Protein AF-A0A7C4N577-F1 (afdb_monomer)

pLDDT: mean 90.83, std 8.99, range [32.03, 98.81]

Foldseek 3Di:
DKEWEAEAAQLVLVLVLLPLLQDDGQEYEYEYNNHNALDPDVVLLVLLLVLLVVQVVVCVVVVNPVDFSLVSLVVLCVDPDRDPVSNVSSVVNVVSLVSSVVSLQVSLVSSLVSVVLNPNHQYAYEYEQQHFDCCPHSCVVRYQQLDWDDDPQWIEHERYYFPDDDRSHRPVGHDPQQQAPPDDLVRHPVNVSCVVRQGQEYEYAFAEFPALQQDPPVGRRGGPSVVVSPLPGNHAEYEYEDRQLSADWDDDNRYIYGYFDHCHWDQDPVRDIQDHQWIKMWDDDNSDTAKMFTWGDDPSDIATQWIWGQDPNDTDIDGLNPPVNVCSNVRHDDRVVQDDDDFDPLLVLLVVLLSVLSSNADPQLVVVLVLVLVLCVVCCVVFPLKKKWWDFCSFSRNDDQQDATEIEIEGADPDPAPPANCPPPSVVVSVVSSCVSCVVSHHYDHPGYAHVVVLQVCLVVLPLVDPSVLVLLVRVSNTRMHPCSSVVVSVVSCSVPVVSSRSSSVVCPVVQLVVLLDPVNLVSVVVSCVSCVVVVHDDDPVSVVSSCVSSVPPPPPDD

Nearest PDB structures (foldseek):
  1qhw-assembly1_A  TM=4.907E-01  e=1.071E-03  Rattus norvegicus
  7ov3-assembly1_A  TM=4.972E-01  e=1.819E-03  Sus scrofa
  7vfn-assembly1_A  TM=1.354E-01  e=1.047E+00  Staphylococcus aureus subsp. aureus USA300
  7ec7-assembly2_B  TM=1.349E-01  e=1.228E+00  Staphylococcus aureus subsp. aureus USA300
  7vfk-assembly1_A  TM=1.350E-01  e=2.085E+00  Staphylococcus aureus subsp. aureus USA300

Solvent-accessible surface area (backbone atoms only — not comparable to full-atom values): 30042 Å² total; per-residue (Å²): 90,36,34,35,40,34,18,29,26,38,49,40,57,69,58,53,47,42,50,64,62,75,49,86,48,53,31,37,38,53,27,11,19,55,41,66,64,42,50,97,47,66,69,61,38,51,54,45,27,53,49,50,53,54,49,41,51,51,34,51,76,71,67,45,76,90,53,50,61,64,58,48,44,59,54,49,71,69,44,96,78,61,50,74,65,59,49,53,52,43,54,50,45,53,52,47,51,58,48,26,54,54,41,42,43,50,54,40,39,52,51,38,55,56,55,63,51,48,78,90,33,49,62,38,31,31,38,8,60,60,17,49,48,42,79,81,38,65,40,36,96,27,43,21,52,86,30,72,48,78,54,92,92,40,34,39,30,24,44,36,11,37,82,64,89,50,85,57,48,67,68,88,49,34,42,80,45,58,49,37,85,90,57,54,59,94,73,14,49,55,48,51,49,44,70,72,69,62,38,31,30,40,39,30,13,53,19,31,41,82,45,53,16,54,42,90,92,84,40,68,73,23,26,55,50,55,33,55,47,43,73,75,43,86,24,53,36,39,39,29,20,79,40,53,86,22,48,51,76,49,78,53,96,76,24,37,35,40,19,44,27,31,29,10,59,43,74,45,98,85,70,48,73,43,76,40,26,22,24,33,41,39,36,32,61,86,95,40,80,64,40,37,36,38,31,36,49,57,95,87,37,70,44,54,29,30,39,37,38,72,54,99,89,39,81,44,78,43,78,66,29,61,70,64,44,53,26,58,76,70,74,47,69,64,72,83,73,49,76,88,78,81,69,61,70,73,49,50,54,46,47,58,53,38,56,58,42,38,47,59,50,29,69,55,16,51,55,51,52,53,48,50,50,52,49,46,69,68,42,43,89,80,38,68,57,57,28,36,31,32,35,72,40,48,45,32,14,61,29,48,95,87,48,56,46,39,30,33,41,33,34,56,64,94,59,96,63,56,100,53,37,73,74,22,64,69,48,47,50,52,52,46,53,50,51,65,73,42,68,78,77,55,57,69,47,80,79,46,48,45,49,49,58,58,33,52,50,32,60,76,69,65,41,64,81,39,65,68,42,36,50,50,55,54,46,67,65,73,43,39,70,40,55,42,68,65,50,47,65,58,54,52,58,40,54,76,38,59,67,61,44,49,52,29,55,58,69,41,48,65,58,50,59,56,55,43,60,32,71,68,53,51,50,49,53,56,50,53,56,51,53,39,47,74,73,71,46,77,82,52,71,71,57,52,51,48,51,36,61,65,45,66,54,84,83,76,87,82,126

Mean predicted aligned error: 6.65 Å

Secondary structure (DSSP, 8-state):
-EEEEEE--TT-HHHHHHHHHH---SEEEEES---S-SSSSHHHHHHHHHHHHHHHHHHHHTT-TTS-HHHHHHHHTT-TT--HHHHHHHHHHHHHHHHHHHHHHHHHHHHHHHHHT-TTSEEEEE--SS-B-GGGSTTGGGB-BT-EEEETTEEEEEE---SS--TTS-GGGBPP-TT-TT--TTT-HHHHHHHHH--SEEEESSPBTTSS-EETTTEE-SBHHHHHHHHHTT--EEE--S-TTS-EEEEETTEEEEE---SS-EE-TTSPEEP--EEEEEEEETTEEEEEEEEEEETTEEEEEEEEEEETTEEEEEES-HHHHHHHHHT--SGGGSPP-PPPHHHHHHHHHHHHHHTT--HHHHHHHHHHHHHHHHHTTTSTT-EEEE-HHHHTT---TT--EEEEEEE---S---S-GGGSHHHHHHHHHHHHHHTTSS-EEEEEEEEHHHHHHHHHTT-TT-HHHHHHHHHHHHSEEESHHHHHHHHHHHHT-HHHHHHHHHHTHHHHHHHHT-HHHHHHHHHHHHHHHHTTPPPPHHHHHHHHHHHT--TTS--

Radius of gyration: 26.26 Å; Cα contacts (8 Å, |Δi|>4): 1015; chains: 1; bounding box: 70×49×74 Å

Sequence (559 aa):
MRIIYCTDVHGAFERVRELLYETIADVYIVSGDLIDIPFYNMDSAIRYYELQMYFDTMRKQMGRDDVTVEDFVDELMEMPHITEEDAELGAKYQQYTIRARRVMQQKYKVLANIFSFKPQSYIFTLPGNYDMDLKYTSLHDRDLHLHWYQVDDQVIAGYGGADVFTAGIPQKYVVPYKAGIGIDDRKNEMYNFFKAVRPGIIVTHQPAHGVLDWLAPVGPTGSPALRTYCDNNPVLLCLTGHIHGSWGIKEVEHTLYVNPSPFGDITTVHHDVLEGGFFYQIELEGNTITHILYRKLYNERVYDLAEYLKKDGEWVETIIDEGRYDAKKKLVNVDMNILPYSHIPEIELFKEIKNFFRMFQTEESELRVEKMEEIVRRIEPMVEDIAMDVLGSVNVGLSQPSSDIDMVLYLRCGAQCPDNLLSCNCCKDAATMIRNALQDEYKFEVLDCIDLNEVEKNINEKNYESETLQRFVAYRSICRPINYRVIAPLEDMLNQDIEFRKEVEGSIRSYFRIFVTTSQHVRSFKKYENRLKTIGIRLPDSIRRKILQYLQSEEDKEI

Structure (mmCIF, N/CA/C/O backbone):
data_AF-A0A7C4N577-F1
#
_entry.id   AF-A0A7C4N577-F1
#
loop_
_atom_site.group_PDB
_atom_site.id
_atom_site.type_symbol
_atom_site.label_atom_id
_atom_site.label_alt_id
_atom_site.label_comp_id
_atom_site.label_asym_id
_atom_site.label_entity_id
_atom_site.label_seq_id
_atom_site.pdbx_PDB_ins_code
_atom_site.Cartn_x
_atom_site.Cartn_y
_atom_site.Cartn_z
_atom_site.occupancy
_atom_site.B_iso_or_equiv
_atom_site.auth_seq_id
_atom_site.auth_comp_id
_atom_site.auth_asym_id
_atom_site.auth_atom_id
_atom_site.pdbx_PDB_model_num
ATOM 1 N N . MET A 1 1 ? -14.797 -11.510 0.026 1.00 94.12 1 MET A N 1
ATOM 2 C CA . MET A 1 1 ? -13.375 -11.351 -0.320 1.00 94.12 1 MET A CA 1
ATOM 3 C C . MET A 1 1 ? -12.995 -9.883 -0.210 1.00 94.12 1 MET A C 1
ATOM 5 O O . MET A 1 1 ? -13.586 -9.057 -0.897 1.00 94.12 1 MET A O 1
ATOM 9 N N . ARG A 1 2 ? -12.014 -9.562 0.629 1.00 96.44 2 ARG A N 1
ATOM 10 C CA . ARG A 1 2 ? -11.409 -8.239 0.789 1.00 96.44 2 ARG A CA 1
ATOM 11 C C . ARG A 1 2 ? -10.058 -8.208 0.080 1.00 96.44 2 ARG A C 1
ATOM 13 O O . ARG A 1 2 ? -9.190 -9.032 0.365 1.00 96.44 2 ARG A O 1
ATOM 20 N N . ILE A 1 3 ? -9.872 -7.248 -0.822 1.00 98.44 3 ILE A N 1
ATOM 21 C CA . ILE A 1 3 ? -8.627 -7.033 -1.567 1.00 98.44 3 ILE A CA 1
ATOM 22 C C . 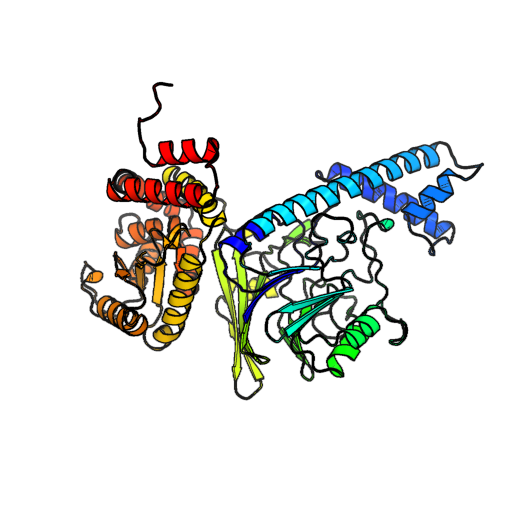ILE A 1 3 ? -7.985 -5.724 -1.116 1.00 98.44 3 ILE A C 1
ATOM 24 O O . ILE A 1 3 ? -8.650 -4.690 -1.070 1.00 98.44 3 ILE A O 1
ATOM 28 N N . ILE A 1 4 ? -6.683 -5.749 -0.847 1.00 98.69 4 ILE A N 1
ATOM 29 C CA . ILE A 1 4 ? -5.860 -4.545 -0.719 1.00 98.69 4 ILE A CA 1
ATOM 30 C C . ILE A 1 4 ? -4.952 -4.438 -1.935 1.00 98.69 4 ILE A C 1
ATOM 32 O O . ILE A 1 4 ? -4.163 -5.341 -2.215 1.00 98.69 4 ILE A O 1
ATOM 36 N N . TYR A 1 5 ? -5.076 -3.323 -2.652 1.00 98.81 5 TYR A N 1
ATOM 37 C CA . TYR A 1 5 ? -4.319 -3.045 -3.863 1.00 98.81 5 TYR A CA 1
ATOM 38 C C . TYR A 1 5 ? -3.447 -1.805 -3.698 1.00 98.81 5 TYR A C 1
ATOM 40 O O . TYR A 1 5 ? -3.955 -0.707 -3.457 1.00 98.81 5 TYR A O 1
ATOM 48 N N . CYS A 1 6 ? -2.139 -1.975 -3.876 1.00 98.56 6 CYS A N 1
ATOM 49 C CA . CYS A 1 6 ? -1.195 -0.875 -3.994 1.00 98.56 6 CYS A CA 1
ATOM 50 C C . CYS A 1 6 ? -0.251 -1.098 -5.178 1.00 98.56 6 CYS A C 1
ATOM 52 O O . CYS A 1 6 ? 0.034 -2.237 -5.562 1.00 98.56 6 CYS A O 1
ATOM 54 N N . THR A 1 7 ? 0.222 0.001 -5.766 1.00 98.44 7 THR A N 1
ATOM 55 C CA . THR A 1 7 ? 1.140 -0.047 -6.902 1.00 98.44 7 THR A CA 1
ATOM 56 C C . THR A 1 7 ? 2.172 1.070 -6.861 1.00 98.44 7 THR A C 1
ATOM 58 O O . THR A 1 7 ? 1.987 2.051 -6.137 1.00 98.44 7 THR A O 1
ATOM 61 N N . ASP A 1 8 ? 3.245 0.921 -7.635 1.00 97.69 8 ASP A N 1
ATOM 62 C CA . ASP A 1 8 ? 4.366 1.862 -7.708 1.00 97.69 8 ASP A CA 1
ATOM 63 C C . ASP A 1 8 ? 5.042 1.987 -6.340 1.00 97.69 8 ASP A C 1
ATOM 65 O O . ASP A 1 8 ? 5.010 3.033 -5.689 1.00 97.69 8 ASP A O 1
ATOM 69 N N . VAL A 1 9 ? 5.586 0.868 -5.855 1.00 98.00 9 VAL A N 1
ATOM 70 C CA . VAL A 1 9 ? 6.157 0.757 -4.500 1.00 98.00 9 VAL A CA 1
ATOM 71 C C . VAL A 1 9 ? 7.452 1.552 -4.361 1.00 98.00 9 VAL A C 1
ATOM 73 O O . VAL A 1 9 ? 7.759 2.003 -3.260 1.00 98.00 9 VAL A O 1
ATOM 76 N N . HIS A 1 10 ? 8.222 1.699 -5.441 1.00 96.25 10 HIS A N 1
ATOM 77 C CA . HIS A 1 10 ? 9.493 2.426 -5.511 1.00 96.25 10 HIS A CA 1
ATOM 78 C C . HIS A 1 10 ? 10.400 2.134 -4.308 1.00 96.25 10 HIS A C 1
ATOM 80 O O . HIS A 1 10 ? 10.887 3.030 -3.623 1.00 96.25 10 HIS A O 1
ATOM 86 N N . GLY A 1 11 ? 10.586 0.850 -3.985 1.00 95.62 11 GLY A N 1
ATOM 87 C CA . GLY A 1 11 ? 11.471 0.419 -2.900 1.00 95.62 11 GLY A CA 1
ATOM 88 C C . GLY A 1 11 ? 10.981 0.718 -1.475 1.00 95.62 11 GLY A C 1
ATOM 89 O O . GLY A 1 11 ? 11.723 0.443 -0.529 1.00 95.62 11 GLY A O 1
ATOM 90 N N . ALA A 1 12 ? 9.749 1.207 -1.281 1.00 96.38 12 ALA A N 1
ATOM 91 C CA . ALA A 1 12 ? 9.142 1.489 0.027 1.00 96.38 12 ALA A CA 1
ATOM 92 C C . ALA A 1 12 ? 8.748 0.211 0.803 1.00 96.38 12 ALA A C 1
ATOM 94 O O . ALA A 1 12 ? 7.628 0.056 1.285 1.00 96.38 12 ALA A O 1
ATOM 95 N N . PHE A 1 13 ? 9.681 -0.733 0.941 1.00 96.38 13 PHE A N 1
ATOM 96 C CA . PHE A 1 13 ? 9.465 -2.041 1.565 1.00 96.38 13 PHE A CA 1
ATOM 97 C C . PHE A 1 13 ? 9.044 -1.946 3.026 1.00 96.38 13 PHE A C 1
ATOM 99 O O . PHE A 1 13 ? 8.235 -2.748 3.485 1.00 96.38 13 PHE A O 1
ATOM 106 N N . GLU A 1 14 ? 9.559 -0.952 3.745 1.00 93.88 14 GLU A N 1
ATOM 107 C CA . GLU A 1 14 ? 9.154 -0.689 5.122 1.00 93.88 14 GLU A CA 1
ATOM 108 C C . GLU A 1 14 ? 7.663 -0.329 5.196 1.00 93.88 14 GLU A C 1
ATOM 110 O O . GLU A 1 14 ? 6.912 -0.921 5.963 1.00 93.88 14 GLU A O 1
ATOM 115 N N . ARG A 1 15 ? 7.192 0.515 4.276 1.00 95.56 15 ARG A N 1
ATOM 116 C CA . ARG A 1 15 ? 5.775 0.863 4.151 1.00 95.56 15 ARG A CA 1
ATOM 117 C C . ARG A 1 15 ? 4.916 -0.331 3.726 1.00 95.56 15 ARG A C 1
ATOM 119 O O . ARG A 1 15 ? 3.792 -0.473 4.191 1.00 95.56 15 ARG A O 1
ATOM 126 N N . VAL A 1 16 ? 5.434 -1.231 2.883 1.00 97.06 16 VAL A N 1
ATOM 127 C CA . VAL A 1 16 ? 4.739 -2.494 2.557 1.00 97.06 16 VAL A CA 1
ATOM 128 C C . VAL A 1 16 ? 4.599 -3.370 3.805 1.00 97.06 16 VAL A C 1
ATOM 130 O O . VAL A 1 16 ? 3.539 -3.945 4.040 1.00 97.06 16 VAL A O 1
ATOM 133 N N . ARG A 1 17 ? 5.646 -3.454 4.634 1.00 94.38 17 ARG A N 1
ATOM 134 C CA . ARG A 1 17 ? 5.602 -4.165 5.917 1.00 94.38 17 ARG A CA 1
ATOM 135 C C . ARG A 1 17 ? 4.537 -3.565 6.839 1.00 94.38 17 ARG A C 1
ATOM 137 O O . ARG A 1 17 ? 3.714 -4.310 7.364 1.00 94.38 17 ARG A O 1
ATOM 144 N N . GLU A 1 18 ? 4.519 -2.242 6.983 1.00 92.94 18 GLU A N 1
ATOM 145 C CA . GLU A 1 18 ? 3.496 -1.517 7.746 1.00 92.94 18 GLU A CA 1
ATOM 146 C C . GLU A 1 18 ? 2.084 -1.787 7.205 1.00 92.94 18 GLU A C 1
ATOM 148 O O . GLU A 1 18 ? 1.187 -2.098 7.983 1.00 92.94 18 GLU A O 1
ATOM 153 N N . LEU A 1 19 ? 1.883 -1.773 5.881 1.00 95.56 19 LEU A N 1
ATOM 154 C CA . LEU A 1 19 ? 0.588 -2.063 5.256 1.00 95.56 19 LEU A CA 1
ATOM 155 C C . LEU A 1 19 ? 0.060 -3.436 5.671 1.00 95.56 19 LEU A C 1
ATOM 157 O O . LEU A 1 19 ? -1.094 -3.550 6.076 1.00 95.56 19 LEU A O 1
ATOM 161 N N . LEU A 1 20 ? 0.899 -4.472 5.616 1.00 93.06 20 LEU A N 1
ATOM 162 C CA . LEU A 1 20 ? 0.510 -5.836 5.993 1.00 93.06 20 LEU A CA 1
ATOM 163 C C . LEU A 1 20 ? 0.176 -5.977 7.484 1.00 93.06 20 LEU A C 1
ATOM 165 O O . LEU A 1 20 ? -0.598 -6.866 7.853 1.00 93.06 20 LEU A O 1
ATOM 169 N N . TYR A 1 21 ? 0.764 -5.133 8.335 1.00 87.56 21 TYR A N 1
ATOM 170 C CA . TYR A 1 21 ? 0.513 -5.136 9.776 1.00 87.56 21 TYR A CA 1
ATOM 171 C C . TYR A 1 21 ? -0.741 -4.356 1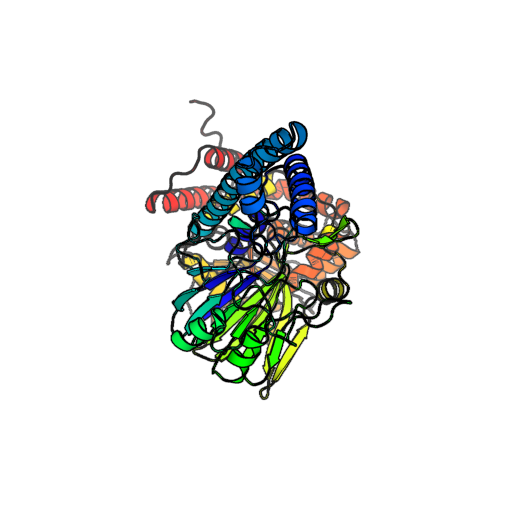0.139 1.00 87.56 21 TYR A C 1
ATOM 173 O O . TYR A 1 21 ? -1.532 -4.825 10.960 1.00 87.56 21 TYR A O 1
ATOM 181 N N . GLU A 1 22 ? -0.925 -3.178 9.546 1.00 88.56 22 GLU A N 1
ATOM 182 C CA . GLU A 1 22 ? -2.032 -2.276 9.862 1.00 88.56 22 GLU A CA 1
ATOM 183 C C . GLU A 1 22 ? -3.348 -2.671 9.202 1.00 88.56 22 GLU A C 1
ATOM 185 O O . GLU A 1 22 ? -4.405 -2.206 9.622 1.00 88.56 22 GLU A O 1
ATOM 190 N N . THR A 1 23 ? -3.310 -3.579 8.229 1.00 92.06 23 THR A N 1
ATOM 191 C CA . THR A 1 23 ? -4.500 -4.002 7.494 1.00 92.06 23 THR A CA 1
ATOM 192 C C . THR A 1 23 ? -4.727 -5.510 7.542 1.00 92.06 23 THR A C 1
ATOM 194 O O . THR A 1 23 ? -3.836 -6.310 7.849 1.00 92.06 23 THR A O 1
ATOM 197 N N . ILE A 1 24 ? -5.958 -5.902 7.231 1.00 91.44 24 ILE A N 1
ATOM 198 C CA . ILE A 1 24 ? -6.390 -7.292 7.093 1.00 91.44 24 ILE A CA 1
ATOM 199 C C . ILE A 1 24 ? -7.107 -7.392 5.752 1.00 91.44 24 ILE A C 1
ATOM 201 O O . ILE A 1 24 ? -7.933 -6.529 5.447 1.00 91.44 24 ILE A O 1
ATOM 205 N N . ALA A 1 25 ? -6.755 -8.399 4.957 1.00 94.69 25 ALA A N 1
ATOM 206 C CA . ALA A 1 25 ? -7.378 -8.712 3.680 1.00 94.69 25 ALA A CA 1
ATOM 207 C C . ALA A 1 25 ? -7.147 -10.184 3.321 1.00 94.69 25 ALA A C 1
ATOM 209 O O . ALA A 1 25 ? -6.128 -10.770 3.701 1.00 94.69 25 ALA A O 1
ATOM 210 N N . ASP A 1 26 ? -8.064 -10.746 2.538 1.00 95.12 26 ASP A N 1
ATOM 211 C CA . ASP A 1 26 ? -7.927 -12.088 1.967 1.00 95.12 26 ASP A CA 1
ATOM 212 C C . ASP A 1 26 ? -6.834 -12.098 0.890 1.00 95.12 26 ASP A C 1
ATOM 214 O O . ASP A 1 26 ? -6.045 -13.041 0.785 1.00 95.12 26 ASP A O 1
ATOM 218 N N . VAL A 1 27 ? -6.767 -11.015 0.103 1.00 97.94 27 VAL A N 1
ATOM 219 C CA . VAL A 1 27 ? -5.822 -10.854 -1.004 1.00 97.94 27 VAL A CA 1
ATOM 220 C C . VAL A 1 27 ? -5.108 -9.508 -0.920 1.00 97.94 27 VAL A C 1
ATOM 222 O O . VAL A 1 27 ? -5.731 -8.450 -0.881 1.00 97.94 27 VAL A O 1
ATOM 225 N N . TYR A 1 28 ? -3.783 -9.544 -0.980 1.00 98.69 28 TYR A N 1
ATOM 226 C CA . TYR A 1 28 ? -2.929 -8.389 -1.223 1.00 98.69 28 TYR A CA 1
ATOM 227 C C . TYR A 1 28 ? -2.371 -8.468 -2.636 1.00 98.69 28 TYR A C 1
ATOM 229 O O . TYR A 1 28 ? -1.785 -9.478 -3.028 1.00 98.69 28 TYR A O 1
ATOM 237 N N . ILE A 1 29 ? -2.512 -7.385 -3.388 1.00 98.75 29 ILE A N 1
ATOM 238 C CA . ILE A 1 29 ? -1.894 -7.226 -4.700 1.00 98.75 29 ILE A CA 1
ATOM 239 C C . ILE A 1 29 ? -0.937 -6.041 -4.589 1.00 98.75 29 ILE A C 1
ATOM 241 O O . ILE A 1 29 ? -1.368 -4.896 -4.464 1.00 98.75 29 ILE A O 1
ATOM 245 N N . VAL A 1 30 ? 0.361 -6.344 -4.596 1.00 98.56 30 VAL A N 1
ATOM 246 C CA . VAL A 1 30 ? 1.453 -5.365 -4.530 1.00 98.56 30 VAL A CA 1
ATOM 247 C C . VAL A 1 30 ? 2.127 -5.352 -5.898 1.00 98.56 30 VAL A C 1
ATOM 249 O O . VAL A 1 30 ? 2.959 -6.211 -6.193 1.00 98.56 30 VAL A O 1
ATOM 252 N N . SER A 1 31 ? 1.714 -4.444 -6.777 1.00 97.50 31 SER A N 1
ATOM 253 C CA . SER A 1 31 ? 2.177 -4.403 -8.171 1.00 97.50 31 SER A CA 1
ATOM 254 C C . SER A 1 31 ? 3.110 -3.237 -8.443 1.00 97.50 31 SER A C 1
ATOM 256 O O . SER A 1 31 ? 3.164 -2.307 -7.657 1.00 97.50 31 SER A O 1
ATOM 258 N N . GLY A 1 32 ? 3.773 -3.263 -9.595 1.00 95.50 32 GLY A N 1
ATOM 259 C CA . GLY A 1 32 ? 4.323 -2.083 -10.247 1.00 95.50 32 GLY A CA 1
ATOM 260 C C . GLY A 1 32 ? 5.507 -1.454 -9.525 1.00 95.50 32 GLY A C 1
ATOM 261 O O . GLY A 1 32 ? 5.433 -1.093 -8.352 1.00 95.50 32 GLY A O 1
ATOM 262 N N . ASP A 1 33 ? 6.601 -1.301 -10.260 1.00 97.12 33 ASP A N 1
ATOM 263 C CA . ASP A 1 33 ? 7.827 -0.636 -9.829 1.00 97.12 33 ASP A CA 1
ATOM 264 C C . ASP A 1 33 ? 8.180 -0.966 -8.374 1.00 97.12 33 ASP A C 1
ATOM 266 O O . ASP A 1 33 ? 8.235 -0.104 -7.499 1.00 97.12 33 ASP A O 1
ATOM 270 N N . LEU A 1 34 ? 8.340 -2.264 -8.091 1.00 98.00 34 LEU A N 1
ATOM 271 C CA . LEU A 1 34 ? 8.547 -2.771 -6.737 1.00 98.00 34 LEU A CA 1
ATOM 272 C C . LEU A 1 34 ? 9.828 -2.185 -6.131 1.00 98.00 34 LEU A C 1
ATOM 274 O O . LEU A 1 34 ? 9.890 -1.916 -4.930 1.00 98.00 34 LEU A O 1
ATOM 278 N N . ILE A 1 35 ? 10.852 -1.974 -6.960 1.00 95.75 35 ILE A N 1
ATOM 279 C CA . ILE A 1 35 ? 12.110 -1.321 -6.588 1.00 95.75 35 ILE A CA 1
ATOM 280 C C . ILE A 1 35 ? 12.240 0.078 -7.204 1.00 95.75 35 ILE A C 1
ATOM 282 O O . ILE A 1 35 ? 11.669 0.371 -8.243 1.00 95.75 35 ILE A O 1
ATOM 286 N N . ASP A 1 36 ? 13.069 0.909 -6.580 1.00 91.88 36 ASP A N 1
ATOM 287 C CA . ASP A 1 36 ? 13.424 2.274 -6.993 1.00 91.88 36 ASP A CA 1
ATOM 288 C C . ASP A 1 36 ? 14.653 2.336 -7.917 1.00 91.88 36 ASP A C 1
ATOM 290 O O . ASP A 1 36 ? 14.644 2.947 -8.980 1.00 91.88 36 ASP A O 1
ATOM 294 N N . ILE A 1 37 ? 15.750 1.707 -7.496 1.00 93.06 37 ILE A N 1
ATOM 295 C CA . ILE A 1 37 ? 17.031 1.671 -8.204 1.00 93.06 37 ILE A CA 1
ATOM 296 C C . ILE A 1 37 ? 17.685 0.296 -8.033 1.00 93.06 37 ILE A C 1
ATOM 298 O O . ILE A 1 37 ? 17.518 -0.359 -6.996 1.00 93.06 37 ILE A O 1
ATOM 302 N N . PRO A 1 38 ? 18.528 -0.160 -8.971 1.00 94.75 38 PRO A N 1
ATOM 303 C CA . PRO A 1 38 ? 19.138 -1.481 -8.900 1.00 94.75 38 PRO A CA 1
ATOM 304 C C . PRO A 1 38 ? 20.448 -1.472 -8.090 1.00 94.75 38 PRO A C 1
ATOM 306 O O . PRO A 1 38 ? 21.300 -2.341 -8.250 1.00 94.75 38 PRO A O 1
ATOM 309 N N . PHE A 1 39 ? 20.629 -0.495 -7.195 1.00 95.31 39 PHE A N 1
ATOM 310 C CA . PHE A 1 39 ? 21.806 -0.340 -6.338 1.00 95.31 39 PHE A CA 1
ATOM 311 C C . PHE A 1 39 ? 21.405 0.072 -4.911 1.00 95.31 39 PHE A C 1
ATOM 313 O O . PHE A 1 39 ? 20.271 0.464 -4.657 1.00 95.31 39 PHE A O 1
ATOM 320 N N . TYR A 1 40 ? 22.341 -0.039 -3.962 1.00 90.12 40 TYR A N 1
ATOM 321 C CA . TYR A 1 40 ? 22.143 0.399 -2.568 1.00 90.12 40 TYR A CA 1
ATOM 322 C C . TYR A 1 40 ? 22.567 1.850 -2.313 1.00 90.12 40 TYR A C 1
ATOM 324 O O . TYR A 1 40 ? 22.341 2.370 -1.229 1.00 90.12 40 TYR A O 1
ATOM 332 N N . ASN A 1 41 ? 23.252 2.481 -3.267 1.00 89.75 41 ASN A N 1
ATOM 333 C CA . ASN A 1 41 ? 23.686 3.868 -3.154 1.00 89.75 41 ASN A CA 1
ATOM 334 C C . ASN A 1 41 ? 23.514 4.587 -4.487 1.00 89.75 41 ASN A C 1
ATOM 336 O O . ASN A 1 41 ? 23.637 3.972 -5.553 1.00 89.75 41 ASN A O 1
ATOM 340 N N . MET A 1 42 ? 23.267 5.891 -4.389 1.00 89.12 42 MET A N 1
ATOM 341 C CA . MET A 1 42 ? 22.981 6.738 -5.537 1.00 89.12 42 MET A CA 1
ATOM 342 C C . MET A 1 42 ? 24.189 6.877 -6.468 1.00 89.12 42 MET A C 1
ATOM 344 O O . MET A 1 42 ? 24.024 6.805 -7.678 1.00 89.12 42 MET A O 1
ATOM 348 N N . ASP A 1 43 ? 25.413 6.951 -5.934 1.00 93.25 43 ASP A N 1
ATOM 349 C CA . ASP A 1 43 ? 26.634 7.074 -6.746 1.00 93.25 43 ASP A CA 1
ATOM 350 C C . ASP A 1 43 ? 26.799 5.924 -7.747 1.00 93.25 43 ASP A C 1
ATOM 352 O O . ASP A 1 43 ? 27.188 6.128 -8.895 1.00 93.25 43 ASP A O 1
ATOM 356 N N . SER A 1 44 ? 26.507 4.690 -7.324 1.00 94.75 44 SER A N 1
ATOM 357 C CA . SER A 1 44 ? 26.574 3.524 -8.211 1.00 94.75 44 SER A CA 1
ATOM 358 C C . SER A 1 44 ? 25.473 3.562 -9.266 1.00 94.75 44 SER A C 1
ATOM 360 O O . SER A 1 44 ? 25.730 3.174 -10.402 1.00 94.75 44 SER A O 1
ATOM 362 N N . ALA A 1 45 ? 24.278 4.037 -8.901 1.00 93.56 45 ALA A N 1
ATOM 363 C CA . ALA A 1 45 ? 23.169 4.199 -9.834 1.00 93.56 45 ALA A CA 1
ATOM 364 C C . ALA A 1 45 ? 23.465 5.279 -10.884 1.00 93.56 45 ALA A C 1
ATOM 366 O O . ALA A 1 45 ? 23.281 5.020 -12.069 1.00 93.56 45 ALA A O 1
ATOM 367 N N . ILE A 1 46 ? 24.015 6.429 -10.476 1.00 94.75 46 ILE A N 1
ATOM 368 C CA . ILE A 1 46 ? 24.433 7.512 -11.380 1.00 94.75 46 ILE A CA 1
ATOM 369 C C . ILE A 1 46 ? 25.505 7.012 -12.349 1.00 94.75 46 ILE A C 1
ATOM 371 O O . ILE A 1 46 ? 25.332 7.124 -13.557 1.00 94.75 46 ILE A O 1
ATOM 375 N N . ARG A 1 47 ? 26.575 6.380 -11.847 1.00 96.69 47 ARG A N 1
ATOM 376 C CA . ARG A 1 47 ? 27.646 5.848 -12.710 1.00 96.69 47 ARG A CA 1
ATOM 377 C C . ARG A 1 47 ? 27.134 4.810 -13.703 1.00 96.69 47 ARG A C 1
ATOM 379 O O . ARG A 1 47 ? 27.582 4.773 -14.844 1.00 96.69 47 ARG A O 1
ATOM 386 N N . TYR A 1 48 ? 26.217 3.945 -13.271 1.00 97.69 48 TYR A N 1
ATOM 387 C CA . TYR A 1 48 ? 25.603 2.970 -14.164 1.00 97.69 48 TYR A CA 1
ATOM 388 C C . TYR A 1 48 ? 24.749 3.642 -15.241 1.00 97.69 48 TYR A C 1
ATOM 390 O O . TYR A 1 48 ? 24.876 3.294 -16.410 1.00 97.69 48 TYR A O 1
ATOM 398 N N . TYR A 1 49 ? 23.929 4.621 -14.855 1.00 96.62 49 TYR A N 1
ATOM 399 C CA . TYR A 1 49 ? 23.126 5.424 -15.773 1.00 96.62 49 TYR A CA 1
ATOM 400 C C . TYR A 1 49 ? 23.998 6.144 -16.812 1.00 96.62 49 TYR A C 1
ATOM 402 O O . TYR A 1 49 ? 23.716 6.058 -18.003 1.00 96.62 49 TYR A O 1
ATOM 410 N N . GLU A 1 50 ? 25.089 6.791 -16.394 1.00 97.62 50 GLU A N 1
ATOM 411 C CA . GLU A 1 50 ? 26.020 7.485 -17.295 1.00 97.62 50 GLU A CA 1
ATOM 412 C C . GLU A 1 50 ? 26.628 6.530 -18.328 1.00 97.62 50 GLU A C 1
ATOM 414 O O . GLU A 1 50 ? 26.611 6.821 -19.525 1.00 97.62 50 GLU A O 1
ATOM 419 N N . LEU A 1 51 ? 27.100 5.359 -17.884 1.00 98.06 51 LEU A N 1
ATOM 420 C CA . LEU A 1 51 ? 27.614 4.318 -18.779 1.00 98.06 51 LEU A CA 1
ATOM 421 C C . LEU A 1 51 ? 26.522 3.786 -19.717 1.00 98.06 51 LEU A C 1
ATOM 423 O O . LEU A 1 51 ? 26.772 3.609 -20.907 1.00 98.06 51 LEU A O 1
ATOM 427 N N . GLN A 1 52 ? 25.306 3.563 -19.212 1.00 97.75 52 GLN A N 1
ATOM 428 C CA . GLN A 1 52 ? 24.184 3.110 -20.034 1.00 97.75 52 GLN A CA 1
ATOM 429 C C . GLN A 1 52 ? 23.847 4.135 -21.122 1.00 97.75 52 GLN A C 1
ATOM 431 O O . GLN A 1 52 ? 23.633 3.751 -22.266 1.00 97.75 52 GLN A O 1
ATOM 436 N N . MET A 1 53 ? 23.822 5.430 -20.793 1.00 97.56 53 MET A N 1
ATOM 437 C CA . MET A 1 53 ? 23.515 6.497 -21.754 1.00 97.56 53 MET A CA 1
ATOM 438 C C . MET A 1 53 ? 24.632 6.690 -22.778 1.00 97.56 53 MET A C 1
ATOM 440 O O . MET A 1 53 ? 24.352 6.943 -23.953 1.00 97.56 53 MET A O 1
ATOM 444 N N . TYR A 1 54 ? 25.886 6.525 -22.354 1.00 97.50 54 TYR A N 1
ATOM 445 C CA . TYR A 1 54 ? 27.040 6.511 -23.246 1.00 97.50 54 TYR A CA 1
ATOM 446 C C . TYR A 1 54 ? 26.894 5.419 -24.317 1.00 97.50 54 TYR A C 1
ATOM 448 O O . TYR A 1 54 ? 26.909 5.716 -25.516 1.00 97.50 54 TYR A O 1
ATOM 456 N N . PHE A 1 55 ? 26.651 4.173 -23.898 1.00 97.56 55 PHE A N 1
ATOM 457 C CA . PHE A 1 55 ? 26.500 3.055 -24.828 1.00 97.56 55 PHE A CA 1
ATOM 458 C C . PHE A 1 55 ? 25.194 3.093 -25.620 1.00 97.56 55 PHE A C 1
ATOM 460 O O . PHE A 1 55 ? 25.204 2.740 -26.794 1.00 97.56 55 PHE A O 1
ATOM 467 N N . ASP A 1 56 ? 24.089 3.577 -25.050 1.00 96.75 56 ASP A N 1
ATOM 468 C CA . ASP A 1 56 ? 22.837 3.760 -25.793 1.00 96.75 56 ASP A CA 1
ATOM 469 C C . ASP A 1 56 ? 22.987 4.794 -26.919 1.00 96.75 56 ASP A C 1
ATOM 471 O O . ASP A 1 56 ? 22.494 4.590 -28.030 1.00 96.75 56 ASP A O 1
ATOM 475 N N . THR A 1 57 ? 23.727 5.878 -26.668 1.00 96.69 57 THR A N 1
ATOM 476 C CA . THR A 1 57 ? 24.038 6.882 -27.695 1.00 96.69 57 THR A CA 1
ATOM 477 C C . THR A 1 57 ? 24.872 6.273 -28.819 1.00 96.69 57 THR A C 1
ATOM 479 O O . THR A 1 57 ? 24.546 6.459 -29.992 1.00 96.69 57 THR A O 1
ATOM 482 N N . MET A 1 58 ? 25.915 5.511 -28.476 1.00 95.94 58 MET A N 1
ATOM 483 C CA . MET A 1 58 ? 26.761 4.821 -29.454 1.00 95.94 58 MET A CA 1
ATOM 484 C C . MET A 1 58 ? 25.961 3.796 -30.274 1.00 95.94 58 MET A C 1
ATOM 486 O O . MET A 1 58 ? 26.021 3.803 -31.504 1.00 95.94 58 MET A O 1
ATOM 490 N N . ARG A 1 59 ? 25.138 2.980 -29.607 1.00 96.31 59 ARG A N 1
ATOM 491 C CA . ARG A 1 59 ? 24.238 1.993 -30.221 1.00 96.31 59 ARG A CA 1
ATOM 492 C C . ARG A 1 59 ? 23.326 2.633 -31.270 1.00 96.31 59 ARG A C 1
ATOM 494 O O . ARG A 1 59 ? 23.258 2.155 -32.402 1.00 96.31 59 ARG A O 1
ATOM 501 N N . LYS A 1 60 ? 22.688 3.756 -30.922 1.00 95.62 60 LYS A N 1
ATOM 502 C CA . LYS A 1 60 ? 21.833 4.543 -31.829 1.00 95.62 60 LYS A CA 1
ATOM 503 C C . LYS A 1 60 ? 22.610 5.131 -33.005 1.00 95.62 60 LYS A C 1
ATOM 505 O O . LYS A 1 60 ? 22.156 5.054 -34.142 1.00 95.62 60 LYS A O 1
ATOM 510 N N . GLN A 1 61 ? 23.801 5.683 -32.766 1.00 95.94 61 GLN A N 1
ATOM 511 C CA . GLN A 1 61 ? 24.660 6.216 -33.835 1.00 95.94 61 GLN A CA 1
ATOM 512 C C . GLN A 1 61 ? 25.096 5.135 -34.832 1.00 95.94 61 GLN A C 1
ATOM 514 O O . GLN A 1 61 ? 25.256 5.419 -36.019 1.00 95.94 61 GLN A O 1
ATOM 519 N N . MET A 1 62 ? 25.247 3.897 -34.364 1.00 94.56 62 MET A N 1
ATOM 520 C CA . MET A 1 62 ? 25.552 2.731 -35.194 1.00 94.56 62 MET A CA 1
ATOM 521 C C . MET A 1 62 ? 24.305 2.084 -35.823 1.00 94.56 62 MET A C 1
ATOM 523 O O . MET A 1 62 ? 24.440 1.095 -36.542 1.00 94.56 62 MET A O 1
ATOM 527 N N . GLY A 1 63 ? 23.104 2.625 -35.582 1.00 95.00 63 GLY A N 1
ATOM 528 C CA . GLY A 1 63 ? 21.843 2.115 -36.128 1.00 95.00 63 GLY A CA 1
ATOM 529 C C . GLY A 1 63 ? 21.433 0.747 -35.578 1.00 95.00 63 GLY A C 1
ATOM 530 O O . GLY A 1 63 ? 20.773 -0.016 -36.280 1.00 95.00 63 GLY A O 1
ATOM 531 N N . ARG A 1 64 ? 21.852 0.417 -34.350 1.00 94.06 64 ARG A N 1
ATOM 532 C CA . ARG A 1 64 ? 21.611 -0.874 -33.681 1.00 94.06 64 ARG A CA 1
ATOM 533 C C . ARG A 1 64 ? 20.463 -0.805 -32.675 1.00 94.06 64 ARG A C 1
ATOM 535 O O . ARG A 1 64 ? 20.565 -1.287 -31.549 1.00 94.06 64 ARG A O 1
ATOM 542 N N . ASP A 1 65 ? 19.360 -0.175 -33.079 1.00 90.50 65 ASP A N 1
ATOM 543 C CA . ASP A 1 65 ? 18.164 -0.034 -32.241 1.00 90.50 65 ASP A CA 1
ATOM 544 C C . ASP A 1 65 ? 17.451 -1.371 -31.952 1.00 90.50 65 ASP A C 1
ATOM 546 O O . ASP A 1 65 ? 16.608 -1.440 -31.060 1.00 90.50 65 ASP A O 1
ATOM 550 N N . ASP A 1 66 ? 17.814 -2.426 -32.685 1.00 91.19 66 ASP A N 1
ATOM 551 C CA . ASP A 1 66 ? 17.241 -3.772 -32.657 1.00 91.19 66 ASP A CA 1
ATOM 552 C C . ASP A 1 66 ? 17.670 -4.634 -31.457 1.00 91.19 66 ASP A C 1
ATOM 554 O O . ASP A 1 66 ? 16.995 -5.615 -31.141 1.00 91.19 66 ASP A O 1
ATOM 558 N N . VAL A 1 67 ? 18.767 -4.274 -30.786 1.00 93.69 67 VAL A N 1
ATOM 559 C CA . VAL A 1 67 ? 19.316 -4.995 -29.625 1.00 93.69 67 VAL A CA 1
ATOM 560 C C . VAL A 1 67 ? 19.304 -4.127 -28.370 1.00 93.69 67 VAL A C 1
ATOM 562 O O . VAL A 1 67 ? 19.289 -2.898 -28.456 1.00 93.69 67 VAL A O 1
ATOM 565 N N . THR A 1 68 ? 19.331 -4.750 -27.189 1.00 94.44 68 THR A N 1
ATOM 566 C CA . THR A 1 68 ? 19.444 -4.014 -25.919 1.00 94.44 68 THR A CA 1
ATOM 567 C C . THR A 1 68 ? 20.809 -3.330 -25.792 1.00 94.44 68 THR A C 1
ATOM 569 O O . THR A 1 68 ? 21.761 -3.676 -26.496 1.00 94.44 68 THR A O 1
ATOM 572 N N . VAL A 1 69 ? 20.933 -2.355 -24.885 1.00 96.19 69 VAL A N 1
ATOM 573 C CA . VAL A 1 69 ? 22.229 -1.701 -24.611 1.00 96.19 69 VAL A CA 1
ATOM 574 C C . VAL A 1 69 ? 23.250 -2.716 -24.104 1.00 96.19 69 VAL A C 1
ATOM 576 O O . VAL A 1 69 ? 24.409 -2.672 -24.503 1.00 96.19 69 VAL A O 1
ATOM 579 N N . GLU A 1 70 ? 22.830 -3.655 -23.258 1.00 96.62 70 GLU A N 1
ATOM 580 C CA . GLU A 1 70 ? 23.723 -4.686 -22.746 1.00 96.62 70 GLU A CA 1
ATOM 581 C C . GLU A 1 70 ? 24.197 -5.649 -23.836 1.00 96.62 70 GLU A C 1
ATOM 583 O O . GLU A 1 70 ? 25.392 -5.921 -23.897 1.00 96.62 70 GLU A O 1
ATOM 588 N N . ASP A 1 71 ? 23.302 -6.120 -24.709 1.00 96.19 71 ASP A N 1
ATOM 589 C CA . ASP A 1 71 ? 23.692 -7.013 -25.808 1.00 96.19 71 ASP A CA 1
ATOM 590 C C . ASP A 1 71 ? 24.582 -6.279 -26.826 1.00 96.19 71 ASP A C 1
ATOM 592 O O . ASP A 1 71 ? 25.555 -6.844 -27.320 1.00 96.19 71 ASP A O 1
ATOM 596 N N . PHE A 1 72 ? 24.320 -4.989 -27.080 1.00 97.06 72 PHE A N 1
ATOM 597 C CA . PHE A 1 72 ? 25.198 -4.146 -27.895 1.00 97.06 72 PHE A CA 1
ATOM 598 C C . PHE A 1 72 ? 26.610 -4.045 -27.308 1.00 97.06 72 PHE A C 1
ATOM 600 O O . PHE A 1 72 ? 27.581 -4.163 -28.049 1.00 97.06 72 PHE A O 1
ATOM 607 N N . VAL A 1 73 ? 26.743 -3.834 -25.993 1.00 97.06 73 VAL A N 1
ATOM 608 C CA . VAL A 1 73 ? 28.063 -3.785 -25.346 1.00 97.06 73 VAL A CA 1
ATOM 609 C C . VAL A 1 73 ? 28.745 -5.148 -25.399 1.00 97.06 73 VAL A C 1
ATOM 611 O O . VAL A 1 73 ? 29.936 -5.202 -25.690 1.00 97.06 73 VAL A O 1
ATOM 614 N N . ASP A 1 74 ? 28.012 -6.238 -25.168 1.00 96.00 74 ASP A N 1
ATOM 615 C CA . ASP A 1 74 ? 28.558 -7.593 -25.271 1.00 96.00 74 ASP A CA 1
ATOM 616 C C . ASP A 1 74 ? 29.134 -7.845 -26.684 1.00 96.00 74 ASP A C 1
ATOM 618 O O . ASP A 1 74 ? 30.276 -8.284 -26.803 1.00 96.00 74 ASP A O 1
ATOM 622 N N . GLU A 1 75 ? 28.419 -7.461 -27.749 1.00 95.38 75 GLU A N 1
ATOM 623 C CA . GLU A 1 75 ? 28.909 -7.543 -29.137 1.00 95.38 75 GLU A CA 1
ATOM 624 C C . GLU A 1 75 ? 30.072 -6.579 -29.435 1.00 95.38 75 GLU A C 1
ATOM 626 O O . GLU A 1 75 ? 31.031 -6.947 -30.118 1.00 95.38 75 GLU A O 1
ATOM 631 N N . LEU A 1 76 ? 30.010 -5.339 -28.934 1.00 94.38 76 LEU A N 1
ATOM 632 C CA . LEU A 1 76 ? 31.048 -4.320 -29.122 1.00 94.38 76 LEU A CA 1
ATOM 633 C C . LEU A 1 76 ? 32.396 -4.811 -28.581 1.00 94.38 76 LEU A C 1
ATOM 635 O O . LEU A 1 76 ? 33.425 -4.652 -29.239 1.00 94.38 76 LEU A O 1
ATOM 639 N N . MET A 1 77 ? 32.381 -5.458 -27.413 1.00 93.50 77 MET A N 1
ATOM 640 C CA . MET A 1 77 ? 33.567 -6.017 -26.757 1.00 93.50 77 MET A CA 1
ATOM 641 C C . MET A 1 77 ? 34.208 -7.176 -27.540 1.00 93.50 77 MET A C 1
ATOM 643 O O . MET A 1 77 ? 35.374 -7.496 -27.305 1.00 93.50 77 MET A O 1
ATOM 647 N N . GLU A 1 78 ? 33.487 -7.788 -28.482 1.00 92.75 78 GLU A N 1
ATOM 648 C CA . GLU A 1 78 ? 34.003 -8.833 -29.375 1.00 92.75 78 GLU A CA 1
ATOM 649 C C . GLU A 1 78 ? 34.597 -8.268 -30.683 1.00 92.75 78 GLU A C 1
ATOM 651 O O . GLU A 1 78 ? 35.207 -9.007 -31.464 1.00 92.75 78 GLU A O 1
ATOM 656 N N . MET A 1 79 ? 34.466 -6.959 -30.943 1.00 89.75 79 MET A N 1
ATOM 657 C CA . MET A 1 79 ? 34.949 -6.348 -32.183 1.00 89.75 79 MET A CA 1
ATOM 658 C C . MET A 1 79 ? 36.486 -6.212 -32.208 1.00 89.75 79 MET A C 1
ATOM 660 O O . MET A 1 79 ? 37.090 -5.686 -31.274 1.00 89.75 79 MET A O 1
ATOM 664 N N . PRO A 1 80 ? 37.157 -6.566 -33.323 1.00 82.94 80 PRO A N 1
ATOM 665 C CA . PRO A 1 80 ? 38.624 -6.573 -33.415 1.00 82.94 80 PRO A CA 1
ATOM 666 C C . PRO A 1 80 ? 39.288 -5.182 -33.397 1.00 82.94 80 PRO A C 1
ATOM 668 O O . PRO A 1 80 ? 40.513 -5.094 -33.315 1.00 82.94 80 PRO A O 1
ATOM 671 N N . HIS A 1 81 ? 38.512 -4.100 -33.509 1.00 85.56 81 HIS A N 1
ATOM 672 C CA . HIS A 1 81 ? 39.007 -2.720 -33.599 1.00 85.56 81 HIS A CA 1
ATOM 673 C C . HIS A 1 81 ? 38.375 -1.781 -32.558 1.00 85.56 81 HIS A C 1
ATOM 675 O O . HIS A 1 81 ? 38.316 -0.575 -32.790 1.00 85.56 81 HIS A O 1
ATOM 681 N N . ILE A 1 82 ? 37.895 -2.319 -31.432 1.00 91.25 82 ILE A N 1
ATOM 682 C CA . ILE A 1 82 ? 37.419 -1.508 -30.303 1.00 91.25 82 ILE A CA 1
ATOM 683 C C . ILE A 1 82 ? 38.558 -0.634 -29.746 1.00 91.25 82 ILE A C 1
ATOM 685 O O . ILE A 1 82 ? 39.716 -1.062 -29.703 1.00 91.25 82 ILE A O 1
ATOM 689 N N . THR A 1 83 ? 38.252 0.603 -29.346 1.00 93.06 83 THR A N 1
ATOM 690 C CA . THR A 1 83 ? 39.246 1.480 -28.711 1.00 93.06 83 THR A CA 1
ATOM 691 C C . THR A 1 83 ? 39.531 1.031 -27.272 1.00 93.06 83 THR A C 1
ATOM 693 O O . THR A 1 83 ? 38.709 0.368 -26.641 1.00 93.06 83 THR A O 1
ATOM 696 N N . GLU A 1 84 ? 40.704 1.378 -26.729 1.00 93.56 84 GLU A N 1
ATOM 697 C CA . GLU A 1 84 ? 41.059 1.035 -25.340 1.00 93.56 84 GLU A CA 1
ATOM 698 C C . GLU A 1 84 ? 40.096 1.678 -24.325 1.00 93.56 84 GLU A C 1
ATOM 700 O O . GLU A 1 84 ? 39.712 1.040 -23.346 1.00 93.56 84 GLU A O 1
ATOM 705 N N . GLU A 1 85 ? 39.654 2.910 -24.597 1.00 94.62 85 GLU A N 1
ATOM 706 C CA . GLU A 1 85 ? 38.684 3.635 -23.771 1.00 94.62 85 GLU A CA 1
ATOM 707 C C . GLU A 1 85 ? 37.313 2.941 -23.770 1.00 94.62 85 GLU A C 1
ATOM 709 O O . GLU A 1 85 ? 36.779 2.641 -22.699 1.00 94.62 85 GLU A O 1
ATOM 714 N N . ASP A 1 86 ? 36.779 2.606 -24.951 1.00 94.19 86 ASP A N 1
ATOM 715 C CA . ASP A 1 86 ? 35.494 1.903 -25.083 1.00 94.19 86 ASP A CA 1
ATOM 716 C C . ASP A 1 86 ? 35.533 0.536 -24.393 1.00 94.19 86 ASP A C 1
ATOM 718 O O . ASP A 1 86 ? 34.576 0.148 -23.720 1.00 94.19 86 ASP A O 1
ATOM 722 N N . ALA A 1 87 ? 36.657 -0.180 -24.511 1.00 94.81 87 ALA A N 1
ATOM 723 C CA . ALA A 1 87 ? 36.850 -1.470 -23.861 1.00 94.81 87 ALA A CA 1
ATOM 724 C C . ALA A 1 87 ? 36.844 -1.350 -22.326 1.00 94.81 87 ALA A C 1
ATOM 726 O O . ALA A 1 87 ? 36.232 -2.172 -21.635 1.00 94.81 87 ALA A O 1
ATOM 727 N N . GLU A 1 88 ? 37.488 -0.320 -21.766 1.00 97.00 88 GLU A N 1
ATOM 728 C CA . GLU A 1 88 ? 37.497 -0.086 -20.319 1.00 97.00 88 GLU A CA 1
ATOM 729 C C . GLU A 1 88 ? 36.101 0.300 -19.797 1.00 97.00 88 GLU A C 1
ATOM 731 O O . GLU A 1 88 ? 35.648 -0.216 -18.765 1.00 97.00 88 GLU A O 1
ATOM 736 N N . LEU A 1 89 ? 35.395 1.184 -20.510 1.00 97.94 89 LEU A N 1
ATOM 737 C CA . LEU A 1 89 ? 34.024 1.579 -20.177 1.00 97.94 89 LEU A CA 1
ATOM 738 C C . LEU A 1 89 ? 33.052 0.398 -20.303 1.00 97.94 89 LEU A C 1
ATOM 740 O O . LEU A 1 89 ? 32.207 0.211 -19.423 1.00 97.94 89 LEU A O 1
ATOM 744 N N . GLY A 1 90 ? 33.206 -0.434 -21.336 1.00 97.75 90 GLY A N 1
ATOM 745 C CA . GLY A 1 90 ? 32.366 -1.604 -21.590 1.00 97.75 90 GLY A CA 1
ATOM 746 C C . GLY A 1 90 ? 32.523 -2.648 -20.492 1.00 97.75 90 GLY A C 1
ATOM 747 O O . GLY A 1 90 ? 31.535 -3.092 -19.901 1.00 97.75 90 GLY A O 1
ATOM 748 N N . ALA A 1 91 ? 33.767 -2.940 -20.101 1.00 97.50 91 ALA A N 1
ATOM 749 C CA . ALA A 1 91 ? 34.057 -3.826 -18.977 1.00 97.50 91 ALA A CA 1
ATOM 750 C C . ALA A 1 91 ? 33.452 -3.310 -17.656 1.00 97.50 91 ALA A C 1
ATOM 752 O O . ALA A 1 91 ? 32.866 -4.085 -16.891 1.00 97.50 91 ALA A O 1
ATOM 753 N N . LYS A 1 92 ? 33.541 -1.998 -17.380 1.00 97.88 92 LYS A N 1
ATOM 754 C CA . LYS A 1 92 ? 32.887 -1.383 -16.208 1.00 97.88 92 LYS A CA 1
ATOM 755 C C . LYS A 1 92 ? 31.371 -1.546 -16.279 1.00 97.88 92 LYS A C 1
ATOM 757 O O . LYS A 1 92 ? 30.758 -1.960 -15.294 1.00 97.88 92 LYS A O 1
ATOM 762 N N . TYR A 1 93 ? 30.763 -1.263 -17.427 1.00 98.25 93 TYR A N 1
ATOM 763 C CA . TYR A 1 93 ? 29.319 -1.369 -17.616 1.00 98.25 93 TYR A CA 1
ATOM 764 C C . TYR A 1 93 ? 28.805 -2.804 -17.426 1.00 98.25 93 TYR A C 1
ATOM 766 O O . TYR A 1 93 ? 27.830 -3.015 -16.697 1.00 98.25 93 TYR A O 1
ATOM 774 N N . GLN A 1 94 ? 29.501 -3.810 -17.964 1.00 97.75 94 GLN A N 1
ATOM 775 C CA . GLN A 1 94 ? 29.188 -5.226 -17.733 1.00 97.75 94 GLN A CA 1
ATOM 776 C C . GLN A 1 94 ? 29.260 -5.590 -16.240 1.00 97.75 94 GLN A C 1
ATOM 778 O O . GLN A 1 94 ? 28.352 -6.235 -15.702 1.00 97.75 94 GLN A O 1
ATOM 783 N N . GLN A 1 95 ? 30.297 -5.134 -15.525 1.00 97.69 95 GLN A N 1
ATOM 784 C CA . GLN A 1 95 ? 30.425 -5.364 -14.080 1.00 97.69 95 GLN A CA 1
ATOM 785 C C . GLN A 1 95 ? 29.286 -4.718 -13.282 1.00 97.69 95 GLN A C 1
ATOM 787 O O . GLN A 1 95 ? 28.707 -5.364 -12.399 1.00 97.69 95 GLN A O 1
ATOM 792 N N . TYR A 1 96 ? 28.934 -3.467 -13.595 1.00 98.00 96 TYR A N 1
ATOM 793 C CA . TYR A 1 96 ? 27.800 -2.794 -12.965 1.00 98.00 96 TYR A CA 1
ATOM 794 C C . TYR A 1 96 ? 26.478 -3.501 -13.278 1.00 98.00 96 TYR A C 1
ATOM 796 O O . TYR A 1 96 ? 25.684 -3.685 -12.362 1.00 98.00 96 TYR A O 1
ATOM 804 N N . THR A 1 97 ? 26.278 -3.988 -14.503 1.00 97.94 97 THR A N 1
ATOM 805 C CA . THR A 1 97 ? 25.088 -4.755 -14.911 1.00 97.94 97 THR A CA 1
ATOM 806 C C . THR A 1 97 ? 24.936 -6.051 -14.104 1.00 97.94 97 THR A C 1
ATOM 808 O O . THR A 1 97 ? 23.851 -6.376 -13.615 1.00 97.94 97 THR A O 1
ATOM 811 N N . ILE A 1 98 ? 26.027 -6.796 -13.893 1.00 97.00 98 ILE A N 1
ATOM 812 C CA . ILE A 1 98 ? 26.018 -8.005 -13.049 1.00 97.00 98 ILE A CA 1
ATOM 813 C C . ILE A 1 98 ? 25.709 -7.646 -11.590 1.00 97.00 98 ILE A C 1
ATOM 815 O O . ILE A 1 98 ? 24.949 -8.349 -10.915 1.00 97.00 98 ILE A O 1
ATOM 819 N N . ARG A 1 99 ? 26.298 -6.556 -11.085 1.00 97.38 99 ARG A N 1
ATOM 820 C CA . ARG A 1 99 ? 26.049 -6.072 -9.723 1.00 97.38 99 ARG A CA 1
ATOM 821 C C . ARG A 1 99 ? 24.595 -5.637 -9.541 1.00 97.38 99 ARG A C 1
ATOM 823 O O . ARG A 1 99 ? 23.998 -6.029 -8.540 1.00 97.38 99 ARG A O 1
ATOM 830 N N . ALA A 1 100 ? 24.043 -4.900 -10.502 1.00 97.62 100 ALA A N 1
ATOM 831 C CA . ALA A 1 100 ? 22.660 -4.443 -10.535 1.00 97.62 100 ALA A CA 1
ATOM 832 C C . ALA A 1 100 ? 21.700 -5.622 -10.356 1.00 97.62 100 ALA A C 1
ATOM 834 O O . ALA A 1 100 ? 20.950 -5.667 -9.384 1.00 97.62 100 ALA A O 1
ATOM 835 N N . ARG A 1 101 ? 21.840 -6.663 -11.191 1.00 97.69 101 ARG A N 1
ATOM 836 C CA . ARG A 1 101 ? 21.049 -7.901 -11.085 1.00 97.69 101 ARG A CA 1
ATOM 837 C C . ARG A 1 101 ? 21.073 -8.498 -9.680 1.00 97.69 101 ARG A C 1
ATOM 839 O O . ARG A 1 101 ? 20.032 -8.859 -9.138 1.00 97.69 101 ARG A O 1
ATOM 846 N N . ARG A 1 102 ? 22.264 -8.626 -9.084 1.00 97.44 102 ARG A N 1
ATOM 847 C CA . ARG A 1 102 ? 22.413 -9.215 -7.743 1.00 97.44 102 ARG A CA 1
ATOM 848 C C . ARG A 1 102 ? 21.703 -8.377 -6.687 1.00 97.44 102 ARG A C 1
ATOM 850 O O . ARG A 1 102 ? 21.063 -8.948 -5.812 1.00 97.44 102 ARG A O 1
ATOM 857 N N . VAL A 1 103 ? 21.817 -7.051 -6.754 1.00 97.75 103 VAL A N 1
ATOM 858 C CA . VAL A 1 103 ? 21.144 -6.152 -5.808 1.00 97.75 103 VAL A CA 1
ATOM 859 C C . VAL A 1 103 ? 19.629 -6.222 -5.975 1.00 97.75 103 VAL A C 1
ATOM 861 O O . VAL A 1 103 ? 18.943 -6.394 -4.972 1.00 97.75 103 VAL A O 1
ATOM 864 N N . MET A 1 104 ? 19.115 -6.182 -7.208 1.00 97.75 104 MET A N 1
ATOM 865 C CA . MET A 1 104 ? 17.683 -6.355 -7.488 1.00 97.75 104 MET A CA 1
ATOM 866 C C . MET A 1 104 ? 17.163 -7.664 -6.871 1.00 97.75 104 MET A C 1
ATOM 868 O O . MET A 1 104 ? 16.237 -7.646 -6.067 1.00 97.75 104 MET A O 1
ATOM 872 N N . GLN A 1 105 ? 17.834 -8.795 -7.122 1.00 98.00 105 GLN A N 1
ATOM 873 C CA . GLN A 1 105 ? 17.467 -10.091 -6.532 1.00 98.00 105 GLN A CA 1
ATOM 874 C C . GLN A 1 105 ? 17.471 -10.086 -4.994 1.00 98.00 105 GLN A C 1
ATOM 876 O O . GLN A 1 105 ? 16.601 -10.705 -4.382 1.00 98.00 105 GLN A O 1
ATOM 881 N N . GLN A 1 106 ? 18.421 -9.395 -4.353 1.00 97.88 106 GLN A N 1
ATOM 882 C CA . GLN A 1 106 ? 18.413 -9.254 -2.893 1.00 97.88 106 GLN A CA 1
ATOM 883 C C . GLN A 1 106 ? 17.246 -8.393 -2.402 1.00 97.88 106 GLN A C 1
ATOM 885 O O . GLN A 1 106 ? 16.620 -8.758 -1.410 1.00 97.88 106 GLN A O 1
ATOM 890 N N . LYS A 1 107 ? 16.909 -7.301 -3.101 1.00 97.69 107 LYS A N 1
ATOM 891 C CA . LYS A 1 107 ? 15.735 -6.476 -2.781 1.00 97.69 107 LYS A CA 1
ATOM 892 C C . LYS A 1 107 ? 14.442 -7.306 -2.848 1.00 97.69 107 LYS A C 1
ATOM 894 O O . LYS A 1 107 ? 13.692 -7.327 -1.876 1.00 97.69 107 LYS A O 1
ATOM 899 N N . TYR A 1 108 ? 14.240 -8.103 -3.899 1.00 98.31 108 TYR A N 1
ATOM 900 C CA . TYR A 1 108 ? 13.079 -9.005 -3.983 1.00 98.31 108 TYR A CA 1
ATOM 901 C C . TYR A 1 108 ? 13.064 -10.081 -2.896 1.00 98.31 108 TYR A C 1
ATOM 903 O O . TYR A 1 108 ? 11.999 -10.451 -2.411 1.00 98.31 108 TYR A O 1
ATOM 911 N N . LYS A 1 109 ? 14.233 -10.568 -2.462 1.00 97.94 109 LYS A N 1
ATOM 912 C CA . LYS A 1 109 ? 14.325 -11.488 -1.322 1.00 97.94 109 LYS A CA 1
ATOM 913 C C . LYS A 1 109 ? 13.874 -10.833 -0.015 1.00 97.94 109 LYS A C 1
ATOM 915 O O . LYS A 1 109 ? 13.218 -11.488 0.790 1.00 97.94 109 LYS A O 1
ATOM 920 N N . VAL A 1 110 ? 14.204 -9.558 0.203 1.00 96.88 110 VAL A N 1
ATOM 921 C CA . VAL A 1 110 ? 13.702 -8.798 1.358 1.00 96.88 110 VAL A CA 1
ATOM 922 C C . VAL A 1 110 ? 12.179 -8.711 1.306 1.00 96.88 110 VAL A C 1
ATOM 924 O O . VAL A 1 110 ? 11.530 -9.051 2.291 1.00 96.88 110 VAL A O 1
ATOM 927 N N . LEU A 1 111 ? 11.609 -8.359 0.152 1.00 97.06 111 LEU A N 1
ATOM 928 C CA . LEU A 1 111 ? 10.158 -8.278 -0.015 1.00 97.06 111 LEU A CA 1
ATOM 929 C C . LEU A 1 111 ? 9.467 -9.642 0.189 1.00 97.06 111 LEU A C 1
ATOM 931 O O . LEU A 1 111 ? 8.480 -9.734 0.914 1.00 97.06 111 LEU A O 1
ATOM 935 N N . ALA A 1 112 ? 10.043 -10.728 -0.337 1.00 97.06 112 ALA A N 1
ATOM 936 C CA . ALA A 1 112 ? 9.553 -12.090 -0.110 1.00 97.06 112 ALA A CA 1
ATOM 937 C C . ALA A 1 112 ? 9.536 -12.469 1.383 1.00 97.06 112 ALA A C 1
ATOM 939 O O . ALA A 1 112 ? 8.588 -13.097 1.857 1.00 97.06 112 ALA A O 1
ATOM 940 N N . ASN A 1 113 ? 10.558 -12.055 2.142 1.00 94.94 113 ASN A N 1
ATOM 941 C CA . ASN A 1 113 ? 10.589 -12.259 3.590 1.00 94.94 113 ASN A CA 1
ATOM 942 C C . ASN A 1 113 ? 9.488 -11.454 4.293 1.00 94.94 113 ASN A C 1
ATOM 944 O O . ASN A 1 113 ? 8.847 -11.987 5.193 1.00 94.94 113 ASN A O 1
ATOM 948 N N . ILE A 1 114 ? 9.233 -10.210 3.874 1.00 94.44 114 ILE A N 1
ATOM 949 C CA . ILE A 1 114 ? 8.141 -9.386 4.417 1.00 94.44 114 ILE A CA 1
ATOM 950 C C . ILE A 1 114 ? 6.791 -10.089 4.209 1.00 94.44 114 ILE A C 1
ATOM 952 O O . ILE A 1 114 ? 6.017 -10.229 5.153 1.00 94.44 114 ILE A O 1
ATOM 956 N N . PHE A 1 115 ? 6.548 -10.630 3.014 1.00 95.06 115 PHE A N 1
ATOM 957 C CA . PHE A 1 115 ? 5.325 -11.378 2.703 1.00 95.06 115 PHE A CA 1
ATOM 958 C C . PHE A 1 115 ? 5.171 -12.669 3.510 1.00 95.06 115 PHE A C 1
ATOM 960 O O . PHE A 1 115 ? 4.052 -13.083 3.803 1.00 95.06 115 PHE A O 1
ATOM 967 N N . SER A 1 116 ? 6.275 -13.306 3.910 1.00 90.06 116 SER A N 1
ATOM 968 C CA . SER A 1 116 ? 6.226 -14.541 4.705 1.00 90.06 116 SER A CA 1
ATOM 969 C C . SER A 1 116 ? 5.612 -14.361 6.101 1.00 90.06 116 SER A C 1
ATOM 971 O O . SER A 1 116 ? 5.181 -15.345 6.698 1.00 90.06 116 SER A O 1
ATOM 973 N N . PHE A 1 117 ? 5.521 -13.123 6.605 1.00 81.50 117 PHE A N 1
ATOM 974 C CA . PHE A 1 117 ? 4.904 -12.818 7.901 1.00 81.50 117 PHE A CA 1
ATOM 975 C C . PHE A 1 117 ? 3.373 -12.794 7.872 1.00 81.50 117 PHE A C 1
ATOM 977 O O . PHE A 1 117 ? 2.757 -12.745 8.932 1.00 81.50 117 PHE A O 1
ATOM 984 N N . LYS A 1 118 ? 2.744 -12.875 6.693 1.00 85.00 118 LYS A N 1
ATOM 985 C CA . LYS A 1 118 ? 1.282 -12.919 6.569 1.00 85.00 118 LYS A CA 1
ATOM 986 C C . LYS A 1 118 ? 0.825 -14.169 5.801 1.00 85.00 118 LYS A C 1
ATOM 988 O O . LYS A 1 118 ? 0.332 -14.063 4.682 1.00 85.00 118 LYS A O 1
ATOM 993 N N . PRO A 1 119 ? 1.011 -15.375 6.376 1.00 80.50 119 PRO A N 1
ATOM 994 C CA . PRO A 1 119 ? 0.760 -16.639 5.680 1.00 80.50 119 PRO A CA 1
ATOM 995 C C . PRO A 1 119 ? -0.725 -16.945 5.441 1.00 80.50 119 PRO A C 1
ATOM 997 O O . PRO A 1 119 ? -1.019 -17.827 4.643 1.00 80.50 119 PRO A O 1
ATOM 1000 N N . GLN A 1 120 ? -1.637 -16.255 6.134 1.00 84.19 120 GLN A N 1
ATOM 1001 C CA . GLN A 1 120 ? -3.084 -16.475 6.014 1.00 84.19 120 GLN A CA 1
ATOM 1002 C C . GLN A 1 120 ? -3.716 -15.725 4.835 1.00 84.19 120 GLN A C 1
ATOM 1004 O O . GLN A 1 120 ? -4.830 -16.045 4.440 1.00 84.19 120 GLN A O 1
ATOM 1009 N N . SER A 1 121 ? -3.002 -14.759 4.251 1.00 92.19 121 SER A N 1
ATOM 1010 C CA . SER A 1 121 ? -3.479 -13.988 3.103 1.00 92.19 121 SER A CA 1
ATOM 1011 C C . SER A 1 121 ? -2.775 -14.430 1.824 1.00 92.19 121 SER A C 1
ATOM 1013 O O . SER A 1 121 ? -1.570 -14.710 1.813 1.00 92.19 121 SER A O 1
ATOM 1015 N N . TYR A 1 122 ? -3.497 -14.406 0.707 1.00 96.81 122 TYR A N 1
ATOM 1016 C CA . TYR A 1 122 ? -2.864 -14.465 -0.603 1.00 96.81 122 TYR A CA 1
ATOM 1017 C C . TYR A 1 122 ? -2.126 -13.151 -0.846 1.00 96.81 122 TYR A C 1
ATOM 1019 O O . TYR A 1 122 ? -2.686 -12.074 -0.667 1.00 96.81 122 TYR A O 1
ATOM 1027 N N . ILE A 1 123 ? -0.857 -13.225 -1.245 1.00 98.19 123 ILE A N 1
ATOM 1028 C CA . ILE A 1 123 ? -0.077 -12.041 -1.619 1.00 98.19 123 ILE A CA 1
ATOM 1029 C C . ILE A 1 123 ? 0.495 -12.291 -2.997 1.00 98.19 123 ILE A C 1
ATOM 1031 O O . ILE A 1 123 ? 1.325 -13.194 -3.158 1.00 98.19 123 ILE A O 1
ATOM 1035 N N . PHE A 1 124 ? 0.052 -11.476 -3.943 1.00 98.56 124 PHE A N 1
ATOM 1036 C CA . PHE A 1 124 ? 0.469 -11.492 -5.331 1.00 98.56 124 PHE A CA 1
ATOM 1037 C C . PHE A 1 124 ? 1.271 -10.240 -5.672 1.00 98.56 124 PHE A C 1
ATOM 1039 O O . PHE A 1 124 ? 1.057 -9.163 -5.111 1.00 98.56 124 PHE A O 1
ATOM 1046 N N . THR A 1 125 ? 2.182 -10.391 -6.625 1.00 98.25 125 THR A N 1
ATOM 1047 C CA . THR A 1 125 ? 3.034 -9.320 -7.131 1.00 98.25 125 THR A CA 1
ATOM 1048 C C . THR A 1 125 ? 3.034 -9.272 -8.639 1.00 98.25 125 THR A C 1
ATOM 1050 O O . THR A 1 125 ? 2.935 -10.303 -9.296 1.00 98.25 125 THR A O 1
ATOM 1053 N N . LEU A 1 126 ? 3.207 -8.076 -9.185 1.00 98.50 126 LEU A N 1
ATOM 1054 C CA . LEU A 1 126 ? 3.346 -7.871 -10.619 1.00 98.50 126 LEU A CA 1
ATOM 1055 C C . LEU A 1 126 ? 4.525 -6.924 -10.876 1.00 98.50 126 LEU A C 1
ATOM 1057 O O . LEU A 1 126 ? 4.552 -5.863 -10.255 1.00 98.50 126 LEU A O 1
ATOM 1061 N N . PRO A 1 127 ? 5.474 -7.257 -11.767 1.00 98.19 127 PRO A N 1
ATOM 1062 C CA . PRO A 1 127 ? 6.576 -6.358 -12.096 1.00 98.19 127 PRO A CA 1
ATOM 1063 C C . PRO A 1 127 ? 6.096 -5.143 -12.900 1.00 98.19 127 PRO A C 1
ATOM 1065 O O . PRO A 1 127 ? 5.268 -5.282 -13.806 1.00 98.19 127 PRO A O 1
ATOM 1068 N N . GLY A 1 128 ? 6.649 -3.966 -12.604 1.00 97.25 128 GLY A N 1
ATOM 1069 C CA . GLY A 1 128 ? 6.552 -2.778 -13.453 1.00 97.25 128 GLY A CA 1
ATOM 1070 C C . GLY A 1 128 ? 7.730 -2.624 -14.415 1.00 97.25 128 GLY A C 1
ATOM 1071 O O . GLY A 1 128 ? 8.378 -3.601 -14.789 1.00 97.25 128 GLY A O 1
ATOM 1072 N N . ASN A 1 129 ? 8.011 -1.391 -14.837 1.00 95.31 129 ASN A N 1
ATOM 1073 C CA . ASN A 1 129 ? 9.113 -1.070 -15.752 1.00 95.31 129 ASN A CA 1
ATOM 1074 C C . ASN A 1 129 ? 10.459 -0.857 -15.040 1.00 95.31 129 ASN A C 1
ATOM 1076 O O . ASN A 1 129 ? 11.496 -0.795 -15.705 1.00 95.31 129 ASN A O 1
ATOM 1080 N N . TYR A 1 130 ? 10.455 -0.759 -13.710 1.00 95.44 130 TYR A N 1
ATOM 1081 C CA . TYR A 1 130 ? 11.666 -0.771 -12.880 1.00 95.44 130 TYR A CA 1
ATOM 1082 C C . TYR A 1 130 ? 12.110 -2.184 -12.492 1.00 95.44 130 TYR A C 1
ATOM 1084 O O . TYR A 1 130 ? 13.230 -2.389 -12.012 1.00 95.44 130 TYR A O 1
ATOM 1092 N N . ASP A 1 131 ? 11.237 -3.166 -12.699 1.00 97.56 131 ASP A N 1
ATOM 1093 C CA . ASP A 1 131 ? 11.415 -4.501 -12.167 1.00 97.56 131 ASP A CA 1
ATOM 1094 C C . ASP A 1 131 ? 12.025 -5.473 -13.161 1.00 97.56 131 ASP A C 1
ATOM 1096 O O . ASP A 1 131 ? 11.726 -5.466 -14.355 1.00 97.56 131 ASP A O 1
ATOM 1100 N N . MET A 1 132 ? 12.851 -6.379 -12.638 1.00 96.25 132 MET A N 1
ATOM 1101 C CA . MET A 1 132 ? 13.263 -7.538 -13.419 1.00 96.25 132 MET A CA 1
ATOM 1102 C C . MET A 1 132 ? 12.136 -8.570 -13.510 1.00 96.25 132 MET A C 1
ATOM 1104 O O . MET A 1 132 ? 11.220 -8.588 -12.691 1.00 96.25 132 MET A O 1
ATOM 1108 N N . ASP A 1 133 ? 12.259 -9.493 -14.456 1.00 96.62 133 ASP A N 1
ATOM 1109 C CA . ASP A 1 133 ? 11.382 -10.657 -14.558 1.00 96.62 133 ASP A CA 1
ATOM 1110 C C . ASP A 1 133 ? 11.407 -11.491 -13.258 1.00 96.62 133 ASP A C 1
ATOM 1112 O O . ASP A 1 133 ? 12.431 -12.092 -12.886 1.00 96.62 133 ASP A O 1
ATOM 1116 N N . LEU A 1 134 ? 10.271 -11.497 -12.546 1.00 97.56 134 LEU A N 1
ATOM 1117 C CA . LEU A 1 134 ? 10.157 -12.040 -11.192 1.00 97.56 134 LEU A CA 1
ATOM 1118 C C . LEU A 1 134 ? 10.309 -13.560 -11.150 1.00 97.56 134 LEU A C 1
ATOM 1120 O O . LEU A 1 134 ? 10.700 -14.083 -10.100 1.00 97.56 134 LEU A O 1
ATOM 1124 N N . LYS A 1 135 ? 10.138 -14.266 -12.277 1.00 95.75 135 LYS A N 1
ATOM 1125 C CA . LYS A 1 135 ? 10.364 -15.719 -12.363 1.00 95.75 135 LYS A CA 1
ATOM 1126 C C . LYS A 1 135 ? 11.790 -16.139 -11.989 1.00 95.75 135 LYS A C 1
ATOM 1128 O O . LYS A 1 135 ? 12.032 -17.293 -11.650 1.00 95.75 135 LYS A O 1
ATOM 1133 N N . TYR A 1 136 ? 12.748 -15.208 -12.031 1.00 96.12 136 TYR A N 1
ATOM 1134 C CA . TYR A 1 136 ? 14.145 -15.430 -11.637 1.00 96.12 136 TYR A CA 1
ATOM 1135 C C . TYR A 1 136 ? 14.483 -14.894 -10.237 1.00 96.12 136 TYR A C 1
ATOM 1137 O O . TYR A 1 136 ? 15.657 -14.639 -9.925 1.00 96.12 136 TYR A O 1
ATOM 1145 N N . THR A 1 137 ? 13.469 -14.679 -9.399 1.00 97.44 137 THR A N 1
ATOM 1146 C CA . THR A 1 137 ? 13.597 -14.039 -8.086 1.00 97.44 137 THR A CA 1
ATOM 1147 C C . THR A 1 137 ? 12.920 -14.859 -6.986 1.00 97.44 137 THR A C 1
ATOM 1149 O O . THR A 1 137 ? 12.265 -15.871 -7.230 1.00 97.44 137 THR A O 1
ATOM 1152 N N . SER A 1 138 ? 13.056 -14.411 -5.737 1.00 97.38 138 SER A N 1
ATOM 1153 C CA . SER A 1 138 ? 12.346 -15.002 -4.595 1.00 97.38 138 SER A CA 1
ATOM 1154 C C . SER A 1 138 ? 10.836 -14.720 -4.584 1.00 97.38 138 SER A C 1
ATOM 1156 O O . SER A 1 138 ? 10.157 -15.214 -3.693 1.00 97.38 138 SER A O 1
ATOM 1158 N N . LEU A 1 139 ? 10.318 -13.950 -5.548 1.00 97.69 139 LEU A N 1
ATOM 1159 C CA . LEU A 1 139 ? 8.892 -13.647 -5.698 1.00 97.69 139 LEU A CA 1
ATOM 1160 C C . LEU A 1 139 ? 8.186 -14.514 -6.752 1.00 97.69 139 LEU A C 1
ATOM 1162 O O . LEU A 1 139 ? 6.995 -14.329 -6.955 1.00 97.69 139 LEU A O 1
ATOM 1166 N N . HIS A 1 140 ? 8.878 -15.458 -7.402 1.00 96.88 140 HIS A N 1
ATOM 1167 C CA . HIS A 1 140 ? 8.317 -16.264 -8.499 1.00 96.88 140 HIS A CA 1
ATOM 1168 C C . HIS A 1 140 ? 6.998 -16.978 -8.150 1.00 96.88 140 HIS A C 1
ATOM 1170 O O . HIS A 1 140 ? 6.090 -16.984 -8.970 1.00 96.88 140 HIS A O 1
ATOM 1176 N N . ASP A 1 141 ? 6.850 -17.503 -6.929 1.00 95.12 141 ASP A N 1
ATOM 1177 C CA . ASP A 1 141 ? 5.616 -18.171 -6.469 1.00 95.12 141 ASP A CA 1
ATOM 1178 C C . ASP A 1 141 ? 4.419 -17.217 -6.291 1.00 95.12 141 ASP A C 1
ATOM 1180 O O . ASP A 1 141 ? 3.303 -17.648 -6.009 1.00 95.12 141 ASP A O 1
ATOM 1184 N N . ARG A 1 142 ? 4.662 -15.907 -6.382 1.00 96.56 142 ARG A N 1
ATOM 1185 C CA . ARG A 1 142 ? 3.681 -14.833 -6.192 1.00 96.56 142 ARG A CA 1
ATOM 1186 C C . ARG A 1 142 ? 3.532 -13.966 -7.437 1.00 96.56 142 ARG A C 1
ATOM 1188 O O . ARG A 1 142 ? 2.771 -13.003 -7.411 1.00 96.56 142 ARG A O 1
ATOM 1195 N N . ASP A 1 143 ? 4.275 -14.264 -8.497 1.00 98.00 143 ASP A N 1
ATOM 1196 C CA . ASP A 1 143 ? 4.271 -13.485 -9.728 1.00 98.00 143 ASP A CA 1
ATOM 1197 C C . ASP A 1 143 ? 2.940 -13.659 -10.466 1.00 98.00 143 ASP A C 1
ATOM 1199 O O . ASP A 1 143 ? 2.430 -14.774 -10.598 1.00 98.00 143 ASP A O 1
ATOM 1203 N N . LEU A 1 144 ? 2.382 -12.545 -10.932 1.00 98.25 144 LEU A N 1
ATOM 1204 C CA . LEU A 1 144 ? 1.190 -12.482 -11.768 1.00 98.25 144 LEU A CA 1
ATOM 1205 C C . LEU A 1 144 ? 1.513 -12.319 -13.252 1.00 98.25 144 LEU A C 1
ATOM 1207 O O . LEU A 1 144 ? 0.620 -12.546 -14.062 1.00 98.25 144 LEU A O 1
ATOM 1211 N N . HIS A 1 145 ? 2.728 -11.923 -13.649 1.00 98.31 145 HIS A N 1
ATOM 1212 C CA . HIS A 1 145 ? 3.027 -11.711 -15.066 1.00 98.31 145 HIS A CA 1
ATOM 1213 C C . HIS A 1 145 ? 2.943 -13.044 -15.819 1.00 98.31 145 HIS A C 1
ATOM 1215 O O . HIS A 1 145 ? 3.727 -13.957 -15.564 1.00 98.31 145 HIS A O 1
ATOM 1221 N N . LEU A 1 146 ? 1.968 -13.158 -16.731 1.00 97.81 146 LEU A N 1
ATOM 1222 C CA . LEU A 1 146 ? 1.631 -14.397 -17.453 1.00 97.81 146 LEU A CA 1
ATOM 1223 C C . LEU A 1 146 ? 1.222 -15.567 -16.542 1.00 97.81 146 LEU A C 1
ATOM 1225 O O . LEU A 1 146 ? 1.268 -16.730 -16.947 1.00 97.81 146 LEU A O 1
ATOM 1229 N N . HIS A 1 147 ? 0.767 -15.253 -15.333 1.00 98.19 147 HIS A N 1
ATOM 1230 C CA . HIS A 1 147 ? 0.242 -16.207 -14.369 1.00 98.19 147 HIS A CA 1
ATOM 1231 C C . HIS A 1 147 ? -1.165 -15.798 -13.937 1.00 98.19 147 HIS A C 1
ATOM 1233 O O . HIS A 1 147 ? -1.604 -14.656 -14.104 1.00 98.19 147 HIS A O 1
ATOM 1239 N N . TRP A 1 148 ? -1.898 -16.768 -13.407 1.00 98.25 148 TRP A N 1
ATOM 1240 C CA . TRP A 1 148 ? -3.229 -16.561 -12.868 1.00 98.25 148 TRP A CA 1
ATOM 1241 C C . TRP A 1 148 ? -3.443 -17.453 -11.655 1.00 98.25 148 TRP A C 1
ATOM 1243 O O . TRP A 1 148 ? -2.854 -18.530 -11.551 1.00 98.25 148 TRP A O 1
ATOM 1253 N N . TYR A 1 149 ? -4.309 -16.999 -10.760 1.00 97.75 149 TYR A N 1
ATOM 1254 C CA . TYR A 1 149 ? -4.670 -17.702 -9.541 1.00 97.75 149 TYR A CA 1
ATOM 1255 C C . TYR A 1 149 ? -6.184 -17.638 -9.357 1.00 97.75 149 TYR A C 1
ATOM 1257 O O . TYR A 1 149 ? -6.810 -16.607 -9.606 1.00 97.75 149 TYR A O 1
ATOM 1265 N N . GLN A 1 150 ? -6.768 -18.755 -8.932 1.00 96.44 150 GLN A N 1
ATOM 1266 C CA . GLN A 1 150 ? -8.155 -18.804 -8.485 1.00 96.44 150 GLN A CA 1
ATOM 1267 C C . GLN A 1 150 ? -8.183 -18.480 -6.990 1.00 96.44 150 GLN A C 1
ATOM 1269 O O . GLN A 1 150 ? -7.544 -19.186 -6.209 1.00 96.44 150 GLN A O 1
ATOM 1274 N N . VAL A 1 151 ? -8.934 -17.451 -6.603 1.00 94.88 151 VAL A N 1
ATOM 1275 C CA . VAL A 1 151 ? -9.250 -17.149 -5.202 1.00 94.88 151 VAL A CA 1
ATOM 1276 C C . VAL A 1 151 ? -10.762 -17.011 -5.095 1.00 94.88 151 VAL A C 1
ATOM 1278 O O . VAL A 1 151 ? -11.362 -16.200 -5.801 1.00 94.88 151 VAL A O 1
ATOM 1281 N N . ASP A 1 152 ? -11.376 -17.845 -4.258 1.00 90.75 152 ASP A N 1
ATOM 1282 C CA . ASP A 1 152 ? -12.828 -18.019 -4.188 1.00 90.75 152 ASP A CA 1
ATOM 1283 C C . ASP A 1 152 ? -13.437 -18.214 -5.590 1.00 90.75 152 ASP A C 1
ATOM 1285 O O . ASP A 1 152 ? -13.019 -19.110 -6.328 1.00 90.75 152 ASP A O 1
ATOM 1289 N N . ASP A 1 153 ? -14.385 -17.362 -5.984 1.00 89.62 153 ASP A N 1
ATOM 1290 C CA . ASP A 1 153 ? -15.060 -17.396 -7.285 1.00 89.62 153 ASP A CA 1
ATOM 1291 C C . ASP A 1 153 ? -14.350 -16.559 -8.371 1.00 89.62 153 ASP A C 1
ATOM 1293 O O . ASP A 1 153 ? -14.787 -16.550 -9.523 1.00 89.62 153 ASP A O 1
ATOM 1297 N N . GLN A 1 154 ? -13.242 -15.876 -8.049 1.00 95.19 154 GLN A N 1
ATOM 1298 C CA . GLN A 1 154 ? -12.532 -14.995 -8.982 1.00 95.19 154 GLN A CA 1
ATOM 1299 C C . GLN A 1 154 ? -11.244 -15.614 -9.533 1.00 95.19 154 GLN A C 1
ATOM 1301 O O . GLN A 1 154 ? -10.387 -16.110 -8.801 1.00 95.19 154 GLN A O 1
ATOM 1306 N N . VAL A 1 155 ? -11.065 -15.486 -10.850 1.00 97.81 155 VAL A N 1
ATOM 1307 C CA . VAL A 1 155 ? -9.766 -15.673 -11.507 1.00 97.81 155 VAL A CA 1
ATOM 1308 C C . VAL A 1 155 ? -9.051 -14.326 -11.543 1.00 97.81 155 VAL A C 1
ATOM 1310 O O . VAL A 1 155 ? -9.528 -13.390 -12.195 1.00 97.81 155 VAL A O 1
ATOM 1313 N N . ILE A 1 156 ? -7.901 -14.255 -10.878 1.00 98.56 156 ILE A N 1
ATOM 1314 C CA . ILE A 1 156 ? -7.002 -13.099 -10.868 1.00 98.56 156 ILE A CA 1
ATOM 1315 C C . ILE A 1 156 ? -5.836 -13.407 -11.804 1.00 98.56 156 ILE A C 1
ATOM 1317 O O . ILE A 1 156 ? -5.145 -14.404 -11.608 1.00 98.56 156 ILE A O 1
ATOM 1321 N N . ALA A 1 157 ? -5.600 -12.574 -12.815 1.00 98.69 157 ALA A N 1
ATOM 1322 C CA . ALA A 1 157 ? -4.489 -12.747 -13.754 1.00 98.69 157 ALA A CA 1
ATOM 1323 C C . ALA A 1 157 ? -3.782 -11.423 -14.023 1.00 98.69 157 ALA A C 1
ATOM 1325 O O . ALA A 1 157 ? -4.402 -10.362 -13.930 1.00 98.69 157 ALA A O 1
ATOM 1326 N N . GLY A 1 158 ? -2.504 -11.472 -14.404 1.00 98.31 158 GLY A N 1
ATOM 1327 C CA . GLY A 1 158 ? -1.775 -10.243 -14.681 1.00 98.31 158 GLY A CA 1
ATOM 1328 C C . GLY A 1 158 ? -0.793 -10.268 -15.841 1.00 98.31 158 GLY A C 1
ATOM 1329 O O . GLY A 1 158 ? -0.411 -11.303 -16.386 1.00 98.31 158 GLY A O 1
ATOM 1330 N N . TYR A 1 159 ? -0.398 -9.063 -16.238 1.00 98.38 159 TYR A N 1
ATOM 1331 C CA . TYR A 1 159 ? 0.627 -8.837 -17.248 1.00 98.38 159 TYR A CA 1
ATOM 1332 C C . TYR A 1 159 ? 1.456 -7.606 -16.875 1.00 98.38 159 TYR A C 1
ATOM 1334 O O . TYR A 1 159 ? 1.000 -6.468 -16.978 1.00 98.38 159 TYR A O 1
ATOM 1342 N N . GLY A 1 160 ? 2.662 -7.862 -16.366 1.00 97.06 160 GLY A N 1
ATOM 1343 C CA . GLY A 1 160 ? 3.614 -6.839 -15.935 1.00 97.06 160 GLY A CA 1
ATOM 1344 C C . GLY A 1 160 ? 4.456 -6.234 -17.060 1.00 97.06 160 GLY A C 1
ATOM 1345 O O . GLY A 1 160 ? 4.336 -6.623 -18.223 1.00 97.06 160 GLY A O 1
ATOM 1346 N N . GLY A 1 161 ? 5.332 -5.306 -16.676 1.00 95.50 161 GLY A N 1
ATOM 1347 C CA . GLY A 1 161 ? 6.122 -4.467 -17.577 1.00 95.50 161 GLY A CA 1
ATOM 1348 C C . GLY A 1 161 ? 5.336 -3.269 -18.125 1.00 95.50 161 GLY A C 1
ATOM 1349 O O . GLY A 1 161 ? 4.133 -3.132 -17.895 1.00 95.50 161 GLY A O 1
ATOM 1350 N N . ALA A 1 162 ? 6.025 -2.402 -18.865 1.00 93.06 162 ALA A N 1
ATOM 1351 C CA . ALA A 1 162 ? 5.408 -1.334 -19.649 1.00 93.06 162 ALA A CA 1
ATOM 1352 C C . ALA A 1 162 ? 6.227 -1.039 -20.912 1.00 93.06 162 ALA A C 1
ATOM 1354 O O . ALA A 1 162 ? 7.413 -1.364 -20.994 1.00 93.06 162 ALA A O 1
ATOM 1355 N N . ASP A 1 163 ? 5.582 -0.409 -21.888 1.00 89.31 163 ASP A N 1
ATOM 1356 C CA . ASP A 1 163 ? 6.142 -0.004 -23.179 1.00 89.31 163 ASP A CA 1
ATOM 1357 C C . ASP A 1 163 ? 7.004 1.267 -23.051 1.00 89.31 163 ASP A C 1
ATOM 1359 O O . ASP A 1 163 ? 6.707 2.317 -23.622 1.00 89.31 163 ASP A O 1
ATOM 1363 N N . VAL A 1 164 ? 8.043 1.208 -22.214 1.00 89.75 164 VAL A N 1
ATOM 1364 C CA . VAL A 1 164 ? 8.924 2.345 -21.929 1.00 89.75 164 VAL A CA 1
ATOM 1365 C C . VAL A 1 164 ? 10.352 1.890 -21.652 1.00 89.75 164 VAL A C 1
ATOM 1367 O O . VAL A 1 164 ? 10.597 0.868 -21.011 1.00 89.75 164 VAL A O 1
ATOM 1370 N N . PHE A 1 165 ? 11.319 2.685 -22.109 1.00 89.25 165 PHE A N 1
ATOM 1371 C CA . PHE A 1 165 ? 12.709 2.527 -21.704 1.00 89.25 165 PHE A CA 1
ATOM 1372 C C . PHE A 1 165 ? 12.959 3.221 -20.356 1.00 89.25 165 PHE A C 1
ATOM 1374 O O . PHE A 1 165 ? 12.896 4.448 -20.264 1.00 89.25 165 PHE A O 1
ATOM 1381 N N . THR A 1 166 ? 13.292 2.438 -19.326 1.00 91.62 166 THR A N 1
ATOM 1382 C CA . THR A 1 166 ? 13.645 2.944 -17.990 1.00 91.62 166 THR A CA 1
ATOM 1383 C C . THR A 1 166 ? 15.160 3.076 -17.847 1.00 91.62 166 THR A C 1
ATOM 1385 O O . THR A 1 166 ? 15.873 2.096 -17.623 1.00 91.62 166 THR A O 1
ATOM 1388 N N . ALA A 1 167 ? 15.673 4.298 -17.964 1.00 90.81 167 ALA A N 1
ATOM 1389 C CA . ALA A 1 167 ? 17.098 4.548 -17.801 1.00 90.81 167 ALA A CA 1
ATOM 1390 C C . ALA A 1 167 ? 17.576 4.261 -16.364 1.00 90.81 167 ALA A C 1
ATOM 1392 O O . ALA A 1 167 ? 16.866 4.492 -15.389 1.00 90.81 167 ALA A O 1
ATOM 1393 N N . GLY A 1 168 ? 18.801 3.754 -16.232 1.00 93.69 168 GLY A N 1
ATOM 1394 C CA . GLY A 1 168 ? 19.379 3.308 -14.964 1.00 93.69 168 GLY A CA 1
ATOM 1395 C C . GLY A 1 168 ? 18.956 1.896 -14.540 1.00 93.69 168 GLY A C 1
ATOM 1396 O O . GLY A 1 168 ? 19.530 1.370 -13.586 1.00 93.69 168 GLY A O 1
ATOM 1397 N N . ILE A 1 169 ? 18.024 1.258 -15.257 1.00 95.75 169 ILE A N 1
ATOM 1398 C CA . ILE A 1 169 ? 17.613 -0.138 -15.056 1.00 95.75 169 ILE A CA 1
ATOM 1399 C C . ILE A 1 169 ? 18.197 -1.008 -16.180 1.00 95.75 169 ILE A C 1
ATOM 1401 O O . ILE A 1 169 ? 18.139 -0.597 -17.343 1.00 95.75 169 ILE A O 1
ATOM 1405 N N . PRO A 1 170 ? 18.770 -2.194 -15.886 1.00 95.50 170 PRO A N 1
ATOM 1406 C CA . PRO A 1 170 ? 19.320 -3.046 -16.935 1.00 95.50 170 PRO A CA 1
ATOM 1407 C C . PRO A 1 170 ? 18.227 -3.646 -17.828 1.00 95.50 170 PRO A C 1
ATOM 1409 O O . PRO A 1 170 ? 17.427 -4.462 -17.358 1.00 95.50 170 PRO A O 1
ATOM 1412 N N . GLN A 1 171 ? 18.214 -3.298 -19.118 1.00 93.19 171 GLN A N 1
ATOM 1413 C CA . GLN A 1 171 ? 17.112 -3.651 -20.027 1.00 93.19 171 GLN A CA 1
ATOM 1414 C C . GLN A 1 171 ? 16.986 -5.167 -20.188 1.00 93.19 171 GLN A C 1
ATOM 1416 O O . GLN A 1 171 ? 15.884 -5.710 -20.146 1.00 93.19 171 GLN A O 1
ATOM 1421 N N . LYS A 1 172 ? 18.122 -5.870 -20.287 1.00 92.81 172 LYS A N 1
ATOM 1422 C CA . LYS A 1 172 ? 18.172 -7.334 -20.460 1.00 92.81 172 LYS A CA 1
ATOM 1423 C C . LYS A 1 172 ? 17.480 -8.151 -19.359 1.00 92.81 172 LYS A C 1
ATOM 1425 O O . LYS A 1 172 ? 17.278 -9.351 -19.542 1.00 92.81 172 LYS A O 1
ATOM 1430 N N . TYR A 1 173 ? 17.214 -7.564 -18.188 1.00 94.88 173 TYR A N 1
ATOM 1431 C CA . TYR A 1 173 ? 16.591 -8.272 -17.062 1.00 94.88 173 TYR A CA 1
ATOM 1432 C C . TYR A 1 173 ? 15.126 -7.901 -16.840 1.00 94.88 173 TYR A C 1
ATOM 1434 O O . TYR A 1 173 ? 14.437 -8.652 -16.151 1.00 94.88 173 TYR A O 1
ATOM 1442 N N . VAL A 1 174 ? 14.660 -6.780 -17.393 1.00 94.12 174 VAL A N 1
ATOM 1443 C CA . VAL A 1 174 ? 13.266 -6.329 -17.282 1.00 94.12 174 VAL A CA 1
ATOM 1444 C C . VAL A 1 174 ? 12.347 -7.248 -18.084 1.00 94.12 174 VAL A C 1
ATOM 1446 O O . VAL A 1 174 ? 12.771 -7.894 -19.044 1.00 94.12 174 VAL A O 1
ATOM 1449 N N . VAL A 1 175 ? 11.081 -7.325 -17.676 1.00 93.00 175 VAL A N 1
ATOM 1450 C CA . VAL A 1 175 ? 10.037 -8.021 -18.433 1.00 93.00 175 VAL A CA 1
ATOM 1451 C C . VAL A 1 175 ? 9.888 -7.390 -19.825 1.00 93.00 175 VAL A C 1
ATOM 1453 O O . VAL A 1 175 ? 9.520 -6.217 -19.920 1.00 93.00 175 VAL A O 1
ATOM 1456 N N . PRO A 1 176 ? 10.120 -8.138 -20.921 1.00 89.25 176 PRO A N 1
ATOM 1457 C CA . PRO A 1 176 ? 9.907 -7.613 -22.263 1.00 89.25 176 PRO A CA 1
ATOM 1458 C C . PRO A 1 176 ? 8.417 -7.359 -22.501 1.00 89.25 176 PRO A C 1
ATOM 1460 O O . PRO A 1 176 ? 7.623 -8.300 -22.535 1.00 89.25 176 PRO A O 1
ATOM 1463 N N . TYR A 1 177 ? 8.032 -6.102 -22.707 1.00 91.12 177 TYR A N 1
ATOM 1464 C CA . TYR A 1 177 ? 6.630 -5.745 -22.900 1.00 91.12 177 TYR A CA 1
ATOM 1465 C C . TYR A 1 177 ? 6.181 -5.997 -24.348 1.00 91.12 177 TYR A C 1
ATOM 1467 O O . TYR A 1 177 ? 6.334 -5.159 -25.234 1.00 91.12 177 TYR A O 1
ATOM 1475 N N . LYS A 1 178 ? 5.596 -7.172 -24.608 1.00 90.00 178 LYS A N 1
ATOM 1476 C CA . LYS A 1 178 ? 5.098 -7.587 -25.939 1.00 90.00 178 LYS A CA 1
ATOM 1477 C C . LYS A 1 178 ? 3.606 -7.305 -26.123 1.00 90.00 178 LYS A C 1
ATOM 1479 O O . LYS A 1 178 ? 2.884 -8.050 -26.793 1.00 90.00 178 LYS A O 1
ATOM 1484 N N . ALA A 1 179 ? 3.152 -6.216 -25.514 1.00 85.00 179 ALA A N 1
ATOM 1485 C CA . ALA A 1 179 ? 1.776 -5.742 -25.567 1.00 85.00 179 ALA A CA 1
ATOM 1486 C C . ALA A 1 179 ? 1.675 -4.234 -25.869 1.00 85.00 179 ALA A C 1
ATOM 1488 O O . ALA A 1 179 ? 0.636 -3.621 -25.610 1.00 85.00 179 ALA A O 1
ATOM 1489 N N . GLY A 1 180 ? 2.761 -3.660 -26.401 1.00 80.62 180 GLY A N 1
ATOM 1490 C CA . GLY A 1 180 ? 2.921 -2.242 -26.707 1.00 80.62 180 GLY A CA 1
ATOM 1491 C C . GLY A 1 180 ? 1.971 -1.688 -27.766 1.00 80.62 180 GLY A C 1
ATOM 1492 O O . GLY A 1 180 ? 1.229 -2.414 -28.444 1.00 80.62 180 GLY A O 1
ATOM 1493 N N . ILE A 1 181 ? 2.004 -0.366 -27.909 1.00 80.81 181 ILE A N 1
ATOM 1494 C CA . ILE A 1 181 ? 1.134 0.363 -28.837 1.00 80.81 181 ILE A CA 1
ATOM 1495 C C . ILE A 1 181 ? 1.491 -0.015 -30.284 1.00 80.81 181 ILE A C 1
ATOM 1497 O O . ILE A 1 181 ? 2.653 -0.054 -30.677 1.00 80.81 181 ILE A O 1
ATOM 1501 N N . GLY A 1 182 ? 0.471 -0.289 -31.104 1.00 81.31 182 GLY A N 1
ATOM 1502 C CA . GLY A 1 182 ? 0.643 -0.640 -32.521 1.00 81.31 182 GLY A CA 1
ATOM 1503 C C . GLY A 1 182 ? 0.835 -2.135 -32.801 1.00 81.31 182 GLY A C 1
ATOM 1504 O O . GLY A 1 182 ? 0.918 -2.526 -33.967 1.00 81.31 182 GLY A O 1
ATOM 1505 N N . ILE A 1 183 ? 0.853 -2.986 -31.769 1.00 83.94 183 ILE A N 1
ATOM 1506 C CA . ILE A 1 183 ? 0.808 -4.443 -31.931 1.00 83.94 183 ILE A CA 1
ATOM 1507 C C . ILE A 1 183 ? -0.645 -4.886 -32.144 1.00 83.94 183 ILE A C 1
ATOM 1509 O O . ILE A 1 183 ? -1.502 -4.636 -31.304 1.00 83.94 183 ILE A O 1
ATOM 1513 N N . ASP A 1 184 ? -0.910 -5.581 -33.253 1.00 87.00 184 ASP A N 1
ATOM 1514 C CA . ASP A 1 184 ? -2.215 -6.197 -33.536 1.00 87.00 184 ASP A CA 1
ATOM 1515 C C . ASP A 1 184 ? -2.623 -7.188 -32.434 1.00 87.00 184 ASP A C 1
ATOM 1517 O O . ASP A 1 184 ? -1.807 -8.015 -32.018 1.00 87.00 184 ASP A O 1
ATOM 1521 N N . ASP A 1 185 ? -3.893 -7.167 -32.021 1.00 84.69 185 ASP A N 1
ATOM 1522 C CA . ASP A 1 185 ? -4.420 -7.996 -30.926 1.00 84.69 185 ASP A CA 1
ATOM 1523 C C . ASP A 1 185 ? -4.106 -9.491 -31.085 1.00 84.69 185 ASP A C 1
ATOM 1525 O O . ASP A 1 185 ? -3.842 -10.180 -30.102 1.00 84.69 185 ASP A O 1
ATOM 1529 N N . ARG A 1 186 ? -4.061 -10.022 -32.319 1.00 85.56 186 ARG A N 1
ATOM 1530 C CA . ARG A 1 186 ? -3.751 -11.446 -32.555 1.00 85.56 186 ARG A CA 1
ATOM 1531 C C . ARG A 1 186 ? -2.304 -11.793 -32.231 1.00 85.56 186 ARG A C 1
ATOM 1533 O O . ARG A 1 186 ? -1.994 -12.962 -32.011 1.00 85.56 186 ARG A O 1
ATOM 1540 N N . LYS A 1 187 ? -1.414 -10.803 -32.242 1.00 91.12 187 LYS A N 1
ATOM 1541 C CA . LYS A 1 187 ? 0.011 -10.933 -31.915 1.00 91.12 187 LYS A CA 1
ATOM 1542 C C . LYS A 1 187 ? 0.353 -10.353 -30.542 1.00 91.12 187 LYS A C 1
ATOM 1544 O O . LYS A 1 187 ? 1.478 -10.538 -30.092 1.00 91.12 187 LYS A O 1
ATOM 1549 N N . ASN A 1 188 ? -0.593 -9.682 -29.890 1.00 95.12 188 ASN A N 1
ATOM 1550 C CA . ASN A 1 188 ? -0.420 -9.100 -28.569 1.00 95.12 188 ASN A CA 1
ATOM 1551 C C . ASN A 1 188 ? -0.405 -10.212 -27.501 1.00 95.12 188 ASN A C 1
ATOM 1553 O O . ASN A 1 188 ? -1.356 -10.988 -27.376 1.00 95.12 188 ASN A O 1
ATOM 1557 N N . GLU A 1 189 ? 0.700 -10.335 -26.764 1.00 96.56 189 GLU A N 1
ATOM 1558 C CA . GLU A 1 189 ? 0.918 -11.440 -25.819 1.00 96.56 189 GLU A CA 1
ATOM 1559 C C . GLU A 1 189 ? -0.073 -11.393 -24.651 1.00 96.56 189 GLU A C 1
ATOM 1561 O O . GLU A 1 189 ? -0.713 -12.399 -24.343 1.00 96.56 189 GLU A O 1
ATOM 1566 N N . MET A 1 190 ? -0.265 -10.205 -24.074 1.00 97.38 190 MET A N 1
ATOM 1567 C CA . MET A 1 190 ? -1.222 -9.954 -22.997 1.00 97.38 190 MET A CA 1
ATOM 1568 C C . MET A 1 190 ? -2.652 -10.293 -23.426 1.00 97.38 190 MET A C 1
ATOM 1570 O O . MET A 1 190 ? -3.348 -11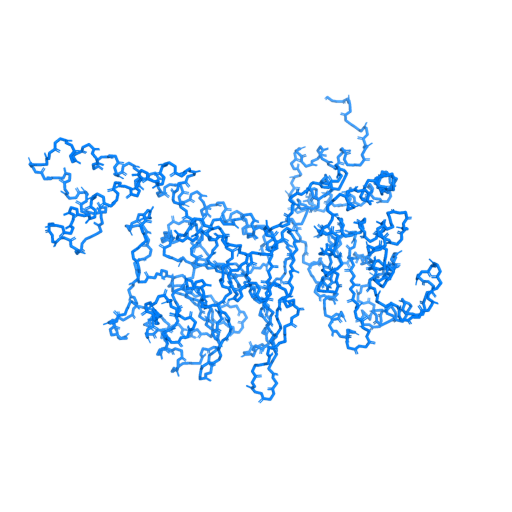.025 -22.725 1.00 97.38 190 MET A O 1
ATOM 1574 N N . TYR A 1 191 ? -3.088 -9.808 -24.594 1.00 97.31 191 TYR A N 1
ATOM 1575 C CA . TYR A 1 191 ? -4.439 -10.075 -25.096 1.00 97.31 191 TYR A CA 1
ATOM 1576 C C . TYR A 1 191 ? -4.687 -11.579 -25.267 1.00 97.31 191 TYR A C 1
ATOM 1578 O O . TYR A 1 191 ? -5.709 -12.113 -24.833 1.00 97.31 191 TYR A O 1
ATOM 1586 N N . ASN A 1 192 ? -3.735 -12.286 -25.884 1.00 97.12 192 ASN A N 1
ATOM 1587 C CA . ASN A 1 192 ? -3.831 -13.728 -26.095 1.00 97.12 192 ASN A CA 1
ATOM 1588 C C . ASN A 1 192 ? -3.832 -14.509 -24.775 1.00 97.12 192 ASN A C 1
ATOM 1590 O O . ASN A 1 192 ? -4.601 -15.462 -24.633 1.00 97.12 192 ASN A O 1
ATOM 1594 N N . PHE A 1 193 ? -3.006 -14.091 -23.815 1.00 98.12 193 PHE A N 1
ATOM 1595 C CA . PHE A 1 193 ? -2.975 -14.662 -22.476 1.00 98.12 193 PHE A CA 1
ATOM 1596 C C . PHE A 1 193 ? -4.329 -14.506 -21.772 1.00 98.12 193 PHE A C 1
ATOM 1598 O O . PHE A 1 193 ? -4.934 -15.506 -21.379 1.00 98.12 193 PHE A O 1
ATOM 1605 N N . PHE A 1 194 ? -4.869 -13.287 -21.694 1.00 98.31 194 PHE A N 1
ATOM 1606 C CA . PHE A 1 194 ? -6.160 -13.059 -21.045 1.00 98.31 194 PHE A CA 1
ATOM 1607 C C . PHE A 1 194 ? -7.303 -13.768 -21.763 1.00 98.31 194 PHE A C 1
ATOM 1609 O O . PHE A 1 194 ? -8.146 -14.366 -21.104 1.00 98.31 194 PHE A O 1
ATOM 1616 N N . LYS A 1 195 ? -7.295 -13.838 -23.097 1.00 97.50 195 LYS A N 1
ATOM 1617 C CA . LYS A 1 195 ? -8.293 -14.605 -23.858 1.00 97.50 195 LYS A CA 1
ATOM 1618 C C . LYS A 1 195 ? -8.304 -16.096 -23.506 1.00 97.50 195 LYS A C 1
ATOM 1620 O O . LYS A 1 195 ? -9.369 -16.720 -23.550 1.00 97.50 195 LYS A O 1
ATOM 1625 N N . ALA A 1 196 ? -7.141 -16.669 -23.196 1.00 97.81 196 ALA A N 1
ATOM 1626 C CA . ALA A 1 196 ? -7.023 -18.061 -22.778 1.00 97.81 196 ALA A CA 1
ATOM 1627 C C . ALA A 1 196 ? -7.505 -18.273 -21.334 1.00 97.81 196 ALA A C 1
ATOM 1629 O O . ALA A 1 196 ? -8.201 -19.250 -21.068 1.00 97.81 196 ALA A O 1
ATOM 1630 N N . VAL A 1 197 ? -7.160 -17.353 -20.429 1.00 97.88 197 VAL A N 1
ATOM 1631 C CA . VAL A 1 197 ? -7.439 -17.464 -18.986 1.00 97.88 197 VAL A CA 1
ATOM 1632 C C . VAL A 1 197 ? -8.858 -17.025 -18.612 1.00 97.88 197 VAL A C 1
ATOM 1634 O O . VAL A 1 197 ? -9.470 -17.623 -17.736 1.00 97.88 197 VAL A O 1
ATOM 1637 N N . ARG A 1 198 ? -9.393 -16.007 -19.295 1.00 97.81 198 ARG A N 1
ATOM 1638 C CA . ARG A 1 198 ? -10.675 -15.337 -19.016 1.00 97.81 198 ARG A CA 1
ATOM 1639 C C . ARG A 1 198 ? -10.799 -14.841 -17.564 1.00 97.81 198 ARG A C 1
ATOM 1641 O O . ARG A 1 198 ? -11.706 -15.273 -16.854 1.00 97.81 198 ARG A O 1
ATOM 1648 N N . PRO A 1 199 ? -9.896 -13.951 -17.116 1.00 98.12 199 PRO A N 1
ATOM 1649 C CA . PRO A 1 199 ? -9.915 -13.443 -15.749 1.00 98.12 199 PRO A CA 1
ATOM 1650 C C . PRO A 1 199 ? -11.133 -12.558 -15.464 1.00 98.12 199 PRO A C 1
ATOM 1652 O O . PRO A 1 199 ? -11.565 -11.798 -16.332 1.00 98.12 199 PRO A O 1
ATOM 1655 N N . GLY A 1 200 ? -11.628 -12.624 -14.226 1.00 97.75 200 GLY A N 1
ATOM 1656 C CA . GLY A 1 200 ? -12.584 -11.653 -13.683 1.00 97.75 200 GLY A CA 1
ATOM 1657 C C . GLY A 1 200 ? -11.881 -10.413 -13.125 1.00 97.75 200 GLY A C 1
ATOM 1658 O O . GLY A 1 200 ? -12.407 -9.307 -13.230 1.00 97.75 200 GLY A O 1
ATOM 1659 N N . ILE A 1 201 ? -10.663 -10.582 -12.598 1.00 98.62 201 ILE A N 1
ATOM 1660 C CA . ILE A 1 201 ? -9.815 -9.499 -12.090 1.00 98.62 201 ILE A CA 1
ATOM 1661 C C . ILE A 1 201 ? -8.500 -9.491 -12.871 1.00 98.62 201 ILE A C 1
ATOM 1663 O O . ILE A 1 201 ? -7.773 -10.486 -12.903 1.00 98.62 201 ILE A O 1
ATOM 1667 N N . ILE A 1 202 ? -8.191 -8.357 -13.492 1.00 98.75 202 ILE A N 1
ATOM 1668 C CA . ILE A 1 202 ? -6.948 -8.127 -14.228 1.00 98.75 202 ILE A CA 1
ATOM 1669 C C . ILE A 1 202 ? -6.038 -7.206 -13.422 1.00 98.75 202 ILE A C 1
ATOM 1671 O O . ILE A 1 202 ? -6.494 -6.201 -12.882 1.00 98.75 202 ILE A O 1
ATOM 1675 N N . VAL A 1 203 ? -4.744 -7.524 -13.393 1.00 98.75 203 VAL A N 1
ATOM 1676 C CA . VAL A 1 203 ? -3.693 -6.655 -12.849 1.00 98.75 203 VAL A CA 1
ATOM 1677 C C . VAL A 1 203 ? -2.662 -6.365 -13.938 1.00 98.75 203 VAL A C 1
ATOM 1679 O O . VAL A 1 203 ? -2.017 -7.279 -14.453 1.00 98.75 203 VAL A O 1
ATOM 1682 N N . THR A 1 204 ? -2.469 -5.100 -14.290 1.00 98.31 204 THR A N 1
ATOM 1683 C CA . THR A 1 204 ? -1.411 -4.667 -15.215 1.00 98.31 204 THR A CA 1
ATOM 1684 C C . THR A 1 204 ? -0.642 -3.500 -14.617 1.00 98.31 204 THR A C 1
ATOM 1686 O O . THR A 1 204 ? -1.173 -2.755 -13.807 1.00 98.31 204 THR A O 1
ATOM 1689 N N . HIS A 1 205 ? 0.626 -3.320 -14.990 1.00 97.31 205 HIS A N 1
ATOM 1690 C CA . HIS A 1 205 ? 1.335 -2.090 -14.610 1.00 97.31 205 HIS A CA 1
ATOM 1691 C C . HIS A 1 205 ? 0.895 -0.940 -15.513 1.00 97.31 205 HIS A C 1
ATOM 1693 O O . HIS A 1 205 ? 0.401 0.082 -15.046 1.00 97.31 205 HIS A O 1
ATOM 1699 N N . GLN A 1 206 ? 0.983 -1.154 -16.829 1.00 95.75 206 GLN A N 1
ATOM 1700 C CA . GLN A 1 206 ? 0.513 -0.190 -17.815 1.00 95.75 206 GLN A CA 1
ATOM 1701 C C . GLN A 1 206 ? -1.028 -0.115 -17.830 1.00 95.75 206 GLN A C 1
ATOM 1703 O O . GLN A 1 206 ? -1.683 -1.160 -17.945 1.00 95.75 206 GLN A O 1
ATOM 1708 N N . PRO A 1 207 ? -1.619 1.093 -17.738 1.00 96.81 207 PRO A N 1
ATOM 1709 C CA . PRO A 1 207 ? -3.068 1.273 -17.738 1.00 96.81 207 PRO A CA 1
ATOM 1710 C C . PRO A 1 207 ? -3.704 1.003 -19.106 1.00 96.81 207 PRO A C 1
ATOM 1712 O O . PRO A 1 207 ? -3.020 0.864 -20.124 1.00 96.81 207 PRO A O 1
ATOM 1715 N N . ALA A 1 208 ? -5.035 0.928 -19.143 1.00 96.75 208 ALA A N 1
ATOM 1716 C CA . ALA A 1 208 ? -5.793 0.778 -20.381 1.00 96.75 208 ALA A CA 1
ATOM 1717 C C . ALA A 1 208 ? -5.896 2.114 -21.128 1.00 96.75 208 ALA A C 1
ATOM 1719 O O . ALA A 1 208 ? -6.052 3.170 -20.522 1.00 96.75 208 ALA A O 1
ATOM 1720 N N . HIS A 1 209 ? -5.848 2.074 -22.459 1.00 95.75 209 HIS A N 1
ATOM 1721 C CA . HIS A 1 209 ? -5.895 3.296 -23.260 1.00 95.75 209 HIS A CA 1
ATOM 1722 C C . HIS A 1 209 ? -7.173 4.125 -23.016 1.00 95.75 209 HIS A C 1
ATOM 1724 O O . HIS A 1 209 ? -8.300 3.622 -23.137 1.00 95.75 209 HIS A O 1
ATOM 1730 N N . GLY A 1 210 ? -6.997 5.413 -22.709 1.00 94.94 210 GLY A N 1
ATOM 1731 C CA . GLY A 1 210 ? -8.069 6.373 -22.425 1.00 94.94 210 GLY A CA 1
ATOM 1732 C C . GLY A 1 210 ? -8.714 6.234 -21.038 1.00 94.94 210 GLY A C 1
ATOM 1733 O O . GLY A 1 210 ? -9.764 6.846 -20.781 1.00 94.94 210 GLY A O 1
ATOM 1734 N N . VAL A 1 211 ? -8.137 5.418 -20.152 1.00 96.62 211 VAL A N 1
ATOM 1735 C CA . VAL A 1 211 ? -8.626 5.182 -18.792 1.00 96.62 211 VAL A CA 1
ATOM 1736 C C . VAL A 1 211 ? -7.461 5.240 -17.810 1.00 96.62 211 VAL A C 1
ATOM 1738 O O . VAL A 1 211 ? -6.663 4.313 -17.745 1.00 96.62 211 VAL A O 1
ATOM 1741 N N . LEU A 1 212 ? -7.403 6.317 -17.015 1.00 95.75 212 LEU A N 1
ATOM 1742 C CA . LEU A 1 212 ? -6.384 6.505 -15.971 1.00 95.75 212 LEU A CA 1
ATOM 1743 C C . LEU A 1 212 ? -4.940 6.432 -16.518 1.00 95.75 212 LEU A C 1
ATOM 1745 O O . LEU A 1 212 ? -4.026 5.940 -15.864 1.00 95.75 212 LEU A O 1
ATOM 1749 N N . ASP A 1 213 ? -4.740 6.919 -17.747 1.00 95.25 213 ASP A N 1
ATOM 1750 C CA . ASP A 1 213 ? -3.500 6.783 -18.516 1.00 95.25 213 ASP A CA 1
ATOM 1751 C C . ASP A 1 213 ? -2.963 8.113 -19.065 1.00 95.25 213 ASP A C 1
ATOM 1753 O O . ASP A 1 213 ? -2.163 8.133 -20.002 1.00 95.25 213 ASP A O 1
ATOM 1757 N N . TRP A 1 214 ? -3.423 9.244 -18.526 1.00 92.88 214 TRP A N 1
ATOM 1758 C CA . TRP A 1 214 ? -3.066 10.553 -19.061 1.00 92.88 214 TRP A CA 1
ATOM 1759 C C . TRP A 1 214 ? -1.748 11.068 -18.480 1.00 92.88 214 TRP A C 1
ATOM 1761 O O . TRP A 1 214 ? -1.674 11.429 -17.303 1.00 92.88 214 TRP A O 1
ATOM 1771 N N . LEU A 1 215 ? -0.730 11.200 -19.329 1.00 88.19 215 LEU A N 1
ATOM 1772 C CA . LEU A 1 215 ? 0.551 11.806 -18.981 1.00 88.19 215 LEU A CA 1
ATOM 1773 C C . LEU A 1 215 ? 0.659 13.198 -19.612 1.00 88.19 215 LEU A C 1
ATOM 1775 O O . LEU A 1 215 ? 0.788 13.326 -20.825 1.00 88.19 215 LEU A O 1
ATOM 1779 N N . ALA A 1 216 ? 0.630 14.268 -18.818 1.00 81.19 216 ALA A N 1
ATOM 1780 C CA . ALA A 1 216 ? 0.811 15.619 -19.351 1.00 81.19 216 ALA A CA 1
ATOM 1781 C C . ALA A 1 216 ? 2.295 15.896 -19.689 1.00 81.19 216 ALA A C 1
ATOM 1783 O O . ALA A 1 216 ? 3.158 15.583 -18.870 1.00 81.19 216 ALA A O 1
ATOM 1784 N N . PRO A 1 217 ? 2.624 16.518 -20.842 1.00 83.12 217 PRO A N 1
ATOM 1785 C CA . PRO A 1 217 ? 1.750 16.960 -21.940 1.00 83.12 217 PRO A CA 1
ATOM 1786 C C . PRO A 1 217 ? 1.561 15.919 -23.069 1.00 83.12 217 PRO A C 1
ATOM 1788 O O . PRO A 1 217 ? 0.992 16.254 -24.103 1.00 83.12 217 PRO A O 1
ATOM 1791 N N . VAL A 1 218 ? 2.064 14.693 -22.905 1.00 86.94 218 VAL A N 1
ATOM 1792 C CA . VAL A 1 218 ? 2.086 13.623 -23.923 1.00 86.94 218 VAL A CA 1
ATOM 1793 C C . VAL A 1 218 ? 0.681 13.188 -24.368 1.00 86.94 218 VAL A C 1
ATOM 1795 O O . VAL A 1 218 ? 0.456 12.992 -25.560 1.00 86.94 218 VAL A O 1
ATOM 1798 N N . GLY A 1 219 ? -0.265 13.072 -23.435 1.00 89.94 219 GLY A N 1
ATOM 1799 C CA . GLY A 1 219 ? -1.606 12.532 -23.669 1.00 89.94 219 GLY A CA 1
ATOM 1800 C C . GLY A 1 219 ? -1.769 11.099 -23.138 1.00 89.94 219 GLY A C 1
ATOM 1801 O O . GLY A 1 219 ? -1.039 10.710 -22.225 1.00 89.94 219 GLY A O 1
ATOM 1802 N N . PRO A 1 220 ? -2.736 10.323 -23.664 1.00 91.75 220 PRO A N 1
ATOM 1803 C CA . PRO A 1 220 ? -2.985 8.942 -23.248 1.00 91.75 220 PRO A CA 1
ATOM 1804 C C . PRO A 1 220 ? -1.848 8.003 -23.676 1.00 91.75 220 PRO A C 1
ATOM 1806 O O . PRO A 1 220 ? -1.496 7.955 -24.858 1.00 91.75 220 PRO A O 1
ATOM 1809 N N . THR A 1 221 ? -1.295 7.236 -22.736 1.00 92.00 221 THR A N 1
ATOM 1810 C CA . THR A 1 221 ? -0.181 6.292 -22.970 1.00 92.00 221 THR A CA 1
ATOM 1811 C C . THR A 1 221 ? -0.544 4.831 -22.675 1.00 92.00 221 THR A C 1
ATOM 1813 O O . THR A 1 221 ? 0.303 3.937 -22.763 1.00 92.00 221 THR A O 1
ATOM 1816 N N . GLY A 1 222 ? -1.803 4.560 -22.327 1.00 93.50 222 GLY A N 1
ATOM 1817 C CA . GLY A 1 222 ? -2.271 3.229 -21.963 1.00 93.50 222 GLY A CA 1
ATOM 1818 C C . GLY A 1 222 ? -2.335 2.263 -23.148 1.00 93.50 222 GLY A C 1
ATOM 1819 O O . GLY A 1 222 ? -2.307 2.665 -24.313 1.00 93.50 222 GLY A O 1
ATOM 1820 N N . SER A 1 223 ? -2.458 0.970 -22.843 1.00 95.44 223 SER A N 1
ATOM 1821 C CA . SER A 1 223 ? -2.512 -0.126 -23.814 1.00 95.44 223 SER A CA 1
ATOM 1822 C C . SER A 1 223 ? -3.884 -0.214 -24.507 1.00 95.44 223 SER A C 1
ATOM 1824 O O . SER A 1 223 ? -4.899 -0.459 -23.838 1.00 95.44 223 SER A O 1
ATOM 1826 N N . PRO A 1 224 ? -3.956 -0.069 -25.848 1.00 95.62 224 PRO A N 1
ATOM 1827 C CA . PRO A 1 224 ? -5.205 -0.233 -26.595 1.00 95.62 224 PRO A CA 1
ATOM 1828 C C . PRO A 1 224 ? -5.736 -1.670 -26.571 1.00 95.62 224 PRO A C 1
ATOM 1830 O O . PRO A 1 224 ? -6.948 -1.878 -26.557 1.00 95.62 224 PRO A O 1
ATOM 1833 N N . ALA A 1 225 ? -4.844 -2.662 -26.525 1.00 96.19 225 ALA A N 1
ATOM 1834 C CA . ALA A 1 225 ? -5.226 -4.070 -26.463 1.00 96.19 225 ALA A CA 1
ATOM 1835 C C . ALA A 1 225 ? -5.857 -4.424 -25.110 1.00 96.19 225 ALA A C 1
ATOM 1837 O O . ALA A 1 225 ? -6.842 -5.158 -25.072 1.00 96.19 225 ALA A O 1
ATOM 1838 N N . LEU A 1 226 ? -5.344 -3.862 -24.004 1.00 97.12 226 LEU A N 1
ATOM 1839 C CA . LEU A 1 226 ? -5.958 -4.030 -22.682 1.00 97.12 226 LEU A CA 1
ATOM 1840 C C . LEU A 1 226 ? -7.367 -3.444 -22.677 1.00 97.12 226 LEU A C 1
ATOM 1842 O O . LEU A 1 226 ? -8.314 -4.107 -22.261 1.00 97.12 226 LEU A O 1
ATOM 1846 N N . ARG A 1 227 ? -7.505 -2.222 -23.205 1.00 96.62 227 ARG A N 1
ATOM 1847 C CA . ARG A 1 227 ? -8.803 -1.563 -23.329 1.00 96.62 227 ARG A CA 1
ATOM 1848 C C . ARG A 1 227 ? -9.784 -2.407 -24.142 1.00 96.62 227 ARG A C 1
ATOM 1850 O O . ARG A 1 227 ? -10.869 -2.715 -23.667 1.00 96.62 227 ARG A O 1
ATOM 1857 N N . THR A 1 228 ? -9.358 -2.850 -25.323 1.00 96.19 228 THR A N 1
ATOM 1858 C CA . THR A 1 228 ? -10.160 -3.699 -26.212 1.00 96.19 228 THR A CA 1
ATOM 1859 C C . THR A 1 228 ? -10.545 -5.015 -25.541 1.00 96.19 228 THR A C 1
ATOM 1861 O O . THR A 1 228 ? -11.667 -5.486 -25.715 1.00 96.19 228 THR A O 1
ATOM 1864 N N . TYR A 1 229 ? -9.646 -5.628 -24.768 1.00 97.44 229 TYR A N 1
ATOM 1865 C CA . TYR A 1 229 ? -9.958 -6.853 -24.045 1.00 97.44 229 TYR A CA 1
ATOM 1866 C C . TYR A 1 229 ? -11.063 -6.628 -23.006 1.00 97.44 229 TYR A C 1
ATOM 1868 O O . TYR A 1 229 ? -12.061 -7.348 -23.037 1.00 97.44 229 TYR A O 1
ATOM 1876 N N . CYS A 1 230 ? -10.911 -5.633 -22.128 1.00 97.75 230 CYS A N 1
ATOM 1877 C CA . CYS A 1 230 ? -11.886 -5.340 -21.075 1.00 97.75 230 CYS A CA 1
ATOM 1878 C C . CYS A 1 230 ? -13.257 -4.942 -21.641 1.00 97.75 230 CYS A C 1
ATOM 1880 O O . CYS A 1 230 ? -14.262 -5.480 -21.195 1.00 97.75 230 CYS A O 1
ATOM 1882 N N . ASP A 1 231 ? -13.308 -4.107 -22.685 1.00 96.88 231 ASP A N 1
ATOM 1883 C CA . ASP A 1 231 ? -14.574 -3.675 -23.303 1.00 96.88 231 ASP A CA 1
ATOM 1884 C C . ASP A 1 231 ? -15.387 -4.855 -23.888 1.00 96.88 231 ASP A C 1
ATOM 1886 O O . ASP A 1 231 ? -16.604 -4.771 -24.034 1.00 96.88 231 ASP A O 1
ATOM 1890 N N . ASN A 1 232 ? -14.728 -5.968 -24.242 1.00 96.38 232 ASN A N 1
ATOM 1891 C CA . ASN A 1 232 ? -15.347 -7.097 -24.950 1.00 96.38 232 ASN A CA 1
ATOM 1892 C C . ASN A 1 232 ? -15.459 -8.386 -24.117 1.00 96.38 232 ASN A C 1
ATOM 1894 O O . ASN A 1 232 ? -15.887 -9.417 -24.644 1.00 96.38 232 ASN A O 1
ATOM 1898 N N . ASN A 1 233 ? -15.054 -8.373 -22.846 1.00 96.88 233 ASN A N 1
ATOM 1899 C CA . ASN A 1 233 ? -15.056 -9.551 -21.976 1.00 96.88 233 ASN A CA 1
ATOM 1900 C C . ASN A 1 233 ? -15.605 -9.189 -20.585 1.00 96.88 233 ASN A C 1
ATOM 1902 O O . ASN A 1 233 ? -15.531 -8.034 -20.185 1.00 96.88 233 ASN A O 1
ATOM 1906 N N . PRO A 1 234 ? -16.148 -10.155 -19.821 1.00 94.31 234 PRO A N 1
ATOM 1907 C CA . PRO A 1 234 ? -16.736 -9.893 -18.507 1.00 94.31 234 PRO A CA 1
ATOM 1908 C C . PRO A 1 234 ? -15.656 -9.704 -17.425 1.00 94.31 234 PRO A C 1
ATOM 1910 O O . PRO A 1 234 ? -15.529 -10.520 -16.514 1.00 94.31 234 PRO A O 1
ATOM 1913 N N . VAL A 1 235 ? -14.853 -8.646 -17.545 1.00 97.75 235 VAL A N 1
ATOM 1914 C CA . VAL A 1 235 ? -13.843 -8.255 -16.555 1.00 97.75 235 VAL A CA 1
ATOM 1915 C C . VAL A 1 235 ? -14.514 -7.346 -15.532 1.00 97.75 235 VAL A C 1
ATOM 1917 O O . VAL A 1 235 ? -15.008 -6.277 -15.882 1.00 97.75 235 VAL A O 1
ATOM 1920 N N . LEU A 1 236 ? -14.524 -7.768 -14.269 1.00 96.88 236 LEU A N 1
ATOM 1921 C CA . LEU A 1 236 ? -15.095 -7.007 -13.160 1.00 96.88 236 LEU A CA 1
ATOM 1922 C C . LEU A 1 236 ? -14.199 -5.823 -12.780 1.00 96.88 236 LEU A C 1
ATOM 1924 O O . LEU A 1 236 ? -14.675 -4.702 -12.602 1.00 96.88 236 LEU A O 1
ATOM 1928 N N . LEU A 1 237 ? -12.897 -6.084 -12.649 1.00 98.12 237 LEU A N 1
ATOM 1929 C CA . LEU A 1 237 ? -11.938 -5.157 -12.057 1.00 98.12 237 LEU A CA 1
ATOM 1930 C C . LEU A 1 237 ? -10.622 -5.173 -12.838 1.00 98.12 237 LEU A C 1
ATOM 1932 O O . LEU A 1 237 ? -10.064 -6.239 -13.095 1.00 98.12 237 LEU A O 1
ATOM 1936 N N . CYS A 1 238 ? -10.115 -3.993 -13.190 1.00 98.56 238 CYS A N 1
ATOM 1937 C CA . CYS A 1 238 ? -8.818 -3.801 -13.831 1.00 98.56 238 CYS A CA 1
ATOM 1938 C C . CYS A 1 238 ? -7.949 -2.886 -12.958 1.00 98.56 238 CYS A C 1
ATOM 1940 O O . CYS A 1 238 ? -8.201 -1.687 -12.839 1.00 98.56 238 CYS A O 1
ATOM 1942 N N . LEU A 1 239 ? -6.934 -3.476 -12.335 1.00 98.69 239 LEU A N 1
ATOM 1943 C CA . LEU A 1 239 ? -6.014 -2.838 -11.399 1.00 98.69 239 LEU A CA 1
ATOM 1944 C C . LEU A 1 239 ? -4.754 -2.386 -12.143 1.00 98.69 239 LEU A C 1
ATOM 1946 O O . LEU A 1 239 ? -4.111 -3.209 -12.798 1.00 98.69 239 LEU A O 1
ATOM 1950 N N . THR A 1 240 ? -4.438 -1.090 -12.077 1.00 98.12 240 THR A N 1
ATOM 1951 C CA . THR A 1 240 ? -3.373 -0.455 -12.877 1.00 98.12 240 THR A CA 1
ATOM 1952 C C . THR A 1 240 ? -2.498 0.504 -12.066 1.00 98.12 240 THR A C 1
ATOM 1954 O O . THR A 1 240 ? -2.948 0.988 -11.028 1.00 98.12 240 THR A O 1
ATOM 1957 N N . GLY A 1 241 ? -1.299 0.833 -12.567 1.00 95.56 241 GLY A N 1
ATOM 1958 C CA . GLY A 1 241 ? -0.371 1.802 -11.964 1.00 95.56 241 GLY A CA 1
ATOM 1959 C C . GLY A 1 241 ? 0.327 2.692 -12.997 1.00 95.56 241 GLY A C 1
ATOM 1960 O O . GLY A 1 241 ? -0.321 3.198 -13.919 1.00 95.56 241 GLY A O 1
ATOM 1961 N N . HIS A 1 242 ? 1.648 2.867 -12.858 1.00 94.19 242 HIS A N 1
ATOM 1962 C CA . HIS A 1 242 ? 2.568 3.521 -13.803 1.00 94.19 242 HIS A CA 1
ATOM 1963 C C . HIS A 1 242 ? 2.391 5.042 -13.978 1.00 94.19 242 HIS A C 1
ATOM 1965 O O . HIS A 1 242 ? 3.343 5.813 -13.841 1.00 94.19 242 HIS A O 1
ATOM 1971 N N . ILE A 1 243 ? 1.180 5.516 -14.286 1.00 91.81 243 ILE A N 1
ATOM 1972 C CA . ILE A 1 243 ? 0.900 6.937 -14.523 1.00 91.81 243 ILE A CA 1
ATOM 1973 C C . ILE A 1 243 ? 0.453 7.588 -13.214 1.00 91.81 243 ILE A C 1
ATOM 1975 O O . ILE A 1 243 ? -0.732 7.792 -12.964 1.00 91.81 243 ILE A O 1
ATOM 1979 N N . HIS A 1 244 ? 1.428 7.945 -12.376 1.00 89.19 244 HIS A N 1
ATOM 1980 C CA . HIS A 1 244 ? 1.225 8.438 -11.004 1.00 89.19 244 HIS A CA 1
ATOM 1981 C C . HIS A 1 244 ? 0.220 9.600 -10.863 1.00 89.19 244 HIS A C 1
ATOM 1983 O O . HIS A 1 244 ? -0.446 9.743 -9.837 1.00 89.19 244 HIS A O 1
ATOM 1989 N N . GLY A 1 245 ? 0.133 10.465 -11.879 1.00 84.25 245 GLY A N 1
ATOM 1990 C CA . GLY A 1 245 ? -0.778 11.614 -11.904 1.00 84.25 245 GLY A CA 1
ATOM 1991 C C . GLY A 1 245 ? -2.203 11.289 -12.363 1.00 84.25 245 GLY A C 1
ATOM 1992 O O . GLY A 1 245 ? -3.085 12.130 -12.213 1.00 84.25 245 GLY A O 1
ATOM 1993 N N . SER A 1 246 ? -2.442 10.094 -12.911 1.00 91.81 246 SER A N 1
ATOM 1994 C CA . SER A 1 246 ? -3.739 9.645 -13.429 1.00 91.81 246 SER A CA 1
ATOM 1995 C C . SER A 1 246 ? -4.312 8.537 -12.539 1.00 91.81 246 SER A C 1
ATOM 1997 O O . SER A 1 246 ? -4.590 7.429 -12.979 1.00 91.81 246 SER A O 1
ATOM 1999 N N . TRP A 1 247 ? -4.448 8.851 -11.253 1.00 94.75 247 TRP A N 1
ATOM 2000 C CA . TRP A 1 247 ? -5.028 7.983 -10.227 1.00 94.75 247 TRP A CA 1
ATOM 2001 C C . TRP A 1 247 ? -6.559 8.141 -10.162 1.00 94.75 247 TRP A C 1
ATOM 2003 O O . TRP A 1 247 ? -7.119 9.097 -10.706 1.00 94.75 247 TRP A O 1
ATOM 2013 N N . GLY A 1 248 ? -7.235 7.217 -9.483 1.00 96.12 248 GLY A N 1
ATOM 2014 C CA . GLY A 1 248 ? 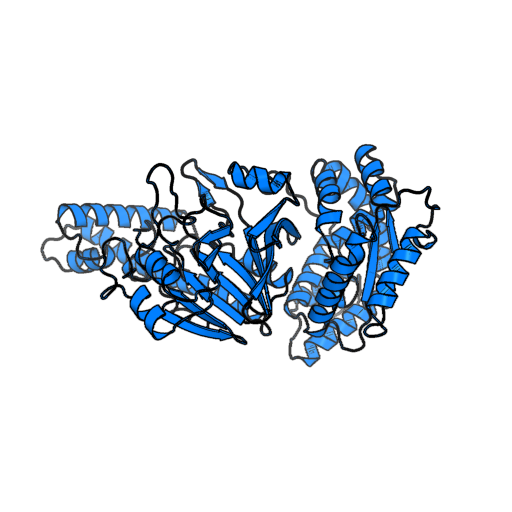-8.672 7.268 -9.212 1.00 96.12 248 GLY A CA 1
ATOM 2015 C C . GLY A 1 248 ? -9.402 5.974 -9.559 1.00 96.12 248 GLY A C 1
ATOM 2016 O O . GLY A 1 248 ? -8.784 4.927 -9.778 1.00 96.12 248 GLY A O 1
ATOM 2017 N N . ILE A 1 249 ? -10.732 6.068 -9.630 1.00 96.50 249 ILE A N 1
ATOM 2018 C CA . ILE A 1 249 ? -11.609 4.989 -10.096 1.00 96.50 249 ILE A CA 1
ATOM 2019 C C . ILE A 1 249 ? -12.384 5.449 -11.330 1.00 96.50 249 ILE A C 1
ATOM 2021 O O . ILE A 1 249 ? -12.794 6.609 -11.418 1.00 96.50 249 ILE A O 1
ATOM 2025 N N . LYS A 1 250 ? -12.624 4.545 -12.279 1.00 96.19 250 LYS A N 1
ATOM 2026 C CA . LYS A 1 250 ? -13.483 4.828 -13.433 1.00 96.19 250 LYS A CA 1
ATOM 2027 C C . LYS A 1 250 ? -14.164 3.559 -13.922 1.00 96.19 250 LYS A C 1
ATOM 2029 O O . LYS A 1 250 ? -13.485 2.598 -14.260 1.00 96.19 250 LYS A O 1
ATOM 2034 N N . GLU A 1 251 ? -15.491 3.559 -13.994 1.00 96.12 251 GLU A N 1
ATOM 2035 C CA . GLU A 1 251 ? -16.244 2.494 -14.666 1.00 96.12 251 GLU A CA 1
ATOM 2036 C C . GLU A 1 251 ? -16.372 2.852 -16.150 1.00 96.12 251 GLU A C 1
ATOM 2038 O O . GLU A 1 251 ? -16.782 3.962 -16.502 1.00 96.12 251 GLU A O 1
ATOM 2043 N N . VAL A 1 252 ? -15.959 1.938 -17.025 1.00 95.75 252 VAL A N 1
ATOM 2044 C CA . VAL A 1 252 ? -16.119 2.073 -18.477 1.00 95.75 252 VAL A CA 1
ATOM 2045 C C . VAL A 1 252 ? -16.684 0.766 -19.005 1.00 95.75 252 VAL A C 1
ATOM 2047 O O . VAL A 1 252 ? -16.167 -0.304 -18.688 1.00 95.75 252 VAL A O 1
ATOM 2050 N N . GLU A 1 253 ? -17.769 0.870 -19.775 1.00 91.38 253 GLU A N 1
ATOM 2051 C CA . GLU A 1 253 ? -18.632 -0.256 -20.136 1.00 91.38 253 GLU A CA 1
ATOM 2052 C C . GLU A 1 253 ? -19.100 -1.015 -18.880 1.00 91.38 253 GLU A C 1
ATOM 2054 O O . GLU A 1 253 ? -20.022 -0.572 -18.194 1.00 91.38 253 GLU A O 1
ATOM 2059 N N . HIS A 1 254 ? -18.445 -2.124 -18.540 1.00 90.75 254 HIS A N 1
ATOM 2060 C CA . HIS A 1 254 ? -18.765 -2.961 -17.379 1.00 90.75 254 HIS A CA 1
ATOM 2061 C C . HIS A 1 254 ? -17.536 -3.332 -16.537 1.00 90.75 254 HIS A C 1
ATOM 2063 O O . HIS A 1 254 ? -17.634 -4.182 -15.654 1.00 90.75 254 HIS A O 1
ATOM 2069 N N . THR A 1 255 ? -16.389 -2.702 -16.800 1.00 97.75 255 THR A N 1
ATOM 2070 C CA . THR A 1 255 ? -15.153 -2.914 -16.045 1.00 97.75 255 THR A CA 1
ATOM 2071 C C . THR A 1 255 ? -14.864 -1.702 -15.178 1.00 97.75 255 THR A C 1
ATOM 2073 O O . THR A 1 255 ? -14.844 -0.564 -15.657 1.00 97.75 255 THR A O 1
ATOM 2076 N N . LEU A 1 256 ? -14.597 -1.949 -13.897 1.00 97.94 256 LEU A N 1
ATOM 2077 C CA . LEU A 1 256 ? -14.111 -0.919 -12.995 1.00 97.94 256 LEU A CA 1
ATOM 2078 C C . LEU A 1 256 ? -12.584 -0.851 -13.059 1.00 97.94 256 LEU A C 1
ATOM 2080 O O . LEU A 1 256 ? -11.896 -1.825 -12.762 1.00 97.94 256 LEU A O 1
ATOM 2084 N N . TYR A 1 257 ? -12.053 0.305 -13.435 1.00 98.44 257 TYR A N 1
ATOM 2085 C CA . TYR A 1 257 ? -10.622 0.577 -13.466 1.00 98.44 257 TYR A CA 1
ATOM 2086 C C . TYR A 1 257 ? -10.209 1.312 -12.204 1.00 98.44 257 TYR A C 1
ATOM 2088 O O . TYR A 1 257 ? -10.884 2.262 -11.799 1.00 98.44 257 TYR A O 1
ATOM 2096 N N . VAL A 1 258 ? -9.105 0.883 -11.599 1.00 98.06 258 VAL A N 1
ATOM 2097 C CA . VAL A 1 258 ? -8.614 1.437 -10.338 1.00 98.06 258 VAL A CA 1
ATOM 2098 C C . VAL A 1 258 ? -7.110 1.661 -10.421 1.00 98.06 258 VAL A C 1
ATOM 2100 O O . VAL A 1 258 ? -6.354 0.750 -10.763 1.00 98.06 258 VAL A O 1
ATOM 2103 N N . ASN A 1 259 ? -6.683 2.872 -10.067 1.00 97.94 259 ASN A N 1
ATOM 2104 C CA . ASN A 1 259 ? -5.281 3.250 -9.960 1.00 97.94 259 ASN A CA 1
ATOM 2105 C C . ASN A 1 259 ? -5.038 4.034 -8.651 1.00 97.94 259 ASN A C 1
ATOM 2107 O O . ASN A 1 259 ? -5.455 5.191 -8.571 1.00 97.94 259 ASN A O 1
ATOM 2111 N N . PRO A 1 260 ? -4.399 3.446 -7.617 1.00 96.56 260 PRO A N 1
ATOM 2112 C CA . PRO A 1 260 ? -4.113 4.139 -6.358 1.00 96.56 260 PRO A CA 1
ATOM 2113 C C . PRO A 1 260 ? -2.902 5.073 -6.408 1.00 96.56 260 PRO A C 1
ATOM 2115 O O . PRO A 1 260 ? -2.708 5.825 -5.460 1.00 96.56 260 PRO A O 1
ATOM 2118 N N . SER A 1 261 ? -2.051 4.975 -7.432 1.00 88.81 261 SER A N 1
ATOM 2119 C CA . SER A 1 261 ? -0.647 5.386 -7.386 1.00 88.81 261 SER A CA 1
ATOM 2120 C C . SER A 1 261 ? -0.353 6.759 -6.780 1.00 88.81 261 SER A C 1
ATOM 2122 O O . SER A 1 261 ? -1.102 7.708 -7.026 1.00 88.81 261 SER A O 1
ATOM 2124 N N . PRO A 1 262 ? 0.813 6.942 -6.124 1.00 95.88 262 PRO A N 1
ATOM 2125 C CA . PRO A 1 262 ? 1.845 5.936 -5.847 1.00 95.88 262 PRO A CA 1
ATOM 2126 C C . PRO A 1 262 ? 1.788 5.392 -4.412 1.00 95.88 262 PRO A C 1
ATOM 2128 O O . PRO A 1 262 ? 1.390 6.085 -3.469 1.00 95.88 262 PRO A O 1
ATOM 2131 N N . PHE A 1 263 ? 2.280 4.171 -4.217 1.00 98.00 263 PHE A N 1
ATOM 2132 C CA . PHE A 1 263 ? 2.493 3.637 -2.876 1.00 98.00 263 PHE A CA 1
ATOM 2133 C C . PHE A 1 263 ? 3.850 4.052 -2.292 1.00 98.00 263 PHE A C 1
ATOM 2135 O O . PHE A 1 263 ? 3.937 4.378 -1.108 1.00 98.00 263 PHE A O 1
ATOM 2142 N N . GLY A 1 264 ? 4.903 4.082 -3.104 1.00 96.69 264 GLY A N 1
ATOM 2143 C CA . GLY A 1 264 ? 6.205 4.649 -2.764 1.00 96.69 264 GLY A CA 1
ATOM 2144 C C . GLY A 1 264 ? 6.254 6.163 -2.916 1.00 96.69 264 GLY A C 1
ATOM 2145 O O . GLY A 1 264 ? 5.375 6.771 -3.523 1.00 96.69 264 GLY A O 1
ATOM 2146 N N . ASP A 1 265 ? 7.295 6.774 -2.361 1.00 93.94 265 ASP A N 1
ATOM 2147 C CA . ASP A 1 265 ? 7.559 8.195 -2.590 1.00 93.94 265 ASP A CA 1
ATOM 2148 C C . ASP A 1 265 ? 8.209 8.371 -3.966 1.00 93.94 265 ASP A C 1
ATOM 2150 O O . ASP A 1 265 ? 9.052 7.565 -4.366 1.00 93.94 265 ASP A O 1
ATOM 2154 N N . ILE A 1 266 ? 7.835 9.421 -4.696 1.00 90.25 266 ILE A N 1
ATOM 2155 C CA . ILE A 1 266 ? 8.358 9.671 -6.044 1.00 90.25 266 ILE A CA 1
ATOM 2156 C C . ILE A 1 266 ? 9.221 10.922 -6.032 1.00 90.25 266 ILE A C 1
ATOM 2158 O O . ILE A 1 266 ? 8.785 11.982 -5.593 1.00 90.25 266 ILE A O 1
ATOM 2162 N N . THR A 1 267 ? 10.416 10.846 -6.611 1.00 84.12 267 THR A N 1
ATOM 2163 C CA . THR A 1 267 ? 11.185 12.048 -6.950 1.00 84.12 267 THR A CA 1
ATOM 2164 C C . THR A 1 267 ? 10.712 12.618 -8.286 1.00 84.12 267 THR A C 1
ATOM 2166 O O . THR A 1 267 ? 10.729 11.939 -9.312 1.00 84.12 267 THR A O 1
ATOM 2169 N N . THR A 1 268 ? 10.277 13.874 -8.285 1.00 76.06 268 THR A N 1
ATOM 2170 C CA . THR A 1 268 ? 9.853 14.592 -9.493 1.00 76.06 268 THR A CA 1
ATOM 2171 C C . THR A 1 268 ? 11.049 15.065 -10.320 1.00 76.06 268 THR A C 1
ATOM 2173 O O . THR A 1 268 ? 12.185 15.118 -9.849 1.00 76.06 268 THR A O 1
ATOM 2176 N N . VAL A 1 269 ? 10.787 15.513 -11.550 1.00 68.81 269 VAL A N 1
ATOM 2177 C CA . VAL A 1 269 ? 11.795 16.151 -12.420 1.00 68.81 269 VAL A CA 1
ATOM 2178 C C . VAL A 1 269 ? 12.424 17.411 -11.807 1.00 68.81 269 VAL A C 1
ATOM 2180 O O . VAL A 1 269 ? 13.530 17.796 -12.183 1.00 68.81 269 VAL A O 1
ATOM 2183 N N . HIS A 1 270 ? 11.744 18.048 -10.849 1.00 70.12 270 HIS A N 1
ATOM 2184 C CA . HIS A 1 270 ? 12.240 19.214 -10.118 1.00 70.12 270 HIS A CA 1
ATOM 2185 C C . HIS A 1 270 ? 13.030 18.842 -8.856 1.00 70.12 270 HIS A C 1
ATOM 2187 O O . HIS A 1 270 ? 13.470 19.733 -8.140 1.00 70.12 270 HIS A O 1
ATOM 2193 N N . HIS A 1 271 ? 13.286 17.547 -8.631 1.00 72.19 271 HIS A N 1
ATOM 2194 C CA . HIS A 1 271 ? 13.939 16.986 -7.441 1.00 72.19 271 HIS A CA 1
ATOM 2195 C C . HIS A 1 271 ? 13.141 17.152 -6.139 1.00 72.19 271 HIS A C 1
ATOM 2197 O O . HIS A 1 271 ? 13.639 16.804 -5.069 1.00 72.19 271 HIS A O 1
ATOM 2203 N N . ASP A 1 272 ? 11.890 17.607 -6.222 1.00 82.81 272 ASP A N 1
ATOM 2204 C CA . ASP A 1 272 ? 10.948 17.537 -5.109 1.00 82.81 272 ASP A CA 1
ATOM 2205 C C . ASP A 1 272 ? 10.476 16.093 -4.927 1.00 82.81 272 ASP A C 1
ATOM 2207 O O . ASP A 1 272 ? 10.257 15.378 -5.911 1.00 82.81 272 ASP A O 1
ATOM 2211 N N . VAL A 1 273 ? 10.295 15.668 -3.679 1.00 88.81 273 VAL A N 1
ATOM 2212 C CA . VAL A 1 273 ? 9.727 14.358 -3.347 1.00 88.81 273 VAL A CA 1
ATOM 2213 C C . VAL A 1 273 ? 8.225 14.515 -3.155 1.00 88.81 273 VAL A C 1
ATOM 2215 O O . VAL A 1 273 ? 7.801 15.313 -2.324 1.00 88.81 273 VAL A O 1
ATOM 2218 N N . LEU A 1 274 ? 7.430 13.758 -3.906 1.00 91.12 274 LEU A N 1
ATOM 2219 C CA . LEU A 1 274 ? 5.999 13.596 -3.672 1.00 91.12 274 LEU A CA 1
ATOM 2220 C C . LEU A 1 274 ? 5.774 12.404 -2.754 1.00 91.12 274 LEU A C 1
ATOM 2222 O O . LEU A 1 274 ? 6.284 11.309 -3.006 1.00 91.12 274 LEU A O 1
ATOM 2226 N N . GLU A 1 275 ? 4.998 12.625 -1.703 1.00 93.38 275 GLU A N 1
ATOM 2227 C CA . GLU A 1 275 ? 4.648 11.580 -0.754 1.00 93.38 275 GLU A CA 1
ATOM 2228 C C . GLU A 1 275 ? 3.779 10.493 -1.391 1.00 93.38 275 GLU A C 1
ATOM 2230 O O . GLU A 1 275 ? 2.906 10.769 -2.219 1.00 93.38 275 GLU A O 1
ATOM 2235 N N . GLY A 1 276 ? 4.025 9.248 -0.989 1.00 95.81 276 GLY A N 1
ATOM 2236 C CA . GLY A 1 276 ? 3.220 8.092 -1.354 1.00 95.81 276 GLY A CA 1
ATOM 2237 C C . GLY A 1 276 ? 2.337 7.592 -0.216 1.00 95.81 276 GLY A C 1
ATOM 2238 O O . GLY A 1 276 ? 1.853 8.344 0.630 1.00 95.81 276 GLY A O 1
ATOM 2239 N N . GLY A 1 277 ? 2.146 6.278 -0.207 1.00 97.25 277 GLY A N 1
ATOM 2240 C CA . GLY A 1 277 ? 1.349 5.537 0.764 1.00 97.25 277 GLY A CA 1
ATOM 2241 C C . GLY A 1 277 ? -0.091 5.311 0.334 1.00 97.25 277 GLY A C 1
ATOM 2242 O O . GLY A 1 277 ? -0.870 4.802 1.131 1.00 97.25 277 GLY A O 1
ATOM 2243 N N . PHE A 1 278 ? -0.455 5.659 -0.898 1.00 98.12 278 PHE A N 1
ATOM 2244 C CA . PHE A 1 278 ? -1.820 5.536 -1.392 1.00 98.12 278 PHE A CA 1
ATOM 2245 C C . PHE A 1 278 ? -2.137 4.103 -1.833 1.00 98.12 278 PHE A C 1
ATOM 2247 O O . PHE A 1 278 ? -1.339 3.448 -2.507 1.00 98.12 278 PHE A O 1
ATOM 2254 N N . PHE A 1 279 ? -3.305 3.604 -1.439 1.00 98.75 279 PHE A N 1
ATOM 2255 C CA . PHE A 1 279 ? -3.788 2.266 -1.776 1.00 98.75 279 PHE A CA 1
ATOM 2256 C C . PHE A 1 279 ? -5.320 2.218 -1.765 1.00 98.75 279 PHE A C 1
ATOM 2258 O O . PHE A 1 279 ? -5.981 3.104 -1.223 1.00 98.75 279 PHE A O 1
ATOM 2265 N N . TYR A 1 280 ? -5.890 1.167 -2.349 1.00 98.69 280 TYR A N 1
ATOM 2266 C CA . TYR A 1 280 ? -7.322 0.887 -2.272 1.00 98.69 280 TYR A CA 1
ATOM 2267 C C . TYR A 1 280 ? -7.590 -0.367 -1.442 1.00 98.69 280 TYR A C 1
ATOM 2269 O O . TYR A 1 280 ? -6.878 -1.364 -1.561 1.00 98.69 280 TYR A O 1
ATOM 2277 N N . GLN A 1 281 ? -8.652 -0.330 -0.640 1.00 98.56 281 GLN A N 1
ATOM 2278 C CA . GLN A 1 281 ? -9.318 -1.521 -0.118 1.00 98.56 281 GLN A CA 1
ATOM 2279 C C . GLN A 1 281 ? -10.618 -1.732 -0.894 1.00 98.56 281 GLN A C 1
ATOM 2281 O O . GLN A 1 281 ? -11.391 -0.794 -1.062 1.00 98.56 281 GLN A O 1
ATOM 2286 N N . ILE A 1 282 ? -10.851 -2.953 -1.365 1.00 98.31 282 ILE A N 1
ATOM 2287 C CA . ILE A 1 282 ? -11.965 -3.314 -2.244 1.00 98.31 282 ILE A CA 1
ATOM 2288 C C . ILE A 1 282 ? -12.673 -4.522 -1.630 1.00 98.31 282 ILE A C 1
ATOM 2290 O O . ILE A 1 282 ? -12.053 -5.561 -1.412 1.00 98.31 282 ILE A O 1
ATOM 2294 N N . GLU A 1 283 ? -13.964 -4.390 -1.351 1.00 96.38 283 GLU A N 1
ATOM 2295 C CA . GLU A 1 283 ? -14.807 -5.459 -0.813 1.00 96.38 283 GLU A CA 1
ATOM 2296 C C . GLU A 1 283 ? -15.637 -6.084 -1.938 1.00 96.38 283 GLU A C 1
ATOM 2298 O O . GLU A 1 283 ? -16.315 -5.385 -2.700 1.00 96.38 283 GLU A O 1
ATOM 2303 N N . LEU A 1 284 ? -15.582 -7.411 -2.036 1.00 94.94 284 LEU A N 1
ATOM 2304 C CA . LEU A 1 284 ? -16.329 -8.203 -3.004 1.00 94.94 284 LEU A CA 1
ATOM 2305 C C . LEU A 1 284 ? -17.210 -9.240 -2.305 1.00 94.94 284 LEU A C 1
ATOM 2307 O O . LEU A 1 284 ? -16.746 -10.009 -1.454 1.00 94.94 284 LEU A O 1
ATOM 2311 N N . GLU A 1 285 ? -18.458 -9.322 -2.758 1.00 92.00 285 GLU A N 1
ATOM 2312 C CA . GLU A 1 285 ? -19.416 -10.375 -2.424 1.00 92.00 285 GLU A CA 1
ATOM 2313 C C . GLU A 1 285 ? -19.776 -11.144 -3.705 1.00 92.00 285 GLU A C 1
ATOM 2315 O O . GLU A 1 285 ? -20.481 -10.644 -4.589 1.00 92.00 285 GLU A O 1
ATOM 2320 N N . GLY A 1 286 ? -19.240 -12.362 -3.843 1.00 88.44 286 GLY A N 1
ATOM 2321 C CA . GLY A 1 286 ? -19.327 -13.139 -5.083 1.00 88.44 286 GLY A CA 1
ATOM 2322 C C . GLY A 1 286 ? -18.666 -12.404 -6.258 1.00 88.44 286 GLY A C 1
ATOM 2323 O O . GLY A 1 286 ? -17.466 -12.136 -6.233 1.00 88.44 286 GLY A O 1
ATOM 2324 N N . ASN A 1 287 ? -19.461 -12.050 -7.274 1.00 89.81 287 ASN A N 1
ATOM 2325 C CA . ASN A 1 287 ? -19.021 -11.302 -8.465 1.00 89.81 287 ASN A CA 1
ATOM 2326 C C . ASN A 1 287 ? -19.369 -9.805 -8.410 1.00 89.81 287 ASN A C 1
ATOM 2328 O O . ASN A 1 287 ? -19.337 -9.130 -9.438 1.00 89.81 287 ASN A O 1
ATOM 2332 N N . THR A 1 288 ? -19.736 -9.283 -7.239 1.00 92.62 288 THR A N 1
ATOM 2333 C CA . THR A 1 288 ? -20.149 -7.885 -7.082 1.00 92.62 288 THR A CA 1
ATOM 2334 C C . THR A 1 288 ? -19.174 -7.156 -6.176 1.00 92.62 288 THR A C 1
ATOM 2336 O O . THR A 1 288 ? -18.934 -7.584 -5.049 1.00 92.62 288 THR A O 1
ATOM 2339 N N . ILE A 1 289 ? -18.644 -6.028 -6.647 1.00 95.44 289 ILE A N 1
ATOM 2340 C CA . ILE A 1 289 ? -17.912 -5.094 -5.788 1.00 95.44 289 ILE A CA 1
ATOM 2341 C C . ILE A 1 289 ? -18.947 -4.294 -4.998 1.00 95.44 289 ILE A C 1
ATOM 2343 O O . ILE A 1 289 ? -19.783 -3.612 -5.594 1.00 95.44 289 ILE A O 1
ATOM 2347 N N . THR A 1 290 ? -18.910 -4.390 -3.673 1.00 93.88 290 THR A N 1
ATOM 2348 C CA . THR A 1 290 ? -19.908 -3.762 -2.794 1.00 93.88 290 THR A CA 1
ATOM 2349 C C . THR A 1 290 ? -19.428 -2.437 -2.221 1.00 93.88 290 THR A C 1
ATOM 2351 O O . THR A 1 290 ? -20.241 -1.544 -1.986 1.00 93.88 290 THR A O 1
ATOM 2354 N N . HIS A 1 291 ? -18.118 -2.288 -2.018 1.00 95.62 291 HIS A N 1
ATOM 2355 C CA . HIS A 1 291 ? -17.549 -1.134 -1.333 1.00 95.62 291 HIS A CA 1
ATOM 2356 C C . HIS A 1 291 ? -16.063 -0.951 -1.665 1.00 95.62 291 HIS A C 1
ATOM 2358 O O . HIS A 1 291 ? -15.318 -1.929 -1.741 1.00 95.62 291 HIS A O 1
ATOM 2364 N N . ILE A 1 292 ? -15.626 0.297 -1.852 1.00 98.00 292 ILE A N 1
ATOM 2365 C CA . ILE A 1 292 ? -14.217 0.644 -2.071 1.00 98.00 292 ILE A CA 1
ATOM 2366 C C . ILE A 1 292 ? -13.827 1.812 -1.168 1.00 98.00 292 ILE A C 1
ATOM 2368 O O . ILE A 1 292 ? -14.534 2.814 -1.105 1.00 98.00 292 ILE A O 1
ATOM 2372 N N . LEU A 1 293 ? -12.659 1.711 -0.537 1.00 97.88 293 LEU A N 1
ATOM 2373 C CA . LEU A 1 293 ? -12.041 2.792 0.226 1.00 97.88 293 LEU A CA 1
ATOM 2374 C C . LEU A 1 293 ? -10.707 3.175 -0.407 1.00 97.88 293 LEU A C 1
ATOM 2376 O O . LEU A 1 293 ? -9.821 2.329 -0.553 1.00 97.88 293 LEU A O 1
ATOM 2380 N N . TYR A 1 294 ? -10.557 4.452 -0.751 1.00 98.44 294 TYR A N 1
ATOM 2381 C CA . TYR A 1 294 ? -9.265 5.046 -1.073 1.00 98.44 294 TYR A CA 1
ATOM 2382 C C . TYR A 1 294 ? -8.579 5.478 0.212 1.00 98.44 294 TYR A C 1
ATOM 2384 O O . TYR A 1 294 ? -9.159 6.216 1.012 1.00 98.44 294 TYR A O 1
ATOM 2392 N N . ARG A 1 295 ? -7.357 4.999 0.424 1.00 98.19 295 ARG A N 1
ATOM 2393 C CA . ARG A 1 295 ? -6.661 5.100 1.703 1.00 98.19 295 ARG A CA 1
ATOM 2394 C C . ARG A 1 295 ? -5.226 5.558 1.521 1.00 98.19 295 ARG A C 1
ATOM 2396 O O . ARG A 1 295 ? -4.626 5.364 0.465 1.00 98.19 295 ARG A O 1
ATOM 2403 N N . LYS A 1 296 ? -4.667 6.131 2.583 1.00 97.31 296 LYS A N 1
ATOM 2404 C CA . LYS A 1 296 ? -3.250 6.478 2.678 1.00 97.31 296 LYS A CA 1
ATOM 2405 C C . LYS A 1 296 ? -2.646 5.883 3.943 1.00 97.31 296 LYS A C 1
ATOM 2407 O O . LYS A 1 296 ? -3.210 6.027 5.023 1.00 97.31 296 LYS A O 1
ATOM 2412 N N . LEU A 1 297 ? -1.497 5.234 3.812 1.00 96.69 297 LEU A N 1
ATOM 2413 C CA . LEU A 1 297 ? -0.681 4.758 4.921 1.00 96.69 297 LEU A CA 1
ATOM 2414 C C . LEU A 1 297 ? 0.447 5.754 5.199 1.00 96.69 297 LEU A C 1
ATOM 2416 O O . LEU A 1 297 ? 1.273 6.020 4.325 1.00 96.69 297 LEU A O 1
ATOM 2420 N N . TYR A 1 298 ? 0.503 6.267 6.424 1.00 92.44 298 TYR A N 1
ATOM 2421 C CA . TYR A 1 298 ? 1.590 7.124 6.890 1.00 92.44 298 TYR A CA 1
ATOM 2422 C C . TYR A 1 298 ? 1.832 6.922 8.388 1.00 92.44 298 TYR A C 1
ATOM 2424 O O . TYR A 1 298 ? 0.879 6.948 9.163 1.00 92.44 298 TYR A O 1
ATOM 2432 N N . ASN A 1 299 ? 3.092 6.737 8.803 1.00 85.19 299 ASN A N 1
ATOM 2433 C CA . ASN A 1 299 ? 3.484 6.531 10.207 1.00 85.19 299 ASN A CA 1
ATOM 2434 C C . ASN A 1 299 ? 2.632 5.468 10.932 1.00 85.19 299 ASN A C 1
ATOM 2436 O O . ASN A 1 299 ? 2.058 5.736 11.987 1.00 85.19 299 ASN A O 1
ATOM 2440 N N . GLU A 1 300 ? 2.520 4.263 10.358 1.00 84.38 300 GLU A N 1
ATOM 2441 C CA . GLU A 1 300 ? 1.724 3.158 10.933 1.00 84.38 300 GLU A CA 1
ATOM 2442 C C . GLU A 1 300 ? 0.216 3.478 11.092 1.00 84.38 300 GLU A C 1
ATOM 2444 O O . GLU A 1 300 ? -0.503 2.805 11.834 1.00 84.38 300 GLU A O 1
ATOM 2449 N N . ARG A 1 301 ? -0.293 4.520 10.419 1.00 89.19 301 ARG A N 1
ATOM 2450 C CA . ARG A 1 301 ? -1.711 4.907 10.424 1.00 89.19 301 ARG A CA 1
ATOM 2451 C C . ARG A 1 301 ? -2.315 4.818 9.036 1.00 89.19 301 ARG A C 1
ATOM 2453 O O . ARG A 1 301 ? -1.724 5.277 8.062 1.00 89.19 301 ARG A O 1
ATOM 2460 N N . VAL A 1 302 ? -3.528 4.278 8.977 1.00 94.50 302 VAL A N 1
ATOM 2461 C CA . VAL A 1 302 ? -4.340 4.212 7.761 1.00 94.50 302 VAL A CA 1
ATOM 2462 C C . VAL A 1 302 ? -5.393 5.312 7.815 1.00 94.50 302 VAL A C 1
ATOM 2464 O O . VAL A 1 302 ? -6.299 5.259 8.643 1.00 94.50 302 VAL A O 1
ATOM 2467 N N . TYR A 1 303 ? -5.264 6.294 6.931 1.00 95.75 303 TYR A N 1
ATOM 2468 C CA . TYR A 1 303 ? -6.219 7.379 6.735 1.00 95.75 303 TYR A CA 1
ATOM 2469 C C . TYR A 1 303 ? -7.203 6.988 5.631 1.00 95.75 303 TYR A C 1
ATOM 2471 O O . TYR A 1 303 ? -6.783 6.574 4.548 1.00 95.75 303 TYR A O 1
ATOM 2479 N N . ASP A 1 304 ? -8.501 7.127 5.899 1.00 96.12 304 ASP A N 1
ATOM 2480 C CA . ASP A 1 304 ? -9.552 7.005 4.887 1.00 96.12 304 ASP A CA 1
ATOM 2481 C C . ASP A 1 304 ? -9.677 8.345 4.155 1.00 96.12 304 ASP A C 1
ATOM 2483 O O . ASP A 1 304 ? -9.964 9.361 4.780 1.00 96.12 304 ASP A O 1
ATOM 2487 N N . LEU A 1 305 ? -9.444 8.361 2.841 1.00 97.19 305 LEU A N 1
ATOM 2488 C CA . LEU A 1 305 ? -9.479 9.586 2.034 1.00 97.19 305 LEU A CA 1
ATOM 2489 C C . LEU A 1 305 ? -10.819 9.755 1.329 1.00 97.19 305 LEU A C 1
ATOM 2491 O O . LEU A 1 305 ? -11.380 10.848 1.329 1.00 97.19 305 LEU A O 1
ATOM 2495 N N . ALA A 1 306 ? -11.325 8.683 0.723 1.00 97.44 306 ALA A N 1
ATOM 2496 C CA . ALA A 1 306 ? -12.617 8.675 0.052 1.00 97.44 306 ALA A CA 1
ATOM 2497 C C . ALA A 1 306 ? -13.251 7.283 0.089 1.00 97.44 306 ALA A C 1
ATOM 2499 O O . ALA A 1 306 ? -12.559 6.264 0.071 1.00 97.44 306 ALA A O 1
ATOM 2500 N N . GLU A 1 307 ? -14.575 7.260 0.097 1.00 96.56 307 GLU A N 1
ATOM 2501 C CA . GLU A 1 307 ? -15.411 6.070 0.047 1.00 96.56 307 GLU A CA 1
ATOM 2502 C C . GLU A 1 307 ? -16.212 6.045 -1.252 1.00 96.56 307 GLU A C 1
ATOM 2504 O O . GLU A 1 307 ? -16.728 7.071 -1.695 1.00 96.56 307 GLU A O 1
ATOM 2509 N N . TYR A 1 308 ? -16.331 4.863 -1.854 1.00 97.31 308 TYR A N 1
ATOM 2510 C CA . TYR A 1 308 ? -17.115 4.653 -3.061 1.00 97.31 308 TYR A CA 1
ATOM 2511 C C . TYR A 1 308 ? -18.112 3.526 -2.836 1.00 97.31 308 TYR A C 1
ATOM 2513 O O . TYR A 1 308 ? -17.749 2.384 -2.534 1.00 97.31 308 TYR A O 1
ATOM 2521 N N . LEU A 1 309 ? -19.385 3.861 -3.024 1.00 94.88 309 LEU A N 1
ATOM 2522 C CA . LEU A 1 309 ? -20.514 2.946 -2.903 1.00 94.88 309 LEU A CA 1
ATOM 2523 C C . LEU A 1 309 ? -21.353 3.012 -4.172 1.00 94.88 309 LEU A C 1
ATOM 2525 O O . LEU A 1 309 ? -21.555 4.089 -4.738 1.00 94.88 309 LEU A O 1
ATOM 2529 N N . LYS A 1 310 ? -21.885 1.868 -4.600 1.00 90.94 310 LYS A N 1
ATOM 2530 C CA . LYS A 1 310 ? -22.790 1.821 -5.749 1.00 90.94 310 LYS A CA 1
ATOM 2531 C C . LYS A 1 310 ? -24.203 2.210 -5.303 1.00 90.94 310 LYS A C 1
ATOM 2533 O O . LYS A 1 310 ? -24.803 1.518 -4.481 1.00 90.94 310 LYS A O 1
ATOM 2538 N N . LYS A 1 311 ? -24.741 3.311 -5.832 1.00 90.88 311 LYS A N 1
ATOM 2539 C CA . LYS A 1 311 ? -26.122 3.776 -5.601 1.00 90.88 311 LYS A CA 1
ATOM 2540 C C . LYS A 1 311 ? -26.818 3.913 -6.950 1.00 90.88 311 LYS A C 1
ATOM 2542 O O . LYS A 1 311 ? -26.273 4.520 -7.862 1.00 90.88 311 LYS A O 1
ATOM 2547 N N . ASP A 1 312 ? -27.984 3.286 -7.094 1.00 88.12 312 ASP A N 1
ATOM 2548 C CA . ASP A 1 312 ? -28.776 3.288 -8.336 1.00 88.12 312 ASP A CA 1
ATOM 2549 C C . ASP A 1 312 ? -28.000 2.865 -9.603 1.00 88.12 312 ASP A C 1
ATOM 2551 O O . ASP A 1 312 ? -28.320 3.267 -10.717 1.00 88.12 312 ASP A O 1
ATOM 2555 N N . GLY A 1 313 ? -26.988 2.005 -9.439 1.00 85.69 313 GLY A N 1
ATOM 2556 C CA . GLY A 1 313 ? -26.157 1.502 -10.535 1.00 85.69 313 GLY A CA 1
ATOM 2557 C C . GLY A 1 313 ? -24.926 2.351 -10.857 1.00 85.69 313 GLY A C 1
ATOM 2558 O O . GLY A 1 313 ? -24.104 1.894 -11.645 1.00 85.69 313 GLY A O 1
ATOM 2559 N N . GLU A 1 314 ? -24.742 3.502 -10.210 1.00 90.62 314 GLU A N 1
ATOM 2560 C CA . GLU A 1 314 ? -23.582 4.381 -10.393 1.00 90.62 314 GLU A CA 1
ATOM 2561 C C . GLU A 1 314 ? -22.691 4.402 -9.145 1.00 90.62 314 GLU A C 1
ATOM 2563 O O . GLU A 1 314 ? -23.159 4.253 -8.013 1.00 90.62 314 GLU A O 1
ATOM 2568 N N . TRP A 1 315 ? -21.385 4.582 -9.343 1.00 93.88 315 TRP A N 1
ATOM 2569 C CA . TRP A 1 315 ? -20.441 4.774 -8.244 1.00 93.88 315 TRP A CA 1
ATOM 2570 C C . TRP A 1 315 ? -20.532 6.199 -7.705 1.00 93.88 315 TRP A C 1
ATOM 2572 O O . TRP A 1 315 ? -20.285 7.162 -8.428 1.00 93.88 315 TRP A O 1
ATOM 2582 N N . VAL A 1 316 ? -20.851 6.323 -6.419 1.00 95.56 316 VAL A N 1
ATOM 2583 C CA . VAL A 1 316 ? -20.904 7.603 -5.711 1.00 95.56 316 VAL A CA 1
ATOM 2584 C C . VAL A 1 316 ? -19.676 7.728 -4.822 1.00 95.56 316 VAL A C 1
ATOM 2586 O O . VAL A 1 316 ? -19.480 6.908 -3.927 1.00 95.56 316 VAL A O 1
ATOM 2589 N N . GLU A 1 317 ? -18.877 8.765 -5.069 1.00 96.38 317 GLU A N 1
ATOM 2590 C CA . GLU A 1 317 ? -17.724 9.144 -4.250 1.00 96.38 317 GLU A CA 1
ATOM 2591 C C . GLU A 1 317 ? -18.167 10.023 -3.073 1.00 96.38 317 GLU A C 1
ATOM 2593 O O . GLU A 1 317 ? -18.906 10.994 -3.244 1.00 96.38 317 GLU A O 1
ATOM 2598 N N . THR A 1 318 ? -17.695 9.689 -1.875 1.00 96.25 318 THR A N 1
ATOM 2599 C CA . THR A 1 318 ? -17.807 10.506 -0.662 1.00 96.25 318 THR A CA 1
ATOM 2600 C C . THR A 1 318 ? -16.403 10.778 -0.138 1.00 96.25 318 THR A C 1
ATOM 2602 O O . THR A 1 318 ? -15.690 9.848 0.232 1.00 96.25 318 THR A O 1
ATOM 2605 N N . ILE A 1 319 ? -15.986 12.043 -0.122 1.00 97.00 319 ILE A N 1
ATOM 2606 C CA . ILE A 1 319 ? -14.673 12.445 0.399 1.00 97.00 319 ILE A CA 1
ATOM 2607 C C . ILE A 1 319 ? -14.736 12.437 1.932 1.00 97.00 319 ILE A C 1
ATOM 2609 O O . ILE A 1 319 ? -15.670 12.987 2.511 1.00 97.00 319 ILE A O 1
ATOM 2613 N N . ILE A 1 320 ? -13.756 11.793 2.569 1.00 94.50 320 ILE A N 1
ATOM 2614 C CA . ILE A 1 320 ? -13.656 11.642 4.029 1.00 94.50 320 ILE A CA 1
ATOM 2615 C C . ILE A 1 320 ? -12.603 12.605 4.588 1.00 94.50 320 ILE A C 1
ATOM 2617 O O . ILE A 1 320 ? -12.894 13.376 5.497 1.00 94.50 320 ILE A O 1
ATOM 2621 N N . ASP A 1 321 ? -11.394 12.595 4.022 1.00 95.50 321 ASP A N 1
ATOM 2622 C CA . ASP A 1 321 ? -10.311 13.514 4.386 1.00 95.50 321 ASP A CA 1
ATOM 2623 C C . ASP A 1 321 ? -10.070 14.490 3.231 1.00 95.50 321 ASP A C 1
ATOM 2625 O O . ASP A 1 321 ? -9.278 14.229 2.320 1.00 95.50 321 ASP A O 1
ATOM 2629 N N . GLU A 1 322 ? -10.782 15.621 3.260 1.00 94.56 322 GLU A N 1
ATOM 2630 C CA . GLU A 1 322 ? -10.659 16.665 2.238 1.00 94.56 322 GLU A CA 1
ATOM 2631 C C . GLU A 1 322 ? -9.221 17.177 2.116 1.00 94.56 322 GLU A C 1
ATOM 2633 O O . GLU A 1 322 ? -8.750 17.404 1.004 1.00 94.56 322 GLU A O 1
ATOM 2638 N N . GLY A 1 323 ? -8.500 17.320 3.233 1.00 93.38 323 GLY A N 1
ATOM 2639 C CA . GLY A 1 323 ? -7.150 17.879 3.257 1.00 93.38 323 GLY A CA 1
ATOM 2640 C C . GLY A 1 323 ? -6.158 17.025 2.473 1.00 93.38 323 GLY A C 1
ATOM 2641 O O . GLY A 1 323 ? -5.486 17.523 1.562 1.00 93.38 323 GLY A O 1
ATOM 2642 N N . ARG A 1 324 ? -6.091 15.726 2.784 1.00 95.00 324 ARG A N 1
ATOM 2643 C CA . ARG A 1 324 ? -5.203 14.781 2.085 1.00 95.00 324 ARG A CA 1
ATOM 2644 C C . ARG A 1 324 ? -5.676 14.493 0.661 1.00 95.00 324 ARG A C 1
ATOM 2646 O O . ARG A 1 324 ? -4.840 14.379 -0.238 1.00 95.00 324 ARG A O 1
ATOM 2653 N N . TYR A 1 325 ? -6.988 14.424 0.423 1.00 95.81 325 TYR A N 1
ATOM 2654 C CA . TYR A 1 325 ? -7.544 14.197 -0.914 1.00 95.81 325 TYR A CA 1
ATOM 2655 C C . TYR A 1 325 ? -7.226 15.358 -1.875 1.00 95.81 325 TYR A C 1
ATOM 2657 O O . TYR A 1 325 ? -6.709 15.144 -2.977 1.00 95.81 325 TYR A O 1
ATOM 2665 N N . ASP A 1 326 ? -7.454 16.606 -1.452 1.00 95.38 326 ASP A N 1
ATOM 2666 C CA . ASP A 1 326 ? -7.142 17.790 -2.258 1.00 95.38 326 ASP A CA 1
ATOM 2667 C C . ASP A 1 326 ? -5.644 17.934 -2.514 1.00 95.38 326 ASP A C 1
ATOM 2669 O O . ASP A 1 326 ? -5.232 18.336 -3.607 1.00 95.38 326 ASP A O 1
ATOM 2673 N N . ALA A 1 327 ? -4.823 17.621 -1.513 1.00 93.56 327 ALA A N 1
ATOM 2674 C CA . ALA A 1 327 ? -3.379 17.657 -1.646 1.00 93.56 327 ALA A CA 1
ATOM 2675 C C . ALA A 1 327 ? -2.882 16.646 -2.682 1.00 93.56 327 ALA A C 1
ATOM 2677 O O . ALA A 1 327 ? -2.109 17.003 -3.574 1.00 93.56 327 ALA A O 1
ATOM 2678 N N . LYS A 1 328 ? -3.421 15.422 -2.653 1.00 93.62 328 LYS A N 1
ATOM 2679 C CA . LYS A 1 328 ? -3.160 14.404 -3.672 1.00 93.62 328 LYS A CA 1
ATOM 2680 C C . LYS A 1 328 ? -3.551 14.884 -5.074 1.00 93.62 328 LYS A C 1
ATOM 2682 O O . LYS A 1 328 ? -2.783 14.706 -6.019 1.00 93.62 328 LYS A O 1
ATOM 2687 N N . LYS A 1 329 ? -4.707 15.538 -5.222 1.00 92.12 329 LYS A N 1
ATOM 2688 C CA . LYS A 1 329 ? -5.172 16.103 -6.502 1.00 92.12 329 LYS A CA 1
ATOM 2689 C C . LYS A 1 329 ? -4.274 17.231 -7.017 1.00 92.12 329 LYS A C 1
ATOM 2691 O O . LYS A 1 329 ? -4.074 17.357 -8.223 1.00 92.12 329 LYS A O 1
ATOM 2696 N N . LYS A 1 330 ? -3.735 18.047 -6.109 1.00 91.88 330 LYS A N 1
ATOM 2697 C CA . LYS A 1 330 ? -2.827 19.166 -6.411 1.00 91.88 330 LYS A CA 1
ATOM 2698 C C . LYS A 1 330 ? -1.357 18.741 -6.504 1.00 91.88 330 LYS A C 1
ATOM 2700 O O . LYS A 1 330 ? -0.532 19.582 -6.849 1.00 91.88 330 LYS A O 1
ATOM 2705 N N . LEU A 1 331 ? -1.046 17.470 -6.230 1.00 88.88 331 LEU A N 1
ATOM 2706 C CA . LEU A 1 331 ? 0.313 16.925 -6.145 1.00 88.88 331 LEU A CA 1
ATOM 2707 C C . LEU A 1 331 ? 1.191 17.712 -5.156 1.00 88.88 331 LEU A C 1
ATOM 2709 O O . LEU A 1 331 ? 2.300 18.125 -5.485 1.00 88.88 331 LEU A O 1
ATOM 2713 N N . VAL A 1 332 ? 0.679 17.937 -3.945 1.00 91.12 332 VAL A N 1
ATOM 2714 C CA . VAL A 1 332 ? 1.415 18.570 -2.840 1.00 91.12 332 VAL A CA 1
ATOM 2715 C C . VAL A 1 332 ? 1.444 17.653 -1.624 1.00 91.12 332 VAL A C 1
ATOM 2717 O O . VAL A 1 332 ? 0.520 16.872 -1.411 1.00 91.12 332 VAL A O 1
ATOM 2720 N N . ASN A 1 333 ? 2.498 17.762 -0.819 1.00 92.06 333 ASN A N 1
ATOM 2721 C CA . ASN A 1 333 ? 2.644 16.951 0.385 1.00 92.06 333 ASN A CA 1
ATOM 2722 C C . ASN A 1 333 ? 1.848 17.538 1.552 1.00 92.06 333 ASN A C 1
ATOM 2724 O O . ASN A 1 333 ? 1.821 18.758 1.733 1.00 92.06 333 ASN A O 1
ATOM 2728 N N . VAL A 1 334 ? 1.272 16.667 2.378 1.00 91.38 334 VA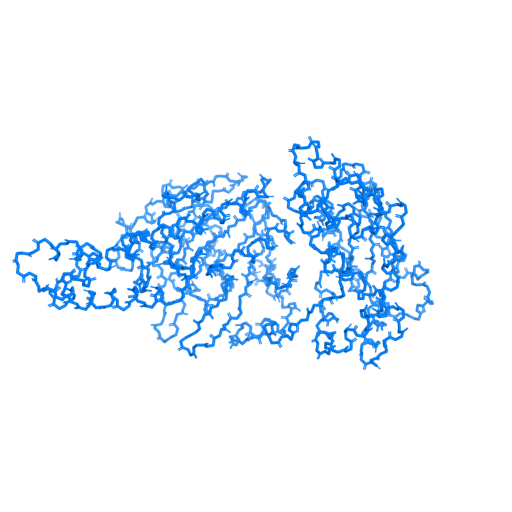L A N 1
ATOM 2729 C CA . VAL A 1 334 ? 0.657 17.019 3.666 1.00 91.38 334 VAL A CA 1
ATOM 2730 C C . VAL A 1 334 ? 1.456 16.405 4.799 1.00 91.38 334 VAL A C 1
ATOM 2732 O O . VAL A 1 334 ? 1.971 17.117 5.658 1.00 91.38 334 VAL A O 1
ATOM 2735 N N . ASP A 1 335 ? 1.604 15.087 4.774 1.00 90.50 335 ASP A N 1
ATOM 2736 C CA . ASP A 1 335 ? 2.112 14.325 5.906 1.00 90.50 335 ASP A CA 1
ATOM 2737 C C . ASP A 1 335 ? 3.633 14.442 6.045 1.00 90.50 335 ASP A C 1
ATOM 2739 O O . ASP A 1 335 ? 4.140 14.572 7.160 1.00 90.50 335 ASP A O 1
ATOM 2743 N N . MET A 1 336 ? 4.368 14.506 4.927 1.00 88.12 336 MET A N 1
ATOM 2744 C CA . MET A 1 336 ? 5.818 14.762 4.943 1.00 88.12 336 MET A CA 1
ATOM 2745 C C . MET A 1 336 ? 6.204 16.133 5.521 1.00 88.12 336 MET A C 1
ATOM 2747 O O . MET A 1 336 ? 7.355 16.325 5.909 1.00 88.12 336 MET A O 1
ATOM 2751 N N . ASN A 1 337 ? 5.271 17.090 5.579 1.00 85.06 337 ASN A N 1
ATOM 2752 C CA . ASN A 1 337 ? 5.535 18.408 6.164 1.00 85.06 337 ASN A CA 1
ATOM 2753 C C . ASN A 1 337 ? 5.438 18.399 7.697 1.00 85.06 337 ASN A C 1
ATOM 2755 O O . ASN A 1 337 ? 5.849 19.367 8.340 1.00 85.06 337 ASN A O 1
ATOM 2759 N N . ILE A 1 338 ? 4.895 17.331 8.292 1.00 82.62 338 ILE A N 1
ATOM 2760 C CA . ILE A 1 338 ? 4.815 17.182 9.744 1.00 82.62 338 ILE A CA 1
ATOM 2761 C C . ILE A 1 338 ? 6.231 16.973 10.283 1.00 82.62 338 ILE A C 1
ATOM 2763 O O . ILE A 1 338 ? 6.953 16.073 9.853 1.00 82.62 338 ILE A O 1
ATOM 2767 N N . LEU A 1 339 ? 6.628 17.803 11.250 1.00 79.25 339 LEU A N 1
ATOM 2768 C CA . LEU A 1 339 ? 7.940 17.708 11.883 1.00 79.25 339 LEU A CA 1
ATOM 2769 C C . LEU A 1 339 ? 8.114 16.327 12.536 1.00 79.25 339 LEU A C 1
ATOM 2771 O O . LEU A 1 339 ? 7.334 15.979 13.429 1.00 79.25 339 LEU A O 1
ATOM 2775 N N . PRO A 1 340 ? 9.154 15.557 12.160 1.00 78.12 340 PRO A N 1
ATOM 2776 C CA . PRO A 1 340 ? 9.443 14.294 12.813 1.00 78.12 340 PRO A CA 1
ATOM 2777 C C . PRO A 1 340 ? 9.683 14.513 14.305 1.00 78.12 340 PRO A C 1
ATOM 2779 O O . PRO A 1 340 ? 10.462 15.383 14.711 1.00 78.12 340 PRO A O 1
ATOM 2782 N N . TYR A 1 341 ? 9.042 13.700 15.134 1.00 82.06 341 TYR A N 1
ATOM 2783 C CA . TYR A 1 341 ? 9.296 13.688 16.562 1.00 82.06 341 TYR A CA 1
ATOM 2784 C C . TYR A 1 341 ? 9.283 12.254 17.079 1.00 82.06 341 TYR A C 1
ATOM 2786 O O . TYR A 1 341 ? 8.598 11.390 16.541 1.00 82.06 341 TYR A O 1
ATOM 2794 N N . SER A 1 342 ? 10.084 12.004 18.108 1.00 82.69 342 SER A N 1
ATOM 2795 C CA . SER A 1 342 ? 10.106 10.721 18.804 1.00 82.69 342 SER A CA 1
ATOM 2796 C C . SER A 1 342 ? 9.234 10.813 20.041 1.00 82.69 342 SER A C 1
ATOM 2798 O O . SER A 1 342 ? 9.304 11.816 20.764 1.00 82.69 342 SER A O 1
ATOM 2800 N N . HIS A 1 343 ? 8.461 9.764 20.299 1.00 86.06 343 HIS A N 1
ATOM 2801 C CA . HIS A 1 343 ? 7.715 9.649 21.539 1.00 86.06 343 HIS A CA 1
ATOM 2802 C C . HIS A 1 343 ? 8.661 9.521 22.739 1.00 86.06 343 HIS A C 1
ATOM 2804 O O . HIS A 1 343 ? 9.875 9.317 22.613 1.00 86.06 343 HIS A O 1
ATOM 2810 N N . ILE A 1 344 ? 8.095 9.591 23.945 1.00 85.56 344 ILE A N 1
ATOM 2811 C CA . ILE A 1 344 ? 8.836 9.229 25.158 1.00 85.56 344 ILE A CA 1
ATOM 2812 C C . ILE A 1 344 ? 9.391 7.786 25.059 1.00 85.56 344 ILE A C 1
ATOM 2814 O O . ILE A 1 344 ? 8.746 6.916 24.465 1.00 85.56 344 ILE A O 1
ATOM 2818 N N . PRO A 1 345 ? 10.555 7.485 25.673 1.00 85.94 345 PRO A N 1
ATOM 2819 C CA . PRO A 1 345 ? 11.227 6.188 25.518 1.00 85.94 345 PRO A CA 1
ATOM 2820 C C . PRO A 1 345 ? 10.357 4.974 25.860 1.00 85.94 345 PRO A C 1
ATOM 2822 O O . PRO A 1 345 ? 10.492 3.918 25.247 1.00 85.94 345 PRO A O 1
ATOM 2825 N N . GLU A 1 346 ? 9.470 5.114 26.846 1.00 86.06 346 GLU A N 1
ATOM 2826 C CA . GLU A 1 346 ? 8.541 4.065 27.262 1.00 86.06 346 GLU A CA 1
ATOM 2827 C C . GLU A 1 346 ? 7.545 3.673 26.145 1.00 86.06 346 GLU A C 1
ATOM 2829 O O . GLU A 1 346 ? 7.219 2.492 26.007 1.00 86.06 346 GLU A O 1
ATOM 2834 N N . ILE A 1 347 ? 7.100 4.637 25.329 1.00 88.00 347 ILE A N 1
ATOM 2835 C CA . ILE A 1 347 ? 6.180 4.415 24.200 1.00 88.00 347 ILE A 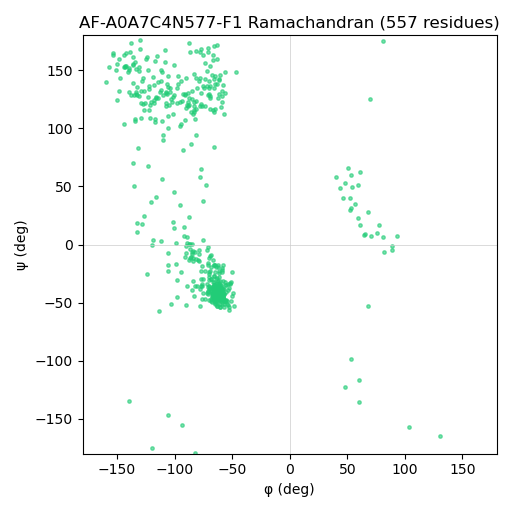CA 1
ATOM 2836 C C . ILE A 1 347 ? 6.926 3.794 23.022 1.00 88.00 347 ILE A C 1
ATOM 2838 O O . ILE A 1 347 ? 6.459 2.796 22.478 1.00 88.00 347 ILE A O 1
ATOM 2842 N N . GLU A 1 348 ? 8.097 4.331 22.666 1.00 89.38 348 GLU A N 1
ATOM 2843 C CA . GLU A 1 348 ? 8.937 3.784 21.589 1.00 89.38 348 GLU A CA 1
ATOM 2844 C C . GLU A 1 348 ? 9.260 2.309 21.839 1.00 89.38 348 GLU A C 1
ATOM 2846 O O . GLU A 1 348 ? 9.038 1.447 20.990 1.00 89.38 348 GLU A O 1
ATOM 2851 N N . LEU A 1 349 ? 9.687 1.990 23.063 1.00 89.38 349 LEU A N 1
ATOM 2852 C CA . LEU A 1 349 ? 10.007 0.622 23.445 1.00 89.38 349 LEU A CA 1
ATOM 2853 C C . LEU A 1 349 ? 8.787 -0.305 23.344 1.00 89.38 349 LEU A C 1
ATOM 2855 O O . LEU A 1 349 ? 8.905 -1.434 22.864 1.00 89.38 349 LEU A O 1
ATOM 2859 N N . PHE A 1 350 ? 7.607 0.162 23.762 1.00 89.56 350 PHE A N 1
ATOM 2860 C CA . PHE A 1 350 ? 6.378 -0.611 23.606 1.00 89.56 350 PHE A CA 1
ATOM 2861 C C . PHE A 1 350 ? 6.009 -0.819 22.137 1.00 89.56 350 PHE A C 1
ATOM 2863 O O . PHE A 1 350 ? 5.651 -1.938 21.771 1.00 89.56 350 PHE A O 1
ATOM 2870 N N . LYS A 1 351 ? 6.108 0.218 21.294 1.00 89.56 351 LYS A N 1
ATOM 2871 C CA . LYS A 1 351 ? 5.826 0.128 19.855 1.00 89.56 351 LYS A CA 1
ATOM 2872 C C . LYS A 1 351 ? 6.710 -0.915 19.186 1.00 89.56 351 LYS A C 1
ATOM 2874 O O . LYS A 1 351 ? 6.193 -1.798 18.511 1.00 89.56 351 LYS A O 1
ATOM 2879 N N . GLU A 1 352 ? 8.011 -0.908 19.459 1.00 90.06 352 GLU A N 1
ATOM 2880 C CA . GLU A 1 352 ? 8.937 -1.906 18.916 1.00 90.06 352 GLU A CA 1
ATOM 2881 C C . GLU A 1 352 ? 8.556 -3.344 19.306 1.00 90.06 352 GLU A C 1
ATOM 2883 O O . GLU A 1 352 ? 8.604 -4.258 18.478 1.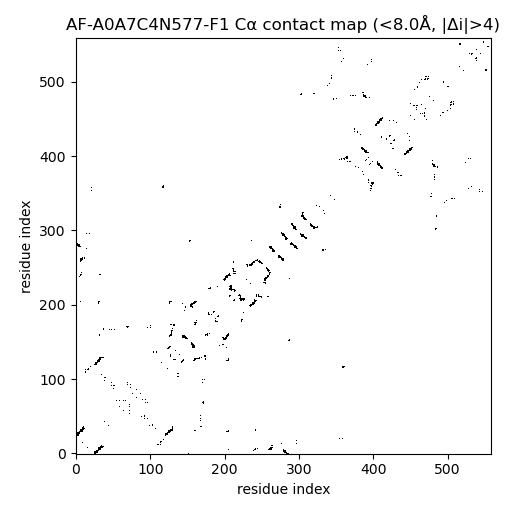00 90.06 352 GLU A O 1
ATOM 2888 N N . ILE A 1 353 ? 8.163 -3.555 20.566 1.00 90.88 353 ILE A N 1
ATOM 2889 C CA . ILE A 1 353 ? 7.722 -4.861 21.064 1.00 90.88 353 ILE A CA 1
ATOM 2890 C C . ILE A 1 353 ? 6.385 -5.262 20.426 1.00 90.88 353 ILE A C 1
ATOM 2892 O O . ILE A 1 353 ? 6.242 -6.393 19.956 1.00 90.88 353 ILE A O 1
ATOM 2896 N N . LYS A 1 354 ? 5.408 -4.348 20.396 1.00 90.81 354 LYS A N 1
ATOM 2897 C CA . LYS A 1 354 ? 4.089 -4.557 19.786 1.00 90.81 354 LYS A CA 1
ATOM 2898 C C . LYS A 1 354 ? 4.238 -4.942 18.318 1.00 90.81 354 LYS A C 1
ATOM 2900 O O . LYS A 1 354 ? 3.668 -5.944 17.895 1.00 90.81 354 LYS A O 1
ATOM 2905 N N . ASN A 1 355 ? 5.045 -4.193 17.574 1.00 87.88 355 ASN A N 1
ATOM 2906 C CA . ASN A 1 355 ? 5.282 -4.416 16.154 1.00 87.88 355 ASN A CA 1
ATOM 2907 C C . ASN A 1 355 ? 5.905 -5.789 15.902 1.00 87.88 355 ASN A C 1
ATOM 2909 O O . ASN A 1 355 ? 5.505 -6.456 14.957 1.00 87.88 355 ASN A O 1
ATOM 2913 N N . PHE A 1 356 ? 6.805 -6.259 16.775 1.00 89.06 356 PHE A N 1
ATOM 2914 C CA . PHE A 1 356 ? 7.323 -7.626 16.697 1.00 89.06 356 PHE A CA 1
ATOM 2915 C C . PHE A 1 356 ? 6.232 -8.689 16.903 1.00 89.06 356 PHE A C 1
ATOM 2917 O O . PHE A 1 356 ? 6.176 -9.661 16.154 1.00 89.06 356 PHE A O 1
ATOM 2924 N N . PHE A 1 357 ? 5.362 -8.534 17.903 1.00 89.62 357 PHE A N 1
ATOM 2925 C CA . PHE A 1 357 ? 4.294 -9.511 18.143 1.00 89.62 357 PHE A CA 1
ATOM 2926 C C . PHE A 1 357 ? 3.252 -9.532 17.021 1.00 89.62 357 PHE A C 1
ATOM 2928 O O . PHE A 1 357 ? 2.816 -10.612 16.626 1.00 89.62 357 PHE A O 1
ATOM 2935 N N . ARG A 1 358 ? 2.929 -8.369 16.444 1.00 87.62 358 ARG A N 1
ATOM 2936 C CA . ARG A 1 358 ? 2.009 -8.251 15.302 1.00 87.62 358 ARG A CA 1
ATOM 2937 C C . ARG A 1 358 ? 2.510 -8.936 14.032 1.00 87.62 358 ARG A C 1
ATOM 2939 O O . ARG A 1 358 ? 1.691 -9.299 13.197 1.00 87.62 358 ARG A O 1
ATOM 2946 N N . MET A 1 359 ? 3.813 -9.206 13.914 1.00 83.19 359 MET A N 1
ATOM 2947 C CA . MET A 1 359 ? 4.354 -10.042 12.827 1.00 83.19 359 MET A CA 1
ATOM 2948 C C . MET A 1 359 ? 3.813 -11.476 12.852 1.00 83.19 359 MET A C 1
ATOM 2950 O O . MET A 1 359 ? 3.945 -12.204 11.875 1.00 83.19 359 MET A O 1
ATOM 2954 N N . PHE A 1 360 ? 3.253 -11.899 13.983 1.00 86.62 360 PHE A N 1
ATOM 2955 C CA . PHE A 1 360 ? 2.711 -13.235 14.202 1.00 86.62 360 PHE A CA 1
ATOM 2956 C C . PHE A 1 360 ? 1.230 -13.155 14.557 1.00 86.62 360 PHE A C 1
ATOM 2958 O O . PHE A 1 360 ? 0.752 -13.901 15.416 1.00 86.62 360 PHE A O 1
ATOM 2965 N N . GLN A 1 361 ? 0.531 -12.205 13.928 1.00 88.94 361 GLN A N 1
ATOM 2966 C CA . GLN A 1 361 ? -0.873 -11.961 14.194 1.00 88.94 361 GLN A CA 1
ATOM 2967 C C . GLN A 1 361 ? -1.702 -13.232 13.974 1.00 88.94 361 GLN A C 1
ATOM 2969 O O . GLN A 1 361 ? -1.572 -13.915 12.961 1.00 88.94 361 GLN A O 1
ATOM 2974 N N . THR A 1 362 ? -2.537 -13.568 14.952 1.00 90.38 362 THR A N 1
ATOM 2975 C CA . THR A 1 362 ? -3.419 -14.737 14.903 1.00 90.38 362 THR A CA 1
ATOM 2976 C C . THR A 1 362 ? -4.700 -14.423 14.141 1.00 90.38 362 THR A C 1
ATOM 2978 O O . THR A 1 362 ? -5.240 -13.330 14.308 1.00 90.38 362 THR A O 1
ATOM 2981 N N . GLU A 1 363 ? -5.249 -15.413 13.436 1.00 89.94 363 GLU A N 1
ATOM 2982 C CA . GLU A 1 363 ? -6.581 -15.358 12.804 1.00 89.94 363 GLU A CA 1
ATOM 2983 C C . GLU A 1 363 ? -7.661 -14.872 13.789 1.00 89.94 363 GLU A C 1
ATOM 2985 O O . GLU A 1 363 ? -8.441 -13.976 13.495 1.00 89.94 363 GLU A O 1
ATOM 2990 N N . GLU A 1 364 ? -7.614 -15.346 15.035 1.00 92.56 364 GLU A N 1
ATOM 2991 C CA . GLU A 1 364 ? -8.499 -14.909 16.122 1.00 92.56 364 GLU A CA 1
ATOM 2992 C C . GLU A 1 364 ? -8.441 -13.401 16.422 1.00 92.56 364 GLU A C 1
ATOM 2994 O O . GLU A 1 364 ? -9.422 -12.821 16.891 1.00 92.56 364 GLU A O 1
ATOM 2999 N N . SER A 1 365 ? -7.288 -12.756 16.217 1.00 93.06 365 SER A N 1
ATOM 3000 C CA . SER A 1 365 ? -7.168 -11.298 16.350 1.00 93.06 365 SER A CA 1
ATOM 3001 C C . SER A 1 365 ? -7.739 -10.592 15.134 1.00 93.06 365 SER A C 1
ATOM 3003 O O . SER A 1 365 ? -8.360 -9.547 15.299 1.00 93.06 365 SER A O 1
ATOM 3005 N N . GLU A 1 366 ? -7.537 -11.155 13.943 1.00 91.56 366 GLU A N 1
ATOM 3006 C CA . GLU A 1 366 ? -8.062 -10.605 12.694 1.00 91.56 366 GLU A CA 1
ATOM 3007 C C . GLU A 1 366 ? -9.590 -10.602 12.706 1.00 91.56 366 GLU A C 1
ATOM 3009 O O . GLU A 1 366 ? -10.183 -9.531 12.599 1.00 91.56 366 GLU A O 1
ATOM 3014 N N . LEU A 1 367 ? -10.210 -11.743 13.022 1.00 92.00 367 LEU A N 1
ATOM 3015 C CA . LEU A 1 367 ? -11.665 -11.878 13.152 1.00 92.00 367 LEU A CA 1
ATOM 3016 C C . LEU A 1 367 ? -12.263 -10.881 14.153 1.00 92.00 367 LEU A C 1
ATOM 3018 O O . LEU A 1 367 ? -13.303 -10.281 13.896 1.00 92.00 367 LEU A O 1
ATOM 3022 N N . ARG A 1 368 ? -11.600 -10.653 15.295 1.00 93.81 368 ARG A N 1
ATOM 3023 C CA . ARG A 1 368 ? -12.065 -9.675 16.294 1.00 93.81 368 ARG A CA 1
ATOM 3024 C C . ARG A 1 368 ? -11.977 -8.243 15.779 1.00 93.81 368 ARG A C 1
ATOM 3026 O O . ARG A 1 368 ? -12.894 -7.467 16.020 1.00 93.81 368 ARG A O 1
ATOM 3033 N N . VAL A 1 369 ? -10.897 -7.881 15.089 1.00 93.06 369 VAL A N 1
ATOM 3034 C CA . VAL A 1 369 ? -10.741 -6.540 14.501 1.00 93.06 369 VAL A CA 1
ATOM 3035 C C . VAL A 1 369 ? -11.793 -6.311 13.423 1.00 93.06 369 VAL A C 1
ATOM 3037 O O . VAL A 1 369 ? -12.497 -5.306 13.477 1.00 93.06 369 VAL A O 1
ATOM 3040 N N . GLU A 1 370 ? -11.963 -7.261 12.504 1.00 91.56 370 GLU A N 1
ATOM 3041 C CA . GLU A 1 370 ? -12.990 -7.201 11.462 1.00 91.56 370 GLU A CA 1
ATOM 3042 C C . GLU A 1 370 ? -14.393 -7.104 12.055 1.00 91.56 370 GLU A C 1
ATOM 3044 O O . GLU A 1 370 ? -15.203 -6.294 11.600 1.00 91.56 370 GLU A O 1
ATOM 3049 N N . LYS A 1 371 ? -14.666 -7.864 13.122 1.00 92.56 371 LYS A N 1
ATOM 3050 C CA . LYS A 1 371 ? -15.935 -7.784 13.841 1.00 92.56 371 LYS A CA 1
ATOM 3051 C C . LYS A 1 371 ? -16.172 -6.393 14.419 1.00 92.56 371 LYS A C 1
ATOM 3053 O O . LYS A 1 371 ? -17.276 -5.865 14.304 1.00 92.56 371 LYS A O 1
ATOM 3058 N N . MET A 1 372 ? -15.152 -5.776 15.016 1.00 93.56 372 MET A N 1
ATOM 3059 C CA . MET A 1 372 ? -15.278 -4.412 15.531 1.00 93.56 372 MET A CA 1
ATOM 3060 C C . MET A 1 372 ? -15.483 -3.391 14.403 1.00 93.56 372 MET A C 1
ATOM 3062 O O . MET A 1 372 ? -16.324 -2.508 14.547 1.00 93.56 372 MET A O 1
ATOM 3066 N N . GLU A 1 373 ? -14.795 -3.530 13.265 1.00 91.62 373 GLU A N 1
ATOM 3067 C CA . GLU A 1 373 ? -15.023 -2.694 12.075 1.00 91.62 373 GLU A CA 1
ATOM 3068 C C . GLU A 1 373 ? -16.449 -2.848 11.512 1.00 91.62 373 GLU A C 1
ATOM 3070 O O . GLU A 1 373 ? -17.054 -1.866 11.079 1.00 91.62 373 GLU A O 1
ATOM 3075 N N . GLU A 1 374 ? -16.997 -4.068 11.500 1.00 90.19 374 GLU A N 1
ATOM 3076 C CA . GLU A 1 374 ? -18.383 -4.357 11.103 1.00 90.19 374 GLU A CA 1
ATOM 3077 C C . GLU A 1 374 ? -19.380 -3.691 12.064 1.00 90.19 374 GLU A C 1
ATOM 3079 O O . GLU A 1 374 ? -20.353 -3.069 11.631 1.00 90.19 374 GLU A O 1
ATOM 3084 N N . ILE A 1 375 ? -19.137 -3.804 13.372 1.00 91.25 375 ILE A N 1
ATOM 3085 C CA . ILE A 1 375 ? -19.995 -3.221 14.406 1.00 91.25 375 ILE A CA 1
ATOM 3086 C C . ILE A 1 375 ? -20.016 -1.702 14.291 1.00 91.25 375 ILE A C 1
ATOM 3088 O O . ILE A 1 375 ? -21.107 -1.139 14.255 1.00 91.25 375 ILE A O 1
ATOM 3092 N N . VAL A 1 376 ? -18.850 -1.052 14.184 1.00 90.31 376 VAL A N 1
ATOM 3093 C CA . VAL A 1 376 ? -18.756 0.404 13.995 1.00 90.31 376 VAL A CA 1
ATOM 3094 C C . VAL A 1 376 ? -19.584 0.836 12.789 1.00 90.31 376 VAL A C 1
ATOM 3096 O O . VAL A 1 376 ? -20.457 1.683 12.942 1.00 90.31 376 VAL A O 1
ATOM 3099 N N . ARG A 1 377 ? -19.390 0.211 11.621 1.00 85.81 377 ARG A N 1
ATOM 3100 C CA . ARG A 1 377 ? -20.141 0.559 10.401 1.00 85.81 377 ARG A CA 1
ATOM 3101 C C . ARG A 1 377 ? -21.659 0.461 10.577 1.00 85.81 377 ARG A C 1
ATOM 3103 O O . ARG A 1 377 ? -22.407 1.216 9.965 1.00 85.81 377 ARG A O 1
ATOM 3110 N N . ARG A 1 378 ? -22.136 -0.465 11.414 1.00 87.12 378 ARG A N 1
ATOM 3111 C CA . ARG A 1 378 ? -23.570 -0.621 11.715 1.00 87.12 378 ARG A CA 1
ATOM 3112 C C . ARG A 1 378 ? -24.106 0.432 12.675 1.00 87.12 378 ARG A C 1
ATOM 3114 O O . ARG A 1 378 ? -25.279 0.779 12.569 1.00 87.12 378 ARG A O 1
ATOM 3121 N N . ILE A 1 379 ? -23.297 0.882 13.632 1.00 88.06 379 ILE A N 1
ATOM 3122 C CA . ILE A 1 379 ? -23.731 1.804 14.692 1.00 88.06 379 ILE A CA 1
ATOM 3123 C C . ILE A 1 379 ? -23.467 3.274 14.365 1.00 88.06 379 ILE A C 1
ATOM 3125 O O . ILE A 1 379 ? -24.178 4.123 14.887 1.00 88.06 379 ILE A O 1
ATOM 3129 N N . GLU A 1 380 ? -22.509 3.575 13.488 1.00 82.81 380 GLU A N 1
ATOM 3130 C CA . GLU A 1 380 ? -22.146 4.932 13.051 1.00 82.81 380 GLU A CA 1
ATOM 3131 C C . GLU A 1 380 ? -23.349 5.758 12.542 1.00 82.81 380 GLU A C 1
ATOM 3133 O O . GLU A 1 380 ? -23.464 6.920 12.922 1.00 82.81 380 GLU A O 1
ATOM 3138 N N . PRO A 1 381 ? -24.349 5.198 11.822 1.00 81.19 381 PRO A N 1
ATOM 3139 C CA . PRO A 1 381 ? -25.557 5.954 11.464 1.00 81.19 381 PRO A CA 1
ATOM 3140 C C . PRO A 1 381 ? -26.443 6.364 12.655 1.00 81.19 381 PRO A C 1
ATOM 3142 O O . PRO A 1 381 ? -27.332 7.199 12.501 1.00 81.19 381 PRO A O 1
ATOM 3145 N N . MET A 1 382 ? -26.269 5.730 13.819 1.00 81.12 382 MET A N 1
ATOM 3146 C CA . MET A 1 382 ? -27.056 5.962 15.039 1.00 81.12 382 MET A CA 1
ATOM 3147 C C . MET A 1 382 ? -26.284 6.745 16.106 1.00 81.12 382 MET A C 1
ATOM 3149 O O . MET A 1 382 ? -26.906 7.340 16.987 1.00 81.12 382 MET A O 1
ATOM 3153 N N . VAL A 1 383 ? -24.952 6.716 16.053 1.00 78.75 383 VAL A N 1
ATOM 3154 C CA . VAL A 1 383 ? -24.050 7.381 16.994 1.00 78.75 383 VAL A CA 1
ATOM 3155 C C . VAL A 1 383 ? -23.055 8.198 16.186 1.00 78.75 383 VAL A C 1
ATOM 3157 O O . VAL A 1 383 ? -22.178 7.639 15.532 1.00 78.75 383 VAL A O 1
ATOM 3160 N N . GLU A 1 384 ? -23.207 9.517 16.252 1.00 74.81 384 GLU A N 1
ATOM 3161 C CA . GLU A 1 384 ? -22.306 10.463 15.598 1.00 74.81 384 GLU A CA 1
ATOM 3162 C C . GLU A 1 384 ? -20.883 10.315 16.162 1.00 74.81 384 GLU A C 1
ATOM 3164 O O . GLU A 1 384 ? -20.694 10.305 17.382 1.00 74.81 384 GLU A O 1
ATOM 3169 N N . ASP A 1 385 ? -19.899 10.181 15.269 1.00 84.00 385 ASP A N 1
ATOM 3170 C CA . ASP A 1 385 ? -18.469 10.135 15.584 1.00 84.00 385 ASP A CA 1
ATOM 3171 C C . ASP A 1 385 ? -18.094 9.125 16.681 1.00 84.00 385 ASP A C 1
ATOM 3173 O O . ASP A 1 385 ? -17.613 9.479 17.762 1.00 84.00 385 ASP A O 1
ATOM 3177 N N . ILE A 1 386 ? -18.280 7.837 16.380 1.00 90.94 386 ILE A N 1
ATOM 3178 C CA . ILE A 1 386 ? -17.822 6.728 17.222 1.00 90.94 386 ILE A CA 1
ATOM 3179 C C . ILE A 1 386 ? -16.541 6.090 16.685 1.00 90.94 386 ILE A C 1
ATOM 3181 O O . ILE A 1 386 ? -16.475 5.607 15.555 1.00 90.94 386 ILE A O 1
ATOM 3185 N N . ALA A 1 387 ? -15.535 6.001 17.547 1.00 93.81 387 ALA A N 1
ATOM 3186 C CA . ALA A 1 387 ? -14.340 5.204 17.320 1.00 93.81 387 ALA A CA 1
ATOM 3187 C C . ALA A 1 387 ? -13.942 4.455 18.586 1.00 93.81 387 ALA A C 1
ATOM 3189 O O . ALA A 1 387 ? -14.520 4.631 19.660 1.00 93.81 387 ALA A O 1
ATOM 3190 N N . MET A 1 388 ? -12.949 3.585 18.463 1.00 94.69 388 MET A N 1
ATOM 3191 C CA . MET A 1 388 ? -12.435 2.846 19.607 1.00 94.69 388 MET A CA 1
ATOM 3192 C C . MET A 1 388 ? -10.964 2.512 19.435 1.00 94.69 388 MET A C 1
ATOM 3194 O O . MET A 1 388 ? -10.458 2.396 18.323 1.00 94.69 388 MET A O 1
ATOM 3198 N N . ASP A 1 389 ? -10.294 2.310 20.555 1.00 95.06 389 ASP A N 1
ATOM 3199 C CA . ASP A 1 389 ? -8.985 1.685 20.608 1.00 95.06 389 ASP A CA 1
ATOM 3200 C C . ASP A 1 389 ? -9.117 0.318 21.253 1.00 95.06 389 ASP A C 1
ATOM 3202 O O . ASP A 1 389 ? -9.675 0.206 22.341 1.00 95.06 389 ASP A O 1
ATOM 3206 N N . VAL A 1 390 ? -8.588 -0.719 20.604 1.00 94.25 390 VAL A N 1
ATOM 3207 C CA . VAL A 1 390 ? -8.494 -2.049 21.211 1.00 94.25 390 VAL A CA 1
ATOM 3208 C C . VAL A 1 390 ? -7.171 -2.201 21.956 1.00 94.25 390 VAL A C 1
ATOM 3210 O O . VAL A 1 390 ? -6.124 -1.703 21.527 1.00 94.25 390 VAL A O 1
ATOM 3213 N N . LEU A 1 391 ? -7.226 -2.909 23.084 1.00 91.75 391 LEU A N 1
ATOM 3214 C CA . LEU A 1 391 ? -6.114 -3.162 23.996 1.00 91.75 391 LEU A CA 1
ATOM 3215 C C . LEU A 1 391 ? -5.839 -4.671 24.116 1.00 91.75 391 LEU A C 1
ATOM 3217 O O . LEU A 1 391 ? -6.384 -5.506 23.387 1.00 91.75 391 LEU A O 1
ATOM 3221 N N . GLY A 1 392 ? -4.908 -5.025 25.002 1.00 90.44 392 GLY A N 1
ATOM 3222 C CA . GLY A 1 392 ? -4.654 -6.414 25.367 1.00 90.44 392 GLY A CA 1
ATOM 3223 C C . GLY A 1 392 ? -4.229 -7.284 24.183 1.00 90.44 392 GLY A C 1
ATOM 3224 O O . GLY A 1 392 ? -3.364 -6.905 23.389 1.00 90.44 392 GLY A O 1
ATOM 3225 N N . SER A 1 393 ? -4.813 -8.484 24.097 1.00 92.38 393 SER A N 1
ATOM 3226 C CA . SER A 1 393 ? -4.402 -9.492 23.112 1.00 92.38 393 SER A CA 1
ATOM 3227 C C . SER A 1 393 ? -4.740 -9.115 21.669 1.00 92.38 393 SER A C 1
ATOM 3229 O O . SER A 1 393 ? -3.986 -9.483 20.771 1.00 92.38 393 SER A O 1
ATOM 3231 N N . VAL A 1 394 ? -5.810 -8.340 21.463 1.00 93.44 394 VAL A N 1
ATOM 3232 C CA . VAL A 1 394 ? -6.224 -7.855 20.138 1.00 93.44 394 VAL A CA 1
ATOM 3233 C C . VAL A 1 394 ? -5.249 -6.787 19.631 1.00 93.44 394 VAL A C 1
ATOM 3235 O O . VAL A 1 394 ? -4.813 -6.851 18.485 1.00 93.44 394 VAL A O 1
ATOM 3238 N N . ASN A 1 395 ? -4.819 -5.862 20.500 1.00 93.06 395 ASN A N 1
ATOM 3239 C CA . ASN A 1 395 ? -3.826 -4.832 20.161 1.00 93.06 395 ASN A CA 1
ATOM 3240 C C . ASN A 1 395 ? -2.473 -5.421 19.731 1.00 93.06 395 ASN A C 1
ATOM 3242 O O . ASN A 1 395 ? -1.874 -4.979 18.754 1.00 93.06 395 ASN A O 1
ATOM 3246 N N . VAL A 1 396 ? -1.984 -6.438 20.453 1.00 91.44 396 VAL A N 1
ATOM 3247 C CA . VAL A 1 396 ? -0.699 -7.089 20.131 1.00 91.44 396 VAL A CA 1
ATOM 3248 C C . VAL A 1 396 ? -0.809 -8.150 19.029 1.00 91.44 396 VAL A C 1
ATOM 3250 O O . VAL A 1 396 ? 0.213 -8.685 18.611 1.00 91.44 396 VAL A O 1
ATOM 3253 N N . GLY A 1 397 ? -2.027 -8.475 18.584 1.00 91.25 397 GLY A N 1
ATOM 3254 C CA . GLY A 1 397 ? -2.292 -9.457 17.531 1.00 91.25 397 GLY A CA 1
ATOM 3255 C C . GLY A 1 397 ? -2.199 -10.925 17.963 1.00 91.25 397 GLY A C 1
ATOM 3256 O O . GLY A 1 397 ? -2.080 -11.794 17.115 1.00 91.25 397 GLY A O 1
ATOM 3257 N N . LEU A 1 398 ? -2.233 -11.247 19.256 1.00 93.00 398 LEU A N 1
ATOM 3258 C CA . LEU A 1 398 ? -2.043 -12.622 19.744 1.00 93.00 398 LEU A CA 1
ATOM 3259 C C . LEU A 1 398 ? -3.275 -13.181 20.450 1.00 93.00 398 LEU A C 1
ATOM 3261 O O . LEU A 1 398 ? -3.151 -13.802 21.508 1.00 93.00 398 LEU A O 1
ATOM 3265 N N . SER A 1 399 ? -4.467 -12.928 19.927 1.00 92.56 399 SER A N 1
ATOM 3266 C CA . SER A 1 399 ? -5.720 -13.432 20.487 1.00 92.56 399 SER A CA 1
ATOM 3267 C C . SER A 1 399 ? -5.829 -14.958 20.369 1.00 92.56 399 SER A C 1
ATOM 3269 O O . SER A 1 399 ? -5.140 -15.627 19.608 1.00 92.56 399 SER A O 1
ATOM 3271 N N . GLN A 1 400 ? -6.682 -15.535 21.205 1.00 91.31 400 GLN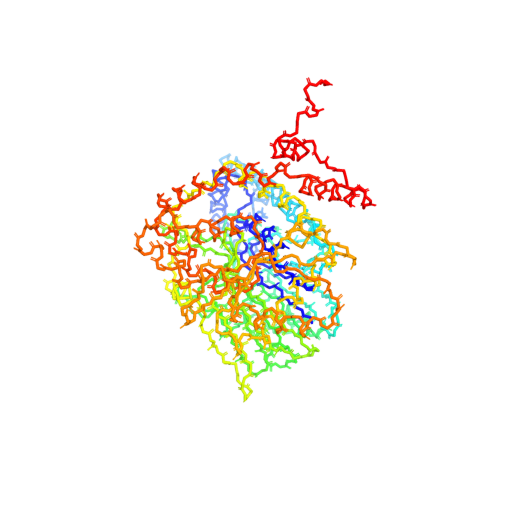 A N 1
ATOM 3272 C CA . GLN A 1 400 ? -7.091 -16.939 21.160 1.00 91.31 400 GLN A CA 1
ATOM 3273 C C . GLN A 1 400 ? -8.621 -16.989 21.203 1.00 91.31 400 GLN A C 1
ATOM 3275 O O . GLN A 1 400 ? -9.216 -15.984 21.590 1.00 91.31 400 GLN A O 1
ATOM 3280 N N . PRO A 1 401 ? -9.270 -18.138 20.941 1.00 90.19 401 PRO A N 1
ATOM 3281 C CA . PRO A 1 401 ? -10.733 -18.224 20.983 1.00 90.19 401 PRO A CA 1
ATOM 3282 C C . PRO A 1 401 ? -11.340 -17.727 22.303 1.00 90.19 401 PRO A C 1
ATOM 3284 O O . PRO A 1 401 ? -12.390 -17.098 22.318 1.00 90.19 401 PRO A O 1
ATOM 3287 N N . SER A 1 402 ? -10.643 -17.935 23.425 1.00 89.44 402 SER A N 1
ATOM 3288 C CA . SER A 1 402 ? -11.077 -17.480 24.751 1.00 89.44 402 SER A CA 1
ATOM 3289 C C . SER A 1 402 ? -10.669 -16.044 25.107 1.00 89.44 402 SER A C 1
ATOM 3291 O O . SER A 1 402 ? -10.893 -15.637 26.246 1.00 89.44 402 SER A O 1
ATOM 3293 N N . SER A 1 403 ? -9.981 -15.322 24.218 1.00 91.25 403 SER A N 1
ATOM 3294 C CA . SER A 1 403 ? -9.594 -13.929 24.452 1.00 91.25 403 SER A CA 1
ATOM 3295 C C . SER A 1 403 ? -10.819 -13.021 24.448 1.00 91.25 403 SER A C 1
ATOM 3297 O O . SER A 1 403 ? -11.677 -13.119 23.567 1.00 91.25 403 SER A O 1
ATOM 3299 N N . ASP A 1 404 ? -10.834 -12.116 25.414 1.00 91.88 404 ASP A N 1
ATOM 3300 C CA . ASP A 1 404 ? -11.696 -10.948 25.504 1.00 91.88 404 ASP A CA 1
ATOM 3301 C C . ASP A 1 404 ? -11.223 -9.805 24.589 1.00 91.88 404 ASP A C 1
ATOM 3303 O O . ASP A 1 404 ? -10.114 -9.823 24.037 1.00 91.88 404 ASP A O 1
ATOM 3307 N N . ILE A 1 405 ? -12.115 -8.831 24.403 1.00 93.31 405 ILE A N 1
ATOM 3308 C CA . ILE A 1 405 ? -11.866 -7.570 23.709 1.00 93.31 405 ILE A CA 1
ATOM 3309 C C . ILE A 1 405 ? -11.905 -6.440 24.741 1.00 93.31 405 ILE A C 1
ATOM 3311 O O . ILE A 1 405 ? -12.974 -6.040 25.200 1.00 93.31 405 ILE A O 1
ATOM 3315 N N . ASP A 1 406 ? -10.735 -5.913 25.075 1.00 92.44 406 ASP A N 1
ATOM 3316 C CA . ASP A 1 406 ? -10.601 -4.708 25.889 1.00 92.44 406 ASP A CA 1
ATOM 3317 C C . ASP A 1 406 ? -10.619 -3.485 24.973 1.00 92.44 406 ASP A C 1
ATOM 3319 O O . ASP A 1 406 ? -9.863 -3.452 23.995 1.00 92.44 406 ASP A O 1
ATOM 3323 N N . MET A 1 407 ? -11.446 -2.481 25.274 1.00 94.31 407 MET A N 1
ATOM 3324 C CA . MET A 1 407 ? -11.542 -1.283 24.437 1.00 94.31 407 MET A CA 1
ATOM 3325 C C . MET A 1 407 ? -11.672 0.026 25.216 1.00 94.31 407 MET A C 1
ATOM 3327 O O . MET A 1 407 ? -12.236 0.071 26.309 1.00 94.31 407 MET A O 1
ATOM 3331 N N . VAL A 1 408 ? -11.190 1.102 24.602 1.00 93.69 408 VAL A N 1
ATOM 3332 C CA . VAL A 1 408 ? -11.490 2.491 24.962 1.00 93.69 408 VAL A CA 1
ATOM 3333 C C . VAL A 1 408 ? -12.399 3.063 23.886 1.00 93.69 408 VAL A C 1
ATOM 3335 O O . VAL A 1 408 ? -12.105 2.904 22.704 1.00 93.69 408 VAL A O 1
ATOM 3338 N N . LEU A 1 409 ? -13.496 3.706 24.280 1.00 93.69 409 LEU A N 1
ATOM 3339 C CA . LEU A 1 409 ? -14.426 4.338 23.343 1.00 93.69 409 LEU A CA 1
ATOM 3340 C C . LEU A 1 409 ? -14.097 5.821 23.157 1.00 93.69 409 LEU A C 1
ATOM 3342 O O . LEU A 1 409 ? -13.796 6.522 24.120 1.00 93.69 409 LEU A O 1
ATOM 3346 N N . TYR A 1 410 ? -14.210 6.296 21.922 1.00 93.00 410 TYR A N 1
ATOM 3347 C CA . TYR A 1 410 ? -14.136 7.703 21.549 1.00 93.00 410 TYR A CA 1
ATOM 3348 C C . TYR A 1 410 ? -15.484 8.121 20.981 1.00 93.00 410 TYR A C 1
ATOM 3350 O O . TYR A 1 410 ? -15.995 7.461 20.077 1.00 93.00 410 TYR A O 1
ATOM 3358 N N . LEU A 1 411 ? -16.065 9.181 21.537 1.00 90.81 411 LEU A N 1
ATOM 3359 C CA . LEU A 1 411 ? -17.401 9.661 21.188 1.00 90.81 411 LEU A CA 1
ATOM 3360 C C . LEU A 1 411 ? -17.423 11.187 21.212 1.00 90.81 411 LEU A C 1
ATOM 3362 O O . LEU A 1 411 ? -16.700 11.792 22.003 1.00 90.81 411 LEU A O 1
ATOM 3366 N N . ARG A 1 412 ? -18.313 11.814 20.443 1.00 87.06 412 ARG A N 1
ATOM 3367 C CA . ARG A 1 412 ? -18.700 13.213 20.673 1.00 87.06 412 ARG A CA 1
ATOM 3368 C C . ARG A 1 412 ? -19.960 13.272 21.533 1.00 87.06 412 ARG A C 1
ATOM 3370 O O . ARG A 1 412 ? -21.069 13.025 21.066 1.00 87.06 412 ARG A O 1
ATOM 3377 N N . CYS A 1 413 ? -19.804 13.602 22.817 1.00 75.50 413 CYS A N 1
ATOM 3378 C CA . CYS A 1 413 ? -20.944 13.802 23.718 1.00 75.50 413 CYS A CA 1
ATOM 3379 C C . CYS A 1 413 ? -21.493 15.224 23.524 1.00 75.50 413 CYS A C 1
ATOM 3381 O O . CYS A 1 413 ? -20.876 16.201 23.932 1.00 75.50 413 CYS A O 1
ATOM 3383 N N . GLY A 1 414 ? -22.670 15.368 22.908 1.00 63.16 414 GLY A N 1
ATOM 3384 C CA . GLY A 1 414 ? -23.350 16.667 22.757 1.00 63.16 414 GLY A CA 1
ATOM 3385 C C . GLY A 1 414 ? -24.028 17.200 24.033 1.00 63.16 414 GLY A C 1
ATOM 3386 O O . GLY A 1 414 ? -24.721 18.216 23.985 1.00 63.16 414 GLY A O 1
ATOM 3387 N N . ALA A 1 415 ? -23.885 16.513 25.171 1.00 59.06 415 ALA A N 1
ATOM 3388 C CA . ALA A 1 415 ? -24.510 16.862 26.448 1.00 59.06 415 ALA A CA 1
ATOM 3389 C C . ALA A 1 415 ? -23.455 17.236 27.504 1.00 59.06 415 ALA A C 1
ATOM 3391 O O . ALA A 1 415 ? -22.292 16.872 27.375 1.00 59.06 415 ALA A O 1
ATOM 3392 N N . GLN A 1 416 ? -23.863 17.921 28.584 1.00 55.69 416 GLN A N 1
ATOM 3393 C CA . GLN A 1 416 ? -23.034 18.074 29.790 1.00 55.69 416 GLN A CA 1
ATOM 3394 C C . GLN A 1 416 ? -22.855 16.703 30.453 1.00 55.69 416 GLN A C 1
ATOM 3396 O O . GLN A 1 416 ? -23.621 16.289 31.325 1.00 55.69 416 GLN A O 1
ATOM 3401 N N . CYS A 1 417 ? -21.869 15.974 29.950 1.00 58.84 417 CYS A N 1
ATOM 3402 C CA . CYS A 1 417 ? -21.383 14.719 30.475 1.00 58.84 417 CYS A CA 1
ATOM 3403 C C . CYS A 1 417 ? -20.791 14.946 31.894 1.00 58.84 417 CYS A C 1
ATOM 3405 O O . CYS A 1 417 ? -20.127 15.959 32.110 1.00 58.84 417 CYS A O 1
ATOM 3407 N N . PRO A 1 418 ? -21.031 14.060 32.884 1.00 59.91 418 PRO A N 1
ATOM 3408 C CA . PRO A 1 418 ? -20.354 14.130 34.185 1.00 59.91 418 PRO A CA 1
ATOM 3409 C C . PRO A 1 418 ? -18.839 13.919 34.036 1.00 59.91 418 PRO A C 1
ATOM 3411 O O . PRO A 1 418 ? -18.429 13.241 33.096 1.00 59.91 418 PRO A O 1
ATOM 3414 N N . ASP A 1 419 ? -18.041 14.355 35.021 1.00 56.81 419 ASP A N 1
ATOM 3415 C CA . ASP A 1 419 ? -16.568 14.195 35.048 1.00 56.81 419 ASP A CA 1
ATOM 3416 C C . ASP A 1 419 ? -16.086 12.750 34.777 1.00 56.81 419 ASP A C 1
ATOM 3418 O O . ASP A 1 419 ? -14.968 12.526 34.323 1.00 56.81 419 ASP A O 1
ATOM 3422 N N . ASN A 1 420 ? -16.938 11.746 35.028 1.00 64.75 420 ASN A N 1
ATOM 3423 C CA . ASN A 1 420 ? -16.701 10.357 34.642 1.00 64.75 420 ASN A CA 1
ATOM 3424 C C . ASN A 1 420 ? -17.577 9.946 33.445 1.00 64.75 420 ASN A C 1
ATOM 3426 O O . ASN A 1 420 ? -18.742 9.562 33.618 1.00 64.75 420 ASN A O 1
ATOM 3430 N N . LEU A 1 421 ? -17.002 9.941 32.240 1.00 64.69 421 LEU A N 1
ATOM 3431 C CA . LEU A 1 421 ? -17.717 9.611 31.005 1.00 64.69 421 LEU A CA 1
ATOM 3432 C C . LEU A 1 421 ? -18.227 8.162 30.934 1.00 64.69 421 LEU A C 1
ATOM 3434 O O . LEU A 1 421 ? -19.235 7.920 30.275 1.00 64.69 421 LEU A O 1
ATOM 3438 N N . LEU A 1 422 ? -17.643 7.210 31.674 1.00 67.44 422 LEU A N 1
ATOM 3439 C CA . LEU A 1 422 ? -18.195 5.846 31.788 1.00 67.44 422 LEU A CA 1
ATOM 3440 C C . LEU A 1 422 ? -19.595 5.846 32.422 1.00 67.44 422 LEU A C 1
ATOM 3442 O O . LEU A 1 422 ? -20.391 4.920 32.245 1.00 67.44 422 LEU A O 1
ATOM 3446 N N . SER A 1 423 ? -19.918 6.898 33.178 1.00 68.69 423 SER A N 1
ATOM 3447 C CA . SER A 1 423 ? -21.245 7.089 33.753 1.00 68.69 423 SER A CA 1
ATOM 3448 C C . SER A 1 423 ? -22.220 7.812 32.814 1.00 68.69 423 SER A C 1
ATOM 3450 O O . SER A 1 423 ? -23.426 7.773 33.086 1.00 68.69 423 SER A O 1
ATOM 3452 N N . CYS A 1 424 ? -21.736 8.392 31.705 1.00 80.38 424 CYS A N 1
ATOM 3453 C CA . CYS A 1 424 ? -22.554 9.057 30.690 1.00 80.38 424 CYS A CA 1
ATOM 3454 C C . CYS A 1 424 ? -23.545 8.091 30.035 1.00 80.38 424 CYS A C 1
ATOM 3456 O O . CYS A 1 424 ? -23.205 6.950 29.720 1.00 80.38 424 CYS A O 1
ATOM 3458 N N . ASN A 1 425 ? -24.752 8.582 29.742 1.00 80.12 425 ASN A N 1
ATOM 3459 C CA . ASN A 1 425 ? -25.730 7.846 28.939 1.00 80.12 425 ASN A CA 1
ATOM 3460 C C . ASN A 1 425 ? -25.204 7.553 27.527 1.00 80.12 425 ASN A C 1
ATOM 3462 O O . ASN A 1 425 ? -25.268 6.413 27.107 1.00 80.12 425 ASN A O 1
ATOM 3466 N N . CYS A 1 426 ? -24.562 8.519 26.866 1.00 82.06 426 CYS A N 1
ATOM 3467 C CA . CYS A 1 426 ? -23.885 8.347 25.577 1.00 82.06 426 CYS A CA 1
ATOM 3468 C C . CYS A 1 426 ? -22.960 7.117 25.530 1.00 82.06 426 CYS A C 1
ATOM 3470 O O . CYS A 1 426 ? -23.109 6.250 24.671 1.00 82.06 426 CYS A O 1
ATOM 3472 N N . CYS A 1 427 ? -22.045 6.997 26.497 1.00 84.94 427 CYS A N 1
ATOM 3473 C CA . CYS A 1 427 ? -21.126 5.868 26.595 1.00 84.94 427 CYS A CA 1
ATOM 3474 C C . CYS A 1 427 ? -21.868 4.560 26.891 1.00 84.94 427 CYS A C 1
ATOM 3476 O O . CYS A 1 427 ? -21.550 3.526 26.305 1.00 84.94 427 CYS A O 1
ATOM 3478 N N . LYS A 1 428 ? -22.859 4.586 27.790 1.00 86.81 428 LYS A N 1
ATOM 3479 C CA . LYS A 1 428 ? -23.661 3.403 28.142 1.00 86.81 428 LYS A CA 1
ATOM 3480 C C . LYS A 1 428 ? -24.505 2.905 26.975 1.00 86.81 428 LYS A C 1
ATOM 3482 O O . LYS A 1 428 ? -24.617 1.693 26.790 1.00 86.81 428 LYS A O 1
ATOM 3487 N N . ASP A 1 429 ? -25.072 3.817 26.199 1.00 88.12 429 ASP A N 1
ATOM 3488 C CA . ASP A 1 429 ? -25.891 3.520 25.031 1.00 88.12 429 ASP A CA 1
ATOM 3489 C C . ASP A 1 429 ? -25.014 2.910 23.938 1.00 88.12 429 ASP A C 1
ATOM 3491 O O . ASP A 1 429 ? -25.308 1.808 23.475 1.00 88.12 429 ASP A O 1
ATOM 3495 N N . ALA A 1 430 ? -23.867 3.530 23.631 1.00 88.88 430 ALA A N 1
ATOM 3496 C CA . ALA A 1 430 ? -22.873 2.973 22.713 1.00 88.88 430 ALA A CA 1
ATOM 3497 C C . ALA A 1 430 ? -22.399 1.575 23.156 1.00 88.88 430 ALA A C 1
ATOM 3499 O O . ALA A 1 430 ? -22.446 0.621 22.379 1.00 88.88 430 ALA A O 1
ATOM 3500 N N . ALA A 1 431 ? -22.028 1.405 24.430 1.00 89.75 431 ALA A N 1
ATOM 3501 C CA . ALA A 1 431 ? -21.620 0.110 24.976 1.00 89.75 431 ALA A CA 1
ATOM 3502 C C . ALA A 1 431 ? -22.745 -0.941 24.909 1.00 89.75 431 ALA A C 1
ATOM 3504 O O . ALA A 1 431 ? -22.481 -2.128 24.711 1.00 89.75 431 ALA A O 1
ATOM 3505 N N . THR A 1 432 ? -24.006 -0.526 25.053 1.00 90.56 432 THR A N 1
ATOM 3506 C CA . THR A 1 432 ? -25.172 -1.411 24.921 1.00 90.56 432 THR A CA 1
ATOM 3507 C C . THR A 1 432 ? -25.399 -1.815 23.467 1.00 90.56 432 THR A C 1
ATOM 3509 O O . THR A 1 432 ? -25.640 -2.991 23.203 1.00 90.56 432 THR A O 1
ATOM 3512 N N . MET A 1 433 ? -25.265 -0.887 22.516 1.00 90.81 433 MET A N 1
ATOM 3513 C CA . MET A 1 433 ? -25.336 -1.196 21.084 1.00 90.81 433 MET A CA 1
ATOM 3514 C C . MET A 1 433 ? -24.238 -2.181 20.673 1.00 90.81 433 MET A C 1
ATOM 3516 O O . MET A 1 433 ? -24.538 -3.178 20.021 1.00 90.81 433 MET A O 1
ATOM 3520 N N . ILE A 1 434 ? -22.998 -1.962 21.127 1.00 91.50 434 ILE A N 1
ATOM 3521 C CA . ILE A 1 434 ? -21.872 -2.878 20.888 1.00 91.50 434 ILE A CA 1
ATOM 3522 C C . ILE A 1 434 ? -22.167 -4.259 21.487 1.00 91.50 434 ILE A C 1
ATOM 3524 O O . ILE A 1 434 ? -22.025 -5.267 20.797 1.00 91.50 434 ILE A O 1
ATOM 3528 N N . ARG A 1 435 ? -22.654 -4.328 22.736 1.00 91.38 435 ARG A N 1
ATOM 3529 C CA . ARG A 1 435 ? -23.040 -5.598 23.376 1.00 91.38 435 ARG A CA 1
ATOM 3530 C C . ARG A 1 435 ? -24.100 -6.350 22.579 1.00 91.38 435 ARG A C 1
ATOM 3532 O O . ARG A 1 435 ? -23.965 -7.550 22.360 1.00 91.38 435 ARG A O 1
ATOM 3539 N N . ASN A 1 436 ? -25.134 -5.642 22.134 1.00 89.81 436 ASN A N 1
ATOM 3540 C CA . ASN A 1 436 ? -26.218 -6.220 21.348 1.00 89.81 436 ASN A CA 1
ATOM 3541 C C . ASN A 1 436 ? -25.736 -6.703 19.975 1.00 89.81 436 ASN A C 1
ATOM 3543 O O . ASN A 1 436 ? -26.237 -7.709 19.482 1.00 89.81 436 ASN A O 1
ATOM 3547 N N . ALA A 1 437 ? -24.773 -6.008 19.367 1.00 87.88 437 ALA A N 1
ATOM 3548 C CA . ALA A 1 437 ? -24.193 -6.392 18.086 1.00 87.88 437 ALA A CA 1
ATOM 3549 C C . ALA A 1 437 ? -23.226 -7.585 18.203 1.00 87.88 437 ALA A C 1
ATOM 3551 O O . ALA A 1 437 ? -23.116 -8.364 17.258 1.00 87.88 437 ALA A O 1
ATOM 3552 N N . LEU A 1 438 ? -22.562 -7.748 19.354 1.00 87.44 438 LEU A N 1
ATOM 3553 C CA . LEU A 1 438 ? -21.682 -8.885 19.640 1.00 87.44 438 LEU A CA 1
ATOM 3554 C C . LEU A 1 438 ? -22.437 -10.175 19.995 1.00 87.44 438 LEU A C 1
ATOM 3556 O O . LEU A 1 438 ? -21.857 -11.239 19.840 1.00 87.44 438 LEU A O 1
ATOM 3560 N N . GLN A 1 439 ? -23.692 -10.114 20.462 1.00 79.62 439 GLN A N 1
ATOM 3561 C CA . GLN A 1 439 ? -24.558 -11.288 20.720 1.00 79.62 439 GLN A CA 1
ATOM 3562 C C . GLN A 1 439 ? -23.882 -12.454 21.482 1.00 79.62 439 GLN A C 1
ATOM 3564 O O . GLN A 1 439 ? -24.091 -13.619 21.155 1.00 79.62 439 GLN A O 1
ATOM 3569 N N . ASP A 1 440 ? -23.059 -12.148 22.488 1.00 79.00 440 ASP A N 1
ATOM 3570 C CA . ASP A 1 440 ? -22.259 -13.112 23.267 1.00 79.00 440 ASP A CA 1
ATOM 3571 C C . ASP A 1 440 ? -21.166 -13.880 22.484 1.00 79.00 440 ASP A C 1
ATOM 3573 O O . ASP A 1 440 ? -20.521 -14.762 23.054 1.00 79.00 440 ASP A O 1
ATOM 3577 N N . GLU A 1 441 ? -20.893 -13.525 21.220 1.00 86.69 441 GLU A N 1
ATOM 3578 C CA . GLU A 1 441 ? -19.810 -14.099 20.401 1.00 86.69 441 GLU A CA 1
ATOM 3579 C C . GLU A 1 441 ? -18.443 -13.887 21.068 1.00 86.69 441 GLU A C 1
ATOM 3581 O O . GLU A 1 441 ? -17.646 -14.817 21.203 1.00 86.69 441 GLU A O 1
ATOM 3586 N N . TYR A 1 442 ? -18.210 -12.671 21.571 1.00 89.69 442 TYR A N 1
ATOM 3587 C CA . TYR A 1 442 ? -17.003 -12.308 22.305 1.00 89.69 442 TYR A CA 1
ATOM 3588 C C . TYR A 1 442 ? -17.338 -11.644 23.637 1.00 89.69 442 TYR A C 1
ATOM 3590 O O . TYR A 1 442 ? -18.226 -10.796 23.744 1.00 89.69 442 TYR A O 1
ATOM 3598 N N . LYS A 1 443 ? -16.552 -11.981 24.665 1.00 90.06 443 LYS A N 1
ATOM 3599 C CA . LYS A 1 443 ? -16.508 -11.188 25.896 1.00 90.06 443 LYS A CA 1
ATOM 3600 C C . LYS A 1 443 ? -15.788 -9.878 25.604 1.00 90.06 443 LYS A C 1
ATOM 3602 O O . LYS A 1 443 ? -14.739 -9.898 24.965 1.00 90.06 443 LYS A O 1
ATOM 3607 N N . PHE A 1 444 ? -16.318 -8.769 26.103 1.00 92.38 444 PHE A N 1
ATOM 3608 C CA . PHE A 1 444 ? -15.671 -7.471 25.965 1.00 92.38 444 PHE A CA 1
ATOM 3609 C C . PHE A 1 444 ? -15.828 -6.620 27.225 1.00 92.38 444 PHE A C 1
ATOM 3611 O O . PHE A 1 444 ? -16.801 -6.774 27.972 1.00 92.38 444 PHE A O 1
ATOM 3618 N N . GLU A 1 445 ? -14.880 -5.711 27.423 1.00 91.38 445 GLU A N 1
ATOM 3619 C CA . GLU A 1 445 ? -14.863 -4.738 28.511 1.00 91.38 445 GLU A CA 1
ATOM 3620 C C . GLU A 1 445 ? -14.532 -3.344 27.960 1.00 91.38 445 GLU A C 1
ATOM 3622 O O . GLU A 1 445 ? -13.584 -3.167 27.193 1.00 91.38 445 GLU A O 1
ATOM 3627 N N . VAL A 1 446 ? -15.335 -2.345 28.342 1.00 91.12 446 VAL A N 1
ATOM 3628 C CA . VAL A 1 446 ? -15.051 -0.931 28.061 1.00 91.12 446 VAL A CA 1
ATOM 3629 C C . VAL A 1 446 ? -14.266 -0.384 29.244 1.00 91.12 446 VAL A C 1
ATOM 3631 O O . VAL A 1 446 ? -14.828 -0.210 30.325 1.00 91.12 446 VAL A O 1
ATOM 3634 N N . LEU A 1 447 ? -12.972 -0.152 29.038 1.00 89.44 447 LEU A N 1
ATOM 3635 C CA . LEU A 1 447 ? -12.042 0.277 30.083 1.00 89.44 447 LEU A CA 1
ATOM 3636 C C . LEU A 1 447 ? -12.127 1.778 30.358 1.00 89.44 447 LEU A C 1
ATOM 3638 O O . LEU A 1 447 ? -11.965 2.207 31.497 1.00 89.44 447 LEU A O 1
ATOM 3642 N N . ASP A 1 448 ? -12.360 2.568 29.311 1.00 89.69 448 ASP A N 1
ATOM 3643 C CA . ASP A 1 448 ? -12.480 4.019 29.402 1.00 89.69 448 ASP A CA 1
ATOM 3644 C C . ASP A 1 448 ? -13.345 4.566 28.259 1.00 89.69 448 ASP A C 1
ATOM 3646 O O . ASP A 1 448 ? -13.580 3.891 27.251 1.00 89.69 448 ASP A O 1
ATOM 3650 N N . CYS A 1 449 ? -13.811 5.801 28.416 1.00 90.44 449 CYS A N 1
ATOM 3651 C CA . CYS A 1 449 ? -14.515 6.541 27.382 1.00 90.44 449 CYS A CA 1
ATOM 3652 C C . CYS A 1 449 ? -14.033 7.993 27.348 1.00 90.44 449 CYS A C 1
ATOM 3654 O O . CYS A 1 449 ? -14.029 8.680 28.369 1.00 90.44 449 CYS A O 1
ATOM 3656 N N . ILE A 1 450 ? -13.655 8.456 26.159 1.00 90.50 450 ILE A N 1
ATOM 3657 C CA . ILE A 1 450 ? -13.042 9.761 25.915 1.00 90.50 450 ILE A CA 1
ATOM 3658 C C . ILE A 1 450 ? -13.988 10.620 25.072 1.00 90.50 450 ILE A C 1
ATOM 3660 O O . ILE A 1 450 ? -14.418 10.200 23.996 1.00 90.50 450 ILE A O 1
ATOM 3664 N N . ASP A 1 451 ? -14.294 11.826 25.561 1.00 90.38 451 ASP A N 1
ATOM 3665 C CA . ASP A 1 451 ? -15.098 12.807 24.828 1.00 90.38 451 ASP A CA 1
ATOM 3666 C C . ASP A 1 451 ? -14.215 13.611 23.872 1.00 90.38 451 ASP A C 1
ATOM 3668 O O . ASP A 1 451 ? -13.375 14.410 24.292 1.00 90.38 451 ASP A O 1
ATOM 3672 N N . LEU A 1 452 ? -14.421 13.419 22.574 1.00 92.31 452 LEU A N 1
ATOM 3673 C CA . LEU A 1 452 ? -13.658 14.098 21.533 1.00 92.31 452 LEU A CA 1
ATOM 3674 C C . LEU A 1 452 ? -13.917 15.610 21.513 1.00 92.31 452 LEU A C 1
ATOM 3676 O O . LEU A 1 452 ? -13.010 16.363 21.168 1.00 92.31 452 LEU A O 1
ATOM 3680 N N . ASN A 1 453 ? -15.092 16.075 21.960 1.00 90.81 453 ASN A N 1
ATOM 3681 C CA . ASN A 1 453 ? -15.361 17.511 22.089 1.00 90.81 453 ASN A CA 1
ATOM 3682 C C . ASN A 1 453 ? -14.468 18.148 23.163 1.00 90.81 453 ASN A C 1
ATOM 3684 O O . ASN A 1 453 ? -13.955 19.256 22.990 1.00 90.81 453 ASN A O 1
ATOM 3688 N N . GLU A 1 454 ? -14.256 17.439 24.273 1.00 90.81 454 GLU A N 1
ATOM 3689 C CA . GLU A 1 454 ? -13.378 17.897 25.344 1.00 90.81 454 GLU A CA 1
ATOM 3690 C C . GLU A 1 454 ? -11.905 17.852 24.917 1.00 90.81 454 GLU A C 1
ATOM 3692 O O . GLU A 1 454 ? -11.157 18.791 25.199 1.00 90.81 454 GLU A O 1
ATOM 3697 N N . VAL A 1 455 ? -11.480 16.800 24.209 1.00 93.75 455 VAL A N 1
ATOM 3698 C CA . VAL A 1 455 ? -10.115 16.708 23.661 1.00 93.75 455 VAL A CA 1
ATOM 3699 C C . VAL A 1 455 ? -9.845 17.877 22.713 1.00 93.75 455 VAL A C 1
ATOM 3701 O O . VAL A 1 455 ? -8.869 18.600 22.904 1.00 93.75 455 VAL A O 1
ATOM 3704 N N . GLU A 1 456 ? -10.730 18.114 21.744 1.00 94.94 456 GLU A N 1
ATOM 3705 C CA . GLU A 1 456 ? -10.606 19.200 20.767 1.00 94.94 456 GLU A CA 1
ATOM 3706 C C . GLU A 1 456 ? -10.521 20.575 21.444 1.00 94.94 456 GLU A C 1
ATOM 3708 O O . GLU A 1 456 ? -9.627 21.372 21.144 1.00 94.94 456 GLU A O 1
ATOM 3713 N N . LYS A 1 457 ? -11.400 20.836 22.420 1.00 94.56 457 LYS A N 1
ATOM 3714 C CA . LYS A 1 457 ? -11.364 22.062 23.224 1.00 94.56 457 LYS A CA 1
ATOM 3715 C C . LYS A 1 457 ? -10.010 22.241 23.917 1.00 94.56 457 LYS A C 1
ATOM 3717 O O . LYS A 1 457 ? -9.422 23.317 23.833 1.00 94.56 457 LYS A O 1
ATOM 3722 N N . ASN A 1 458 ? -9.504 21.202 24.581 1.00 95.06 458 ASN A N 1
ATOM 3723 C CA . ASN A 1 458 ? -8.253 21.287 25.337 1.00 95.06 458 ASN A CA 1
ATOM 3724 C C . ASN A 1 458 ? -7.014 21.414 24.438 1.00 95.06 458 ASN A C 1
ATOM 3726 O O . ASN A 1 458 ? -6.042 22.041 24.857 1.00 95.06 458 ASN A O 1
ATOM 3730 N N . ILE A 1 459 ? -7.042 20.886 23.207 1.00 96.12 459 ILE A N 1
ATOM 3731 C CA . ILE A 1 459 ? -5.987 21.144 22.215 1.00 96.12 459 ILE A CA 1
ATOM 3732 C C . ILE A 1 459 ? -5.990 22.626 21.822 1.00 96.12 459 ILE A C 1
ATOM 3734 O O . ILE A 1 459 ? -4.949 23.278 21.871 1.00 96.12 459 ILE A O 1
ATOM 3738 N N . ASN A 1 460 ? -7.163 23.185 21.505 1.00 95.56 460 ASN A N 1
ATOM 3739 C CA . ASN A 1 460 ? -7.302 24.594 21.121 1.00 95.56 460 ASN A CA 1
ATOM 3740 C C . ASN A 1 460 ? -6.889 25.562 22.244 1.00 95.56 460 ASN A C 1
ATOM 3742 O O . ASN A 1 460 ? -6.252 26.583 21.988 1.00 95.56 460 ASN A O 1
ATOM 3746 N N . GLU A 1 461 ? -7.227 25.236 23.493 1.00 95.75 461 GLU A N 1
ATOM 3747 C CA . GLU A 1 461 ? -6.858 26.018 24.680 1.00 95.75 461 GLU A CA 1
ATOM 3748 C C . GLU A 1 461 ? -5.406 25.778 25.138 1.00 95.75 461 GLU A C 1
ATOM 3750 O O . GLU A 1 461 ? -4.943 26.448 26.061 1.00 95.75 461 GLU A O 1
ATOM 3755 N N . LYS A 1 462 ? -4.682 24.844 24.501 1.00 94.06 462 LYS A N 1
ATOM 3756 C CA . LYS A 1 462 ? -3.345 24.373 24.904 1.00 94.06 462 LYS A CA 1
ATOM 3757 C C . LYS A 1 462 ? -3.278 23.938 26.372 1.00 94.06 462 LYS A C 1
ATOM 3759 O O . LYS A 1 462 ? -2.299 24.189 27.075 1.00 94.06 462 LYS A O 1
ATOM 3764 N N . ASN A 1 463 ? -4.325 23.270 26.845 1.00 92.38 463 ASN A N 1
ATOM 3765 C CA . ASN A 1 463 ? -4.425 22.813 28.224 1.00 92.38 463 ASN A CA 1
ATOM 3766 C C . ASN A 1 463 ? -3.741 21.448 28.408 1.00 92.38 463 ASN A C 1
ATOM 3768 O O . ASN A 1 463 ? -4.389 20.400 28.350 1.00 92.38 463 ASN A O 1
ATOM 3772 N N . TYR A 1 464 ? -2.431 21.456 28.660 1.00 88.06 464 TYR A N 1
ATOM 3773 C CA . TYR A 1 464 ? -1.662 20.228 28.896 1.00 88.06 464 TYR A CA 1
ATOM 3774 C C . TYR A 1 464 ? -1.980 19.549 30.241 1.00 88.06 464 TYR A C 1
ATOM 3776 O O . TYR A 1 464 ? -1.585 18.401 30.448 1.00 88.06 464 TYR A O 1
ATOM 3784 N N . GLU A 1 465 ? -2.701 20.217 31.152 1.00 88.88 465 GLU A N 1
ATOM 3785 C CA . GLU A 1 465 ? -3.132 19.664 32.446 1.00 88.88 465 GLU A CA 1
ATOM 3786 C C . GLU A 1 465 ? -4.445 18.867 32.350 1.00 88.88 465 GLU A C 1
ATOM 3788 O O . GLU A 1 465 ? -4.827 18.200 33.309 1.00 88.88 465 GLU A O 1
ATOM 3793 N N . SER A 1 466 ? -5.127 18.894 31.199 1.00 90.56 466 SER A N 1
ATOM 3794 C CA . SER A 1 466 ? -6.368 18.143 30.986 1.00 90.56 466 SER A CA 1
ATOM 3795 C C . SER A 1 466 ? -6.139 16.630 31.044 1.00 90.56 466 SER A C 1
ATOM 3797 O O . SER A 1 466 ? -5.469 16.055 30.183 1.00 90.56 466 SER A O 1
ATOM 3799 N N . GLU A 1 467 ? -6.761 15.964 32.021 1.00 88.12 467 GLU A N 1
ATOM 3800 C CA . GLU A 1 467 ? -6.709 14.503 32.161 1.00 88.12 467 GLU A CA 1
ATOM 3801 C C . GLU A 1 467 ? -7.325 13.781 30.951 1.00 88.12 467 GLU A C 1
ATOM 3803 O O . GLU A 1 467 ? -6.816 12.743 30.525 1.00 88.12 467 GLU A O 1
ATOM 3808 N N . THR A 1 468 ? -8.395 14.317 30.354 1.00 89.81 468 THR A N 1
ATOM 3809 C CA . THR A 1 468 ? -9.014 13.733 29.150 1.00 89.81 468 THR A CA 1
ATOM 3810 C C . THR A 1 468 ? -8.059 13.791 27.955 1.00 89.81 468 THR A C 1
ATOM 3812 O O . THR A 1 468 ? -7.882 12.783 27.268 1.00 89.81 468 THR A O 1
ATOM 3815 N N . LEU A 1 469 ? -7.378 14.924 27.740 1.00 93.12 469 LEU A N 1
ATOM 3816 C CA . LEU A 1 469 ? -6.384 15.058 26.671 1.00 93.12 469 LEU A CA 1
ATOM 3817 C C . LEU A 1 469 ? -5.170 14.146 26.905 1.00 93.12 469 LEU A C 1
ATOM 3819 O O . LEU A 1 469 ? -4.711 13.464 25.989 1.00 93.12 469 LEU A O 1
ATOM 3823 N N . GLN A 1 470 ? -4.673 14.096 28.139 1.00 91.44 470 GLN A N 1
ATOM 3824 C CA . GLN A 1 470 ? -3.571 13.220 28.533 1.00 91.44 470 GLN A CA 1
ATOM 3825 C C . GLN A 1 470 ? -3.894 11.743 28.268 1.00 91.44 470 GLN A C 1
ATOM 3827 O O . GLN A 1 470 ? -3.099 11.036 27.644 1.00 91.44 470 GLN A O 1
ATOM 3832 N N . ARG A 1 471 ? -5.080 11.274 28.679 1.00 90.06 471 ARG A N 1
ATOM 3833 C CA . ARG A 1 471 ? -5.544 9.903 28.410 1.00 90.06 471 ARG A CA 1
ATOM 3834 C C . ARG A 1 471 ? -5.714 9.637 26.919 1.00 90.06 471 ARG A C 1
ATOM 3836 O O . ARG A 1 471 ? -5.267 8.591 26.451 1.00 90.06 471 ARG A O 1
ATOM 3843 N N . PHE A 1 472 ? -6.280 10.583 26.164 1.00 93.19 472 PHE A N 1
ATOM 3844 C CA . PHE A 1 472 ? -6.359 10.492 24.704 1.00 93.19 472 PHE A CA 1
ATOM 3845 C C . PHE A 1 472 ? -4.971 10.233 24.101 1.00 93.19 472 PHE A C 1
ATOM 3847 O O . PHE A 1 472 ? -4.767 9.199 23.467 1.00 93.19 472 PHE A O 1
ATOM 3854 N N . VAL A 1 473 ? -3.989 11.097 24.381 1.00 92.06 473 VAL A N 1
ATOM 3855 C CA . VAL A 1 473 ? -2.611 10.956 23.877 1.00 92.06 473 VAL A CA 1
ATOM 3856 C C . VAL A 1 473 ? -1.975 9.631 24.318 1.00 92.06 473 VAL A C 1
ATOM 3858 O O . VAL A 1 473 ? -1.311 8.969 23.513 1.00 92.06 473 VAL A O 1
ATOM 3861 N N . ALA A 1 474 ? -2.213 9.195 25.559 1.00 89.25 474 ALA A N 1
ATOM 3862 C CA . ALA A 1 474 ? -1.707 7.926 26.076 1.00 89.25 474 ALA A CA 1
ATOM 3863 C C . ALA A 1 474 ? -2.229 6.724 25.279 1.00 89.25 474 ALA A C 1
ATOM 3865 O O . ALA A 1 474 ? -1.433 5.919 24.785 1.00 89.25 474 ALA A O 1
ATOM 3866 N N . TYR A 1 475 ? -3.552 6.613 25.124 1.00 91.31 475 TYR A N 1
ATOM 3867 C CA . TYR A 1 475 ? -4.176 5.502 24.408 1.00 91.31 475 TYR A CA 1
ATOM 3868 C C . TYR A 1 475 ? -3.771 5.494 22.941 1.00 91.31 475 TYR A C 1
ATOM 3870 O O . TYR A 1 475 ? -3.292 4.465 22.456 1.00 91.31 475 TYR A O 1
ATOM 3878 N N . ARG A 1 476 ? -3.818 6.654 22.276 1.00 91.69 476 ARG A N 1
ATOM 3879 C CA . ARG A 1 476 ? -3.421 6.787 20.871 1.00 91.69 476 ARG A CA 1
ATOM 3880 C C . ARG A 1 476 ? -1.998 6.320 20.611 1.00 91.69 476 ARG A C 1
ATOM 3882 O O . ARG A 1 476 ? -1.724 5.725 19.570 1.00 91.69 476 ARG A O 1
ATOM 3889 N N . SER A 1 477 ? -1.096 6.524 21.560 1.00 87.94 477 SER A N 1
ATOM 3890 C CA . SER A 1 477 ? 0.311 6.177 21.383 1.00 87.94 477 SER A CA 1
ATOM 3891 C C . SER A 1 477 ? 0.603 4.673 21.435 1.00 87.94 477 SER A C 1
ATOM 3893 O O . SER A 1 477 ? 1.619 4.230 20.896 1.00 87.94 477 SER A O 1
ATOM 3895 N N . ILE A 1 478 ? -0.266 3.871 22.063 1.00 87.06 478 ILE A N 1
ATOM 3896 C CA . ILE A 1 478 ? 0.001 2.445 22.327 1.00 87.06 478 ILE A CA 1
ATOM 3897 C C . ILE A 1 478 ? -1.061 1.501 21.757 1.00 87.06 478 ILE A C 1
ATOM 3899 O O . ILE A 1 478 ? -0.756 0.344 21.458 1.00 87.06 478 ILE A O 1
ATOM 3903 N N . CYS A 1 479 ? -2.290 1.964 21.576 1.00 90.94 479 CYS A N 1
ATOM 3904 C CA . CYS A 1 479 ? -3.411 1.123 21.181 1.00 90.94 479 CYS A CA 1
ATOM 3905 C C . CYS A 1 479 ? -3.532 0.986 19.659 1.00 90.94 479 CYS A C 1
ATOM 3907 O O . CYS A 1 479 ? -2.783 1.602 18.886 1.00 90.94 479 CYS A O 1
ATOM 3909 N N . ARG A 1 480 ? -4.452 0.116 19.240 1.00 91.38 480 ARG A N 1
ATOM 3910 C CA . ARG A 1 480 ? -4.808 -0.097 17.840 1.00 91.38 480 ARG A CA 1
ATOM 3911 C C . ARG A 1 480 ? -6.195 0.509 17.582 1.00 91.38 480 ARG A C 1
ATOM 3913 O O . ARG A 1 480 ? -7.153 0.023 18.187 1.00 91.38 480 ARG A O 1
ATOM 3920 N N . PRO A 1 481 ? -6.318 1.500 16.679 1.00 93.56 481 PRO A N 1
ATOM 3921 C CA . PRO A 1 481 ? -7.601 2.126 16.386 1.00 93.56 481 PRO A CA 1
ATOM 3922 C C . PRO A 1 481 ? -8.529 1.208 15.597 1.00 93.56 481 PRO A C 1
ATOM 3924 O O . PRO A 1 481 ? -8.087 0.463 14.725 1.00 93.56 481 PRO A O 1
ATOM 3927 N N . ILE A 1 482 ? -9.823 1.385 15.827 1.00 93.50 482 ILE A N 1
ATOM 3928 C CA . ILE A 1 482 ? -10.920 1.021 14.934 1.00 93.50 482 ILE A CA 1
ATOM 3929 C C . ILE A 1 482 ? -11.699 2.311 14.655 1.00 93.50 482 ILE A C 1
ATOM 3931 O O . ILE A 1 482 ? -11.962 3.097 15.566 1.00 93.50 482 ILE A O 1
ATOM 3935 N N . ASN A 1 483 ? -12.061 2.519 13.390 1.00 92.62 483 ASN A N 1
ATOM 3936 C CA . ASN A 1 483 ? -12.631 3.768 12.876 1.00 92.62 483 ASN A CA 1
ATOM 3937 C C . ASN A 1 483 ? -11.724 4.997 13.056 1.00 92.62 483 ASN A C 1
ATOM 3939 O O . ASN A 1 483 ? -12.130 6.035 13.576 1.00 92.62 483 ASN A O 1
ATOM 3943 N N . TYR A 1 484 ? -10.465 4.889 12.618 1.00 92.25 484 TYR A N 1
ATOM 3944 C CA . TYR A 1 484 ? -9.479 5.959 12.798 1.00 92.25 484 TYR A CA 1
ATOM 3945 C C . TYR A 1 484 ? -9.889 7.297 12.159 1.00 92.25 484 TYR A C 1
ATOM 3947 O O . TYR A 1 484 ? -9.462 8.336 12.651 1.00 92.25 484 TYR A O 1
ATOM 3955 N N . ARG A 1 485 ? -10.764 7.295 11.141 1.00 91.62 485 ARG A N 1
ATOM 3956 C CA . ARG A 1 485 ? -11.288 8.511 10.487 1.00 91.62 485 ARG A CA 1
ATOM 3957 C C . ARG A 1 485 ? -11.869 9.540 11.470 1.00 91.62 485 ARG A C 1
ATOM 3959 O O . ARG A 1 485 ? -11.713 10.730 11.252 1.00 91.62 485 ARG A O 1
ATOM 3966 N N . VAL A 1 486 ? -12.470 9.090 12.575 1.00 91.88 486 VAL A N 1
ATOM 3967 C CA . VAL A 1 486 ? -13.054 9.970 13.606 1.00 91.88 486 VAL A CA 1
ATOM 3968 C C . VAL A 1 486 ? -11.972 10.584 14.507 1.00 91.88 486 VAL A C 1
ATOM 3970 O O . VAL A 1 486 ? -12.123 11.681 15.037 1.00 91.88 486 VAL A O 1
ATOM 3973 N N . ILE A 1 487 ? -10.857 9.875 14.689 1.00 93.94 487 ILE A N 1
ATOM 3974 C CA . ILE A 1 487 ? -9.754 10.262 15.578 1.00 93.94 487 ILE A CA 1
ATOM 3975 C C . ILE A 1 487 ? -8.721 11.126 14.844 1.00 93.94 487 ILE A C 1
ATOM 3977 O O . ILE A 1 487 ? -8.133 12.027 15.446 1.00 93.94 487 ILE A O 1
ATOM 3981 N N . ALA A 1 488 ? -8.488 10.842 13.560 1.00 93.12 488 ALA A N 1
ATOM 3982 C CA . ALA A 1 488 ? -7.442 11.448 12.744 1.00 93.12 488 ALA A CA 1
ATOM 3983 C C . ALA A 1 488 ? -7.416 12.989 12.805 1.00 93.12 488 ALA A C 1
ATOM 3985 O O . ALA A 1 488 ? -6.329 13.521 13.036 1.00 93.12 488 ALA A O 1
ATOM 3986 N N . PRO A 1 489 ? -8.554 13.717 12.736 1.00 93.69 489 PRO A N 1
ATOM 3987 C CA . PRO A 1 489 ? -8.537 15.178 12.806 1.00 93.69 489 PRO A CA 1
ATOM 3988 C C . PRO A 1 489 ? -7.922 15.723 14.103 1.00 93.69 489 PRO A C 1
ATOM 3990 O O . PRO A 1 489 ? -7.198 16.715 14.077 1.00 93.69 489 PRO A O 1
ATOM 3993 N N . LEU A 1 490 ? -8.154 15.062 15.243 1.00 94.56 490 LEU A N 1
ATOM 3994 C CA . LEU A 1 490 ? -7.611 15.496 16.532 1.00 94.56 490 LEU A CA 1
ATOM 3995 C C . LEU A 1 490 ? -6.115 15.164 16.660 1.00 94.56 490 LEU A C 1
ATOM 3997 O O . LEU A 1 490 ? -5.360 15.948 17.238 1.00 94.56 490 LEU A O 1
ATOM 4001 N N . GLU A 1 491 ? -5.662 14.030 16.107 1.00 93.00 491 GLU A N 1
ATOM 4002 C CA . GLU A 1 491 ? -4.222 13.749 16.001 1.00 93.00 491 GLU A CA 1
ATOM 4003 C C . GLU A 1 491 ? -3.522 14.764 15.082 1.00 93.00 491 GLU A C 1
ATOM 4005 O O . GLU A 1 491 ? -2.426 15.219 15.412 1.00 93.00 491 GLU A O 1
ATOM 4010 N N . ASP A 1 492 ? -4.161 15.175 13.984 1.00 92.12 492 ASP A N 1
ATOM 4011 C CA . ASP A 1 492 ? -3.638 16.207 13.086 1.00 92.12 492 ASP A CA 1
ATOM 4012 C C . ASP A 1 492 ? -3.530 17.569 13.785 1.00 92.12 492 ASP A C 1
ATOM 4014 O O . ASP A 1 492 ? -2.508 18.241 13.645 1.00 92.12 492 ASP A O 1
ATOM 4018 N N . MET A 1 493 ? -4.513 17.955 14.609 1.00 94.00 493 MET A N 1
ATOM 4019 C CA . MET A 1 493 ? -4.421 19.166 15.439 1.00 94.00 493 MET A CA 1
ATOM 4020 C C . MET A 1 493 ? -3.229 19.115 16.405 1.00 94.00 493 MET A C 1
ATOM 4022 O O . MET A 1 493 ? -2.503 20.097 16.542 1.00 94.00 493 MET A O 1
ATOM 4026 N N . LEU A 1 494 ? -2.982 17.968 17.048 1.00 91.94 494 LEU A N 1
ATOM 4027 C CA . LEU A 1 494 ? -1.805 17.784 17.905 1.00 91.94 494 LEU A CA 1
ATOM 4028 C C . LEU A 1 494 ? -0.494 17.860 17.113 1.00 91.94 494 LEU A C 1
ATOM 4030 O O . LEU A 1 494 ? 0.501 18.379 17.612 1.00 91.94 494 LEU A O 1
ATOM 4034 N N . ASN A 1 495 ? -0.478 17.351 15.881 1.00 90.38 495 ASN A N 1
ATOM 4035 C CA . ASN A 1 495 ? 0.708 17.354 15.024 1.00 90.38 495 ASN A CA 1
ATOM 4036 C C . ASN A 1 495 ? 1.080 18.750 14.500 1.00 90.38 495 ASN A C 1
ATOM 4038 O O . ASN A 1 495 ? 2.224 18.957 14.097 1.00 90.38 495 ASN A O 1
ATOM 4042 N N . GLN A 1 496 ? 0.154 19.714 14.539 1.00 90.12 496 GLN A N 1
ATOM 4043 C CA . GLN A 1 496 ? 0.438 21.114 14.204 1.00 90.12 496 GLN A CA 1
ATOM 4044 C C . GLN A 1 496 ? 1.311 21.811 15.261 1.00 90.12 496 GLN A C 1
ATOM 4046 O O . GLN A 1 496 ? 2.004 22.774 14.935 1.00 90.12 496 GLN A O 1
ATOM 4051 N N . ASP A 1 497 ? 1.316 21.321 16.507 1.00 91.12 497 ASP A N 1
ATOM 4052 C CA . ASP A 1 497 ? 2.128 21.850 17.606 1.00 91.12 497 ASP A CA 1
ATOM 4053 C C . ASP A 1 497 ? 2.858 20.712 18.342 1.00 91.12 497 ASP A C 1
ATOM 4055 O O . ASP A 1 497 ? 2.433 20.195 19.379 1.00 91.12 497 ASP A O 1
ATOM 4059 N N . ILE A 1 498 ? 4.001 20.310 17.779 1.00 90.25 498 ILE A N 1
ATOM 4060 C CA . ILE A 1 498 ? 4.831 19.222 18.313 1.00 90.25 498 ILE A CA 1
ATOM 4061 C C . ILE A 1 498 ? 5.389 19.536 19.708 1.00 90.25 498 ILE A C 1
ATOM 4063 O O . ILE A 1 498 ? 5.643 18.612 20.483 1.00 90.25 498 ILE A O 1
ATOM 4067 N N . GLU A 1 499 ? 5.605 20.809 20.045 1.00 91.00 499 GLU A N 1
ATOM 4068 C CA . GLU A 1 499 ? 6.074 21.191 21.380 1.00 91.00 499 GLU A CA 1
ATOM 4069 C C . GLU A 1 499 ? 4.989 20.908 22.420 1.00 91.00 499 GLU A C 1
ATOM 4071 O O . GLU A 1 499 ? 5.244 20.188 23.388 1.00 91.00 499 GLU A O 1
ATOM 4076 N N . PHE A 1 500 ? 3.761 21.355 22.149 1.00 92.50 500 PHE A N 1
ATOM 4077 C CA . PHE A 1 500 ? 2.605 21.058 22.989 1.00 92.50 500 PHE A CA 1
ATOM 4078 C C . PHE A 1 500 ? 2.365 19.549 23.122 1.00 92.50 500 PHE A C 1
ATOM 4080 O O . PHE A 1 500 ? 2.216 19.031 24.231 1.00 92.50 500 PHE A O 1
ATOM 4087 N N . ARG A 1 501 ? 2.408 18.804 22.010 1.00 91.81 501 ARG A N 1
ATOM 4088 C CA . ARG A 1 501 ? 2.249 17.342 22.029 1.00 91.81 501 ARG A CA 1
ATOM 4089 C C . ARG A 1 501 ? 3.286 16.658 22.926 1.00 91.81 501 ARG A C 1
ATOM 4091 O O . ARG A 1 501 ? 2.934 15.765 23.696 1.00 91.81 501 ARG A O 1
ATOM 4098 N N . LYS A 1 502 ? 4.552 17.085 22.864 1.00 89.56 502 LYS A N 1
ATOM 4099 C CA . LYS A 1 502 ? 5.628 16.557 23.722 1.00 89.56 502 LYS A CA 1
ATOM 4100 C C . LYS A 1 502 ? 5.400 16.857 25.197 1.00 89.56 502 LYS A C 1
ATOM 4102 O O . LYS A 1 502 ? 5.730 16.018 26.032 1.00 89.56 502 LYS A O 1
ATOM 4107 N N . GLU A 1 503 ? 4.862 18.026 25.524 1.00 90.69 503 GLU A N 1
ATOM 4108 C CA . GLU A 1 503 ? 4.543 18.389 26.904 1.00 90.69 503 GLU A CA 1
ATOM 4109 C C . GLU A 1 503 ? 3.442 17.483 27.477 1.00 90.69 503 GLU A C 1
ATOM 4111 O O . GLU A 1 503 ? 3.614 16.916 28.560 1.00 90.69 503 GLU A O 1
ATOM 4116 N N . VAL A 1 504 ? 2.379 17.233 26.702 1.00 91.12 504 VAL A N 1
ATOM 4117 C CA . VAL A 1 504 ? 1.310 16.289 27.072 1.00 91.12 504 VAL A CA 1
ATOM 4118 C C . VAL A 1 504 ? 1.837 14.852 27.191 1.00 91.12 504 VAL A C 1
ATOM 4120 O O . VAL A 1 504 ? 1.520 14.153 28.149 1.00 91.12 504 VAL A O 1
ATOM 4123 N N . GLU A 1 505 ? 2.686 14.389 26.266 1.00 89.25 505 GLU A N 1
ATOM 4124 C CA . GLU A 1 505 ? 3.322 13.065 26.387 1.00 89.25 505 GLU A CA 1
ATOM 4125 C C . GLU A 1 505 ? 4.257 12.973 27.609 1.00 89.25 505 GLU A C 1
ATOM 4127 O O . GLU A 1 505 ? 4.371 11.927 28.256 1.00 89.25 505 GLU A O 1
ATOM 4132 N N . GLY A 1 506 ? 4.928 14.073 27.955 1.00 86.44 506 GLY A N 1
ATOM 4133 C CA . GLY A 1 506 ? 5.793 14.165 29.124 1.00 86.44 506 GLY A CA 1
ATOM 4134 C C . GLY A 1 506 ? 5.029 14.007 30.439 1.00 86.44 506 GLY A C 1
ATOM 4135 O O . GLY A 1 506 ? 5.517 13.315 31.341 1.00 86.44 506 GLY A O 1
ATOM 4136 N N . SER A 1 507 ? 3.830 14.589 30.542 1.00 84.81 507 SER A N 1
ATOM 4137 C CA . SER A 1 507 ? 3.011 14.531 31.760 1.00 84.81 507 SER A CA 1
ATOM 4138 C C . SER A 1 507 ? 2.473 13.124 32.046 1.00 84.81 507 SER A C 1
ATOM 4140 O O . SER A 1 507 ? 2.376 12.724 33.209 1.00 84.81 507 SER A O 1
ATOM 4142 N N . ILE A 1 508 ? 2.238 12.315 31.007 1.00 83.25 508 ILE A N 1
ATOM 4143 C CA . ILE A 1 508 ? 1.726 10.941 31.151 1.00 83.25 508 ILE A CA 1
ATOM 4144 C C . ILE A 1 508 ? 2.796 9.879 31.433 1.00 83.25 508 ILE A C 1
ATOM 4146 O O . ILE A 1 508 ? 2.485 8.714 31.701 1.00 83.25 508 ILE A O 1
ATOM 4150 N N . ARG A 1 509 ? 4.079 10.249 31.419 1.00 81.00 509 ARG A N 1
ATOM 4151 C CA . ARG A 1 509 ? 5.194 9.309 31.609 1.00 81.00 509 ARG A CA 1
ATOM 4152 C C . ARG A 1 509 ? 5.147 8.573 32.952 1.00 81.00 509 ARG A C 1
ATOM 4154 O O . ARG A 1 509 ? 5.490 7.391 33.029 1.00 81.00 509 ARG A O 1
ATOM 4161 N N . SER A 1 510 ? 4.739 9.258 34.019 1.00 69.88 510 SER A N 1
ATOM 4162 C CA . SER A 1 510 ? 4.583 8.668 35.356 1.00 69.88 510 SER A CA 1
ATOM 4163 C C . SER A 1 510 ? 3.484 7.601 35.373 1.00 69.88 510 SER A C 1
ATOM 4165 O O . SER A 1 510 ? 3.712 6.507 35.893 1.00 69.88 510 SER A O 1
ATOM 4167 N N . TYR A 1 511 ? 2.345 7.873 34.728 1.00 68.31 511 TYR A N 1
ATOM 4168 C CA . TYR A 1 511 ? 1.238 6.927 34.575 1.00 68.31 511 TYR A CA 1
ATOM 4169 C C . TYR A 1 511 ? 1.672 5.663 33.831 1.00 68.31 511 TYR A C 1
ATOM 4171 O O . TYR A 1 511 ? 1.402 4.554 34.294 1.00 68.31 511 TYR A O 1
ATOM 4179 N N . PHE A 1 512 ? 2.432 5.809 32.741 1.00 75.31 512 PHE A N 1
ATOM 4180 C CA . PHE A 1 512 ? 2.978 4.668 32.004 1.00 75.31 512 PHE A CA 1
ATOM 4181 C C . PHE A 1 512 ? 3.861 3.771 32.873 1.00 75.31 512 PHE A C 1
ATOM 4183 O O . PHE A 1 512 ? 3.711 2.551 32.850 1.00 75.31 512 PHE A O 1
ATOM 4190 N N . ARG A 1 513 ? 4.748 4.343 33.692 1.00 71.31 513 ARG A N 1
ATOM 4191 C CA . ARG A 1 513 ? 5.615 3.546 34.580 1.00 71.31 513 ARG A CA 1
ATOM 4192 C C . ARG A 1 513 ? 4.820 2.729 35.598 1.00 71.31 513 ARG A C 1
ATOM 4194 O O . ARG A 1 513 ? 5.188 1.594 35.896 1.00 71.31 513 ARG A O 1
ATOM 4201 N N . ILE A 1 514 ? 3.719 3.283 36.101 1.00 69.75 514 ILE A N 1
ATOM 4202 C CA . ILE A 1 514 ? 2.822 2.573 37.018 1.00 69.75 514 ILE A CA 1
ATOM 4203 C C . ILE A 1 514 ? 2.079 1.458 36.274 1.00 69.75 514 ILE A C 1
ATOM 4205 O O . ILE A 1 514 ? 2.070 0.320 36.733 1.00 69.75 514 ILE A O 1
ATOM 4209 N N . PHE A 1 515 ? 1.504 1.750 35.105 1.00 72.88 515 PHE A N 1
ATOM 4210 C CA . PHE A 1 515 ? 0.754 0.769 34.316 1.00 72.88 515 PHE A CA 1
ATOM 4211 C C . PHE A 1 515 ? 1.611 -0.443 33.918 1.00 72.88 515 PHE A C 1
ATOM 4213 O O . PHE A 1 515 ? 1.187 -1.593 34.057 1.00 72.88 515 PHE A O 1
ATOM 4220 N N . VAL A 1 516 ? 2.843 -0.198 33.470 1.00 74.44 516 VAL A N 1
ATOM 4221 C CA . VAL A 1 516 ? 3.715 -1.242 32.916 1.00 74.44 516 VAL A CA 1
ATOM 4222 C C . VAL A 1 516 ? 4.220 -2.226 33.975 1.00 74.44 516 VAL A C 1
ATOM 4224 O O . VAL A 1 516 ? 4.475 -3.391 33.669 1.00 74.44 516 VAL A O 1
ATOM 4227 N N . THR A 1 517 ? 4.288 -1.794 35.234 1.00 70.50 517 THR A N 1
ATOM 4228 C CA . THR A 1 517 ? 4.707 -2.630 36.369 1.00 70.50 517 THR A CA 1
ATOM 4229 C C . THR A 1 517 ? 3.552 -3.414 37.002 1.00 70.50 517 THR A C 1
ATOM 4231 O O . THR A 1 517 ? 3.762 -4.183 37.944 1.00 70.50 517 THR A O 1
ATOM 4234 N N . THR A 1 518 ? 2.323 -3.286 36.484 1.00 76.81 518 THR A N 1
ATOM 4235 C CA . THR A 1 518 ? 1.179 -4.048 36.999 1.00 76.81 518 THR A CA 1
ATOM 4236 C C . THR A 1 518 ? 1.345 -5.553 36.760 1.00 76.81 518 THR A C 1
ATOM 4238 O O . THR A 1 518 ? 1.742 -6.018 35.687 1.00 76.81 518 THR A O 1
ATOM 4241 N N . SER A 1 519 ? 0.984 -6.358 37.765 1.00 74.38 519 SER A N 1
ATOM 4242 C CA . SER A 1 519 ? 1.112 -7.823 37.711 1.00 74.38 519 SER A CA 1
ATOM 4243 C C . SER A 1 519 ? 0.297 -8.451 36.574 1.00 74.38 519 SER A C 1
ATOM 4245 O O . SER A 1 519 ? 0.711 -9.458 35.991 1.00 74.38 519 SER A O 1
ATOM 4247 N N . GLN A 1 520 ? -0.840 -7.845 36.222 1.00 76.69 520 GLN A N 1
ATOM 4248 C CA . GLN A 1 520 ? -1.676 -8.261 35.100 1.00 76.69 520 GLN A CA 1
ATOM 4249 C C . GLN A 1 520 ? -0.975 -8.035 33.756 1.00 76.69 520 GLN A C 1
ATOM 4251 O O . GLN A 1 520 ? -0.949 -8.957 32.939 1.00 76.69 520 GLN A O 1
ATOM 4256 N N . HIS A 1 521 ? -0.342 -6.876 33.549 1.00 81.62 521 HIS A N 1
ATOM 4257 C CA . HIS A 1 521 ? 0.375 -6.563 32.309 1.00 81.62 521 HIS A CA 1
ATOM 4258 C C . HIS A 1 521 ? 1.599 -7.460 32.107 1.00 81.62 521 HIS A C 1
ATOM 4260 O O . HIS A 1 521 ? 1.758 -8.074 31.050 1.00 81.62 521 HIS A O 1
ATOM 4266 N N . VAL A 1 522 ? 2.399 -7.663 33.161 1.00 83.12 522 VAL A N 1
ATOM 4267 C CA . VAL A 1 522 ? 3.526 -8.615 33.149 1.00 83.12 522 VAL A CA 1
ATOM 4268 C C . VAL A 1 522 ? 3.044 -10.031 32.806 1.00 83.12 522 VAL A C 1
ATOM 4270 O O . VAL A 1 522 ? 3.657 -10.738 32.000 1.00 83.12 522 VAL A O 1
ATOM 4273 N N . ARG A 1 523 ? 1.912 -10.464 33.379 1.00 84.44 523 ARG A N 1
ATOM 4274 C CA . ARG A 1 523 ? 1.319 -11.776 33.081 1.00 84.44 523 ARG A CA 1
ATOM 4275 C C . ARG A 1 523 ? 0.858 -11.880 31.626 1.00 84.44 523 ARG A C 1
ATOM 4277 O O . ARG A 1 523 ? 1.005 -12.953 31.041 1.00 84.44 523 ARG A O 1
ATOM 4284 N N . SER A 1 524 ? 0.325 -10.809 31.041 1.00 86.00 524 SER A N 1
ATOM 4285 C CA . SER A 1 524 ? -0.061 -10.771 29.626 1.00 86.00 524 SER A CA 1
ATOM 4286 C C . SER A 1 524 ? 1.140 -10.998 28.708 1.00 86.00 524 SER A C 1
ATOM 4288 O O . SER A 1 524 ? 1.072 -11.872 27.846 1.00 86.00 524 SER A O 1
ATOM 4290 N N . PHE A 1 525 ? 2.283 -10.352 28.961 1.00 86.06 525 PHE A N 1
ATOM 4291 C CA . PHE A 1 525 ? 3.508 -10.594 28.184 1.00 86.06 525 PHE A CA 1
ATOM 4292 C C . PHE A 1 525 ? 4.022 -12.034 28.288 1.00 86.06 525 PHE A C 1
ATOM 4294 O O . PHE A 1 525 ? 4.378 -12.634 27.272 1.00 86.06 525 PHE A O 1
ATOM 4301 N N . LYS A 1 526 ? 3.968 -12.643 29.482 1.00 86.38 526 LYS A N 1
ATOM 4302 C CA . LYS A 1 526 ? 4.295 -14.073 29.649 1.00 86.38 526 LYS A CA 1
ATOM 4303 C C . LYS A 1 526 ? 3.352 -14.976 28.839 1.00 86.38 526 LYS A C 1
ATOM 4305 O O . LYS A 1 526 ? 3.793 -15.975 28.273 1.00 86.38 526 LYS A O 1
ATOM 4310 N N . LYS A 1 527 ? 2.058 -14.635 28.741 1.00 88.62 527 LYS A N 1
ATOM 4311 C CA . LYS A 1 527 ? 1.106 -15.358 27.874 1.00 88.62 527 LYS A CA 1
ATOM 4312 C C . LYS A 1 527 ? 1.479 -15.213 26.395 1.00 88.62 527 LYS A C 1
ATOM 4314 O O . LYS A 1 527 ? 1.476 -16.215 25.687 1.00 88.62 527 LYS A O 1
ATOM 4319 N N . TYR A 1 528 ? 1.814 -14.005 25.943 1.00 90.44 528 TYR A N 1
ATOM 4320 C CA . TYR A 1 528 ? 2.197 -13.731 24.553 1.00 90.44 528 TYR A CA 1
ATOM 4321 C C . TYR A 1 528 ? 3.447 -14.511 24.138 1.00 90.44 528 TYR A C 1
ATOM 4323 O O . TYR A 1 528 ? 3.446 -15.184 23.109 1.00 90.44 528 TYR A O 1
ATOM 4331 N N . GLU A 1 529 ? 4.478 -14.519 24.983 1.00 88.56 529 GLU A N 1
ATOM 4332 C CA . GLU A 1 529 ? 5.697 -15.292 24.736 1.00 88.56 529 GLU A CA 1
ATOM 4333 C C . GLU A 1 529 ? 5.413 -16.802 24.636 1.00 88.56 529 GLU A C 1
ATOM 4335 O O . GLU A 1 529 ? 5.921 -17.483 23.743 1.00 88.56 529 GLU A O 1
ATOM 4340 N N . ASN A 1 530 ? 4.563 -17.339 25.517 1.00 87.31 530 ASN A N 1
ATOM 4341 C CA . ASN A 1 530 ? 4.183 -18.753 25.481 1.00 87.31 530 ASN A CA 1
ATOM 4342 C C . ASN A 1 530 ? 3.389 -19.124 24.220 1.00 87.31 530 ASN A C 1
ATOM 4344 O O . ASN A 1 530 ? 3.571 -20.220 23.684 1.00 87.31 530 ASN A O 1
ATOM 4348 N N . ARG A 1 531 ? 2.540 -18.219 23.715 1.00 87.69 531 ARG A N 1
ATOM 4349 C CA . ARG A 1 531 ? 1.811 -18.416 22.452 1.00 87.69 531 ARG A CA 1
ATOM 4350 C C . ARG A 1 531 ? 2.782 -18.557 21.280 1.00 87.69 531 ARG A C 1
ATOM 4352 O O . ARG A 1 531 ? 2.693 -19.547 20.560 1.00 87.69 531 ARG A O 1
ATOM 4359 N N . LEU A 1 532 ? 3.775 -17.669 21.170 1.00 86.75 532 LEU A N 1
ATOM 4360 C CA . LEU A 1 532 ? 4.822 -17.773 20.142 1.00 86.75 532 LEU A CA 1
ATOM 4361 C C . LEU A 1 532 ? 5.628 -19.074 20.246 1.00 86.75 532 LEU A C 1
ATOM 4363 O O . LEU A 1 532 ? 5.851 -19.749 19.241 1.00 86.75 532 LEU A O 1
ATOM 4367 N N . LYS A 1 533 ? 6.008 -19.483 21.463 1.00 86.69 533 LYS A N 1
ATOM 4368 C CA . LYS A 1 533 ? 6.717 -20.757 21.683 1.00 86.69 533 LYS A CA 1
ATOM 4369 C C . LYS A 1 533 ? 5.909 -21.963 21.203 1.00 86.69 533 LYS A C 1
ATOM 4371 O O . LYS A 1 533 ? 6.490 -22.904 20.669 1.00 86.69 533 LYS A O 1
ATOM 4376 N N . THR A 1 534 ? 4.588 -21.930 21.377 1.00 85.31 534 THR A N 1
ATOM 4377 C CA . THR A 1 534 ? 3.687 -23.028 20.985 1.00 85.31 534 THR A CA 1
ATOM 4378 C C . THR A 1 534 ? 3.651 -23.221 19.467 1.00 85.31 534 THR A C 1
ATOM 4380 O O . THR A 1 534 ? 3.564 -24.352 19.002 1.00 85.31 534 THR A O 1
ATOM 4383 N N . ILE A 1 535 ? 3.804 -22.141 18.697 1.00 81.06 535 ILE A N 1
ATOM 4384 C CA . ILE A 1 535 ? 3.896 -22.171 17.228 1.00 81.06 535 ILE A CA 1
ATOM 4385 C C . ILE A 1 535 ? 5.346 -22.272 16.717 1.00 81.06 535 ILE A C 1
ATOM 4387 O O . ILE A 1 535 ? 5.617 -22.048 15.542 1.00 81.06 535 ILE A O 1
ATOM 4391 N N . GLY A 1 536 ? 6.295 -22.623 17.593 1.00 81.81 536 GLY A N 1
ATOM 4392 C CA . GLY A 1 536 ? 7.693 -22.882 17.232 1.00 81.81 536 GLY A CA 1
ATOM 4393 C C . GLY A 1 536 ? 8.570 -21.636 17.075 1.00 81.81 536 GLY A C 1
ATOM 4394 O O . GLY A 1 536 ? 9.739 -21.756 16.706 1.00 81.81 536 GLY A O 1
ATOM 4395 N N . ILE A 1 537 ? 8.055 -20.448 17.390 1.00 83.75 537 ILE A N 1
ATOM 4396 C CA . ILE A 1 537 ? 8.781 -19.188 17.232 1.00 83.75 537 ILE A CA 1
ATOM 4397 C C . ILE A 1 537 ? 9.565 -18.892 18.506 1.00 83.75 537 ILE A C 1
ATOM 4399 O O . ILE A 1 537 ? 9.012 -18.744 19.599 1.00 83.75 537 ILE A O 1
ATOM 4403 N N . ARG A 1 538 ? 10.890 -18.792 18.367 1.00 84.38 538 ARG A N 1
ATOM 4404 C CA . ARG A 1 538 ? 11.777 -18.371 19.455 1.00 84.38 538 ARG A CA 1
ATOM 4405 C C . ARG A 1 538 ? 11.953 -16.862 19.418 1.00 84.38 538 ARG A C 1
ATOM 4407 O O . ARG A 1 538 ? 12.328 -16.307 18.390 1.00 84.38 538 ARG A O 1
ATOM 4414 N N . LEU A 1 539 ? 11.727 -16.220 20.561 1.00 86.31 539 LEU A N 1
ATOM 4415 C CA . LEU A 1 539 ? 11.948 -14.787 20.708 1.00 86.31 539 LEU A CA 1
ATOM 4416 C C . LEU A 1 539 ? 13.435 -14.451 20.494 1.00 86.31 539 LEU A C 1
ATOM 4418 O O . LEU A 1 539 ? 14.267 -15.030 21.201 1.00 86.31 539 LEU A O 1
ATOM 4422 N N . PRO A 1 540 ? 13.779 -13.516 19.591 1.00 88.88 540 PRO A N 1
ATOM 4423 C CA . PRO A 1 540 ? 15.142 -13.016 19.468 1.00 88.88 540 PRO A CA 1
ATOM 4424 C C . PRO A 1 540 ? 15.615 -12.347 20.763 1.00 88.88 540 PRO A C 1
ATOM 4426 O O . PRO A 1 540 ? 14.843 -11.653 21.431 1.00 88.88 540 PRO A O 1
ATOM 4429 N N . ASP A 1 541 ? 16.904 -12.473 21.082 1.00 87.12 541 ASP A N 1
ATOM 4430 C CA . ASP A 1 541 ? 17.487 -11.889 22.302 1.00 87.12 541 ASP A CA 1
ATOM 4431 C C . ASP A 1 541 ? 17.380 -10.357 22.338 1.00 87.12 541 ASP A C 1
ATOM 4433 O O . ASP A 1 541 ? 17.305 -9.749 23.406 1.00 87.12 541 ASP A O 1
ATOM 4437 N N . SER A 1 542 ? 17.354 -9.704 21.172 1.00 91.31 542 SER A N 1
ATOM 4438 C CA . SER A 1 542 ? 17.088 -8.266 21.067 1.00 91.31 542 SER A CA 1
ATOM 4439 C C . SER A 1 542 ? 15.698 -7.907 21.597 1.00 91.31 542 SER A C 1
ATOM 4441 O O . SER A 1 542 ? 15.581 -6.993 22.407 1.00 91.31 542 SER A O 1
ATOM 4443 N N . ILE A 1 543 ? 14.662 -8.648 21.201 1.00 90.44 543 ILE A N 1
ATOM 4444 C CA . ILE A 1 543 ? 13.282 -8.418 21.642 1.00 90.44 543 ILE A CA 1
ATOM 4445 C C . ILE A 1 543 ? 13.106 -8.806 23.107 1.00 90.44 543 ILE A C 1
ATOM 4447 O O . ILE A 1 543 ? 12.473 -8.070 23.858 1.00 90.44 543 ILE A O 1
ATOM 4451 N N . ARG A 1 544 ? 13.712 -9.915 23.551 1.00 88.56 544 ARG A N 1
ATOM 4452 C CA . ARG A 1 544 ? 13.651 -10.319 24.963 1.00 88.56 544 ARG A CA 1
ATOM 4453 C C . ARG A 1 544 ? 14.199 -9.225 25.880 1.00 88.56 544 ARG A C 1
ATOM 4455 O O . ARG A 1 544 ? 13.535 -8.858 26.845 1.00 88.56 544 ARG A O 1
ATOM 4462 N N . ARG A 1 545 ? 15.361 -8.653 25.542 1.00 89.31 545 ARG A N 1
ATOM 4463 C CA . ARG A 1 545 ? 15.944 -7.527 26.289 1.00 89.31 545 ARG A CA 1
ATOM 4464 C C . ARG A 1 545 ? 15.026 -6.306 26.305 1.00 89.31 545 ARG A C 1
ATOM 4466 O O . ARG A 1 545 ? 14.870 -5.700 27.359 1.00 89.31 545 ARG A O 1
ATOM 4473 N N . LYS A 1 546 ? 14.376 -5.986 25.180 1.00 92.06 546 LYS A N 1
ATOM 4474 C CA . LYS A 1 546 ? 13.396 -4.891 25.106 1.00 92.06 546 LYS A CA 1
ATOM 4475 C C . LYS A 1 546 ? 12.200 -5.126 26.032 1.00 92.06 546 LYS A C 1
ATOM 4477 O O . LYS A 1 546 ? 11.823 -4.214 26.758 1.00 92.06 546 LYS A O 1
ATOM 4482 N N . ILE A 1 547 ? 11.651 -6.343 26.076 1.00 89.12 547 ILE A N 1
ATOM 4483 C CA . ILE A 1 547 ? 10.550 -6.694 26.994 1.00 89.12 547 ILE A CA 1
ATOM 4484 C C . ILE A 1 547 ? 10.977 -6.536 28.455 1.00 89.12 547 ILE A C 1
ATOM 4486 O O . ILE A 1 547 ? 10.247 -5.920 29.227 1.00 89.12 547 ILE A O 1
ATOM 4490 N N . LEU A 1 548 ? 12.155 -7.043 28.833 1.00 87.50 548 LEU A N 1
ATOM 4491 C CA . LEU A 1 548 ? 12.668 -6.908 30.203 1.00 87.50 548 LEU A CA 1
ATOM 4492 C C . LEU A 1 548 ? 12.866 -5.436 30.591 1.00 87.50 548 LEU A C 1
ATOM 4494 O O . LEU A 1 548 ? 12.465 -5.016 31.675 1.00 87.50 548 LEU A O 1
ATOM 4498 N N . GLN A 1 549 ? 13.437 -4.642 29.680 1.00 88.25 549 GLN A N 1
ATOM 4499 C CA . GLN A 1 549 ? 13.614 -3.204 29.864 1.00 88.25 549 GLN A CA 1
ATOM 4500 C C . GLN A 1 549 ? 12.267 -2.483 30.016 1.00 88.25 549 GLN A C 1
ATOM 4502 O O . GLN A 1 549 ? 12.133 -1.615 30.876 1.00 88.25 549 GLN A O 1
ATOM 4507 N N . TYR A 1 550 ? 11.272 -2.851 29.207 1.00 86.00 550 TYR A N 1
ATOM 4508 C CA . TYR A 1 550 ? 9.940 -2.257 29.236 1.00 86.00 550 TYR A CA 1
ATOM 4509 C C . TYR A 1 550 ? 9.234 -2.557 30.553 1.00 86.00 550 TYR A C 1
ATOM 4511 O O . TYR A 1 550 ? 8.805 -1.634 31.237 1.00 86.00 550 TYR A O 1
ATOM 4519 N N . LEU A 1 551 ? 9.197 -3.830 30.950 1.00 85.31 551 LEU A N 1
ATOM 4520 C CA . LEU A 1 551 ? 8.558 -4.288 32.185 1.00 85.31 551 LEU A CA 1
ATOM 4521 C C . LEU A 1 551 ? 9.320 -3.891 33.458 1.00 85.31 551 LEU A C 1
ATOM 4523 O O . LEU A 1 551 ? 8.832 -4.156 34.555 1.00 85.31 551 LEU A O 1
ATOM 4527 N N . GLN A 1 552 ? 10.500 -3.272 33.326 1.00 76.06 552 GLN A N 1
ATOM 4528 C CA . GLN A 1 552 ? 11.387 -2.904 34.436 1.00 76.06 552 GLN A CA 1
ATOM 4529 C C . GLN A 1 552 ? 11.707 -4.098 35.353 1.00 76.06 552 GLN A C 1
ATOM 4531 O O . GLN A 1 552 ? 11.889 -3.949 36.561 1.00 76.06 552 GLN A O 1
ATOM 4536 N N . SER A 1 553 ? 11.757 -5.304 34.784 1.00 60.12 553 SER A N 1
ATOM 4537 C CA . SER A 1 553 ? 12.012 -6.535 35.527 1.00 60.12 553 SER A CA 1
ATOM 4538 C C . SER A 1 553 ? 13.517 -6.735 35.720 1.00 60.12 553 SER A C 1
ATOM 4540 O O . SER A 1 553 ? 14.237 -6.980 34.752 1.00 60.12 553 SER A O 1
ATOM 4542 N N . GLU A 1 554 ? 13.991 -6.675 36.967 1.00 45.66 554 GLU A N 1
ATOM 4543 C CA . GLU A 1 554 ? 15.382 -6.957 37.371 1.00 45.66 554 GLU A CA 1
ATOM 4544 C C . GLU A 1 554 ? 15.718 -8.471 37.392 1.00 45.66 554 GLU A C 1
ATOM 4546 O O . GLU A 1 554 ? 16.425 -8.932 38.280 1.00 45.66 554 GLU A O 1
ATOM 4551 N N . GLU A 1 555 ? 15.210 -9.285 36.459 1.00 45.06 555 GLU A N 1
ATOM 4552 C CA . GLU A 1 555 ? 15.441 -10.747 36.506 1.00 45.06 555 GLU A CA 1
ATOM 4553 C C . GLU A 1 555 ? 16.760 -11.225 35.859 1.00 45.06 555 GLU A C 1
ATOM 4555 O O . GLU A 1 555 ? 17.111 -12.377 36.062 1.00 45.06 555 GLU A O 1
ATOM 4560 N N . ASP A 1 556 ? 17.554 -10.370 35.192 1.00 41.53 556 ASP A N 1
ATOM 4561 C CA . ASP A 1 556 ? 18.833 -10.774 34.558 1.00 41.53 556 ASP A CA 1
ATOM 4562 C C . ASP A 1 556 ? 19.997 -9.787 34.832 1.00 41.53 556 ASP A C 1
ATOM 4564 O O . ASP A 1 556 ? 20.693 -9.335 33.922 1.00 41.53 556 ASP A O 1
ATOM 4568 N N . LYS A 1 557 ? 20.237 -9.423 36.101 1.00 35.28 557 LYS A N 1
ATOM 4569 C CA . LYS A 1 557 ? 21.545 -8.861 36.521 1.00 35.28 557 LYS A CA 1
ATOM 4570 C C . LYS A 1 557 ? 22.556 -9.930 36.965 1.00 35.28 557 LYS A C 1
ATOM 4572 O O . LYS A 1 557 ? 23.679 -9.579 37.314 1.00 35.28 557 LYS A O 1
ATOM 4577 N N . GLU A 1 558 ? 22.196 -11.211 36.908 1.00 32.03 558 GLU A N 1
ATOM 4578 C CA . GLU A 1 558 ? 23.073 -12.332 37.270 1.00 32.03 558 GLU A CA 1
ATOM 4579 C C . GLU A 1 558 ? 22.985 -13.491 36.262 1.00 32.03 558 GLU A C 1
ATOM 4581 O O . GLU A 1 558 ? 22.486 -14.554 36.614 1.00 32.03 558 GLU A O 1
ATOM 4586 N N . ILE A 1 559 ? 23.497 -13.315 35.034 1.00 33.06 559 ILE A N 1
ATOM 4587 C CA . ILE A 1 559 ? 24.137 -14.397 34.246 1.00 33.06 559 ILE A CA 1
ATOM 4588 C C . ILE A 1 559 ? 25.333 -13.827 33.482 1.00 33.06 559 ILE A C 1
ATOM 4590 O O . ILE A 1 559 ? 25.140 -12.840 32.734 1.00 33.06 559 ILE A O 1
#

=== Feature glossary ===
The record interleaves many kinds of information about one protein. Here is each kind framed as the question it answers.

Q: What known structures does this most resemble?
A: Structural nearest neighbors (via Foldseek easy-search vs the PDB). Reported per hit: target PDB id, E-value, and alignment TM-score. A TM-score above ~0.5 is the conventional threshold for 'same fold'.

Q: Where is each backbone atom in 3D?
A: The mmCIF table is the protein's shape written out atom by atom. For each backbone N, Cα, C, and carbonyl O, it records an (x, y, z) coordinate triple in Å plus the residue type, chain letter, and residue number.

Q: What are the backbone torsion angles?
A: The φ/ψ torsion pair specifies the backbone conformation at each residue. φ rotates about the N–Cα bond, ψ about the Cα–C bond. Steric clashes forbid most of the (φ, ψ) plane — the allowed regions (α-helix basin, β-sheet basin, left-handed helix) are the Ramachandran-allowed regions.

Q: Which residues are buried vs exposed?
A: Solvent-accessible surface area (SASA) is the area in Å² traced out by the centre of a 1.4 Å probe sphere (a water molecule) rolled over the protein's van der Waals surface (Shrake–Rupley / Lee–Richards construction). Buried residues have near-zero SASA; fully exposed residues can exceed 20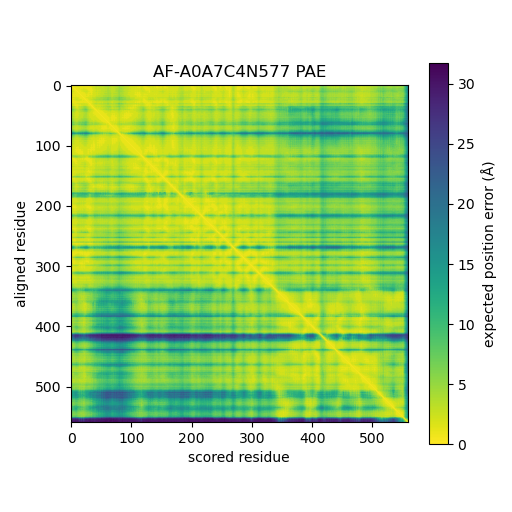0 Å². The total SASA scales roughly with the number of surface residues.

Q: How confident is the AlphaFold model at each residue?
A: pLDDT is the predicted lDDT-Cα score: AlphaFold's confidence that the local environment of each residue (all inter-atomic distances within 15 Å) is correctly placed. It is a per-residue number between 0 and 100, with higher meaning more reliable.

Q: What does the local fold look like, residue by residue?
A: 3Di is Foldseek's structural alphabet. Each residue is assigned one of twenty discrete states based on how its Cα sits relative to its spatial (not sequential) neighbors. Aligning 3Di strings finds structural homologs roughly as well as full 3D superposition, but orders of magnitude faster.

Q: How big and how compact is the whole molecule?
A: Radius of gyration (Rg) is the root-mean-square distance of Cα atoms from their centroid — a single number for overall size and compactness. A globular domain of N residues has Rg ≈ 2.2·N^0.38 Å; an extended or disordered chain has a much larger Rg. The Cα contact count is the number of residue pairs whose Cα atoms are within 8 Å and are more than four positions apart in sequence — a standard proxy for tertiary packing density. The bounding box is the smallest axis-aligned box enclosing all Cα atoms.

Q: Which residues are in helices, strands, or loops?
A: DSSP 8-state secondary structure assigns each residue one of H (α-helix), G (3₁₀-helix), I (π-helix), E (extended β-strand), B (isolated β-bridge), T (hydrogen-bonded turn), S (bend), or '-' (coil). The assignment is computed from backbone hydrogen-bond geometry via the Kabsch–Sander algorithm.

Q: How mobile is each atom in the crystal?
A: Crystallographic B-factors measure how much each atom's electron density is smeared out, in Å². They rise in mobile loops and surface residues and fall in the buried interior. In AlphaFold models this column is repurposed to hold pLDDT instead.

Q: What if only a Cα trace is available?
A: P-SEA three-state annotation labels each residue as helix, strand, or coil based purely on the geometry of the Cα trace. It serves as a fallback when the full backbone (and thus DSSP) is unavailable.

Q: What family and function is it annotated with?
A: Database cross-references. InterPro integrates a dozen domain/family signature databases into unified entries with residue-range hits. GO terms attach function/process/location labels with evidence codes. CATH codes position the fold in a four-level structural taxonomy. Organism is the NCBI-taxonomy species name.

Q: Are the domains correctly placed relative to each other?
A: Predicted Aligned Error (PAE) is an AlphaFold confidence matrix: entry (i, j) is the expected error in the position of residue j, in ångströms, when the prediction is superimposed on the true structure at residue i. Low PAE within a block of residues means that block is internally rigid and well-predicted; high PAE between two blocks means their relative placement is uncertain even if each block individually is confident.

Q: What do the diagnostic plots show?
A: Three diagnostic plots accompany the record. The Cα contact map visualizes the tertiary structure as a 2D adjacency matrix (8 Å cutoff, sequence-local contacts suppressed). The Ramachandran plot shows the distribution of backbone (φ, ψ) torsions, with points in the α and β basins reflecting secondary structure content. The PAE plot shows AlphaFold's inter-residue confidence as a color matrix.

Q: What is the amino-acid chain?
A: Primary structure: the covalent order of the twenty standard amino acids along the backbone. Two proteins with the same sequence will (almost always) fold to the same structure; two with 30% identity often share a fold but not the details.

Q: What do the rendered images show?
A: The six renders are orthographic views along the three Cartesian axes in both directions. Representation (cartoon, sticks, or surface) and color scheme (sequence-rainbow or by-chain) vary across proteins so the training set covers all the common visualization conventions.